Protein 2GIA (pdb70)

Solvent-accessible surface area: 31822 Å² total; per-residue (Å²): 278,221,134,97,89,39,61,140,112,97,44,152,69,29,133,65,40,2,8,0,49,0,70,46,71,32,48,162,60,55,101,164,3,28,19,0,77,0,6,8,81,113,73,60,5,0,10,9,20,19,117,5,35,69,80,86,116,70,132,40,122,55,26,78,134,45,32,40,9,89,6,58,47,88,38,11,8,100,10,0,2,1,10,70,57,78,30,129,99,6,85,9,108,72,156,106,15,80,6,40,1,31,45,38,138,91,38,102,108,13,10,23,5,115,4,40,6,32,139,104,122,95,92,74,121,12,55,0,79,4,51,9,0,14,1,0,2,6,17,52,0,4,2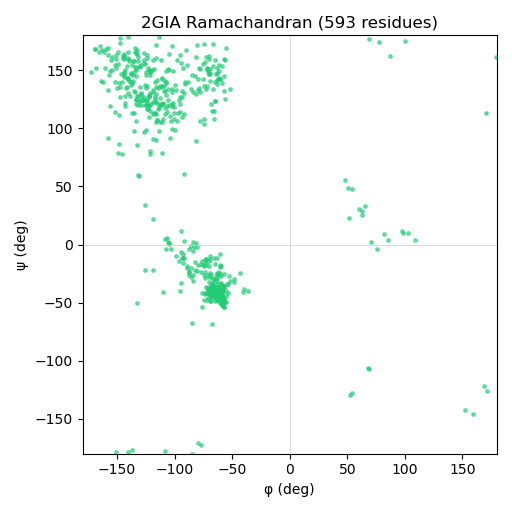2,22,2,35,21,9,50,20,3,16,28,175,128,65,22,89,25,50,20,110,47,34,101,128,84,38,89,110,1,34,11,3,61,1,7,6,52,26,61,58,0,31,7,11,12,27,23,13,83,29,104,111,76,135,68,136,116,54,167,55,83,30,24,21,50,118,127,82,0,65,8,134,2,135,20,34,2,0,0,42,3,2,0,1,11,91,124,61,25,119,122,18,112,4,122,64,174,29,9,46,0,8,4,54,69,49,102,106,0,0,38,2,47,21,105,1,45,34,38,113,36,144,194,85,59,111,19,63,16,111,2,36,80,27,71,0,0,20,5,23,24,8,2,71,16,1,1,26,22,0,7,1,2,32,61,70,95,120,121,45,22,91,24,52,22,108,48,38,94,119,78,42,90,98,2,34,11,4,62,2,7,6,45,25,61,68,0,33,7,11,12,32,14,12,84,30,106,103,73,128,72,127,121,49,164,58,85,28,27,24,47,120,121,82,0,62,9,146,3,131,19,32,1,0,0,40,3,1,0,1,11,78,119,49,24,118,115,17,113,4,116,67,216,45,7,42,1,14,3,54,70,39,102,89,0,0,45,2,46,20,87,1,59,42,39,118,41,173,179,85,57,114,20,61,17,108,2,31,92,28,72,0,0,21,5,23,23,8,1,69,15,1,1,25,24,0,6,0,3,30,67,68,94,118,248,214,228,125,115,65,79,67,120,102,172,39,146,78,33,131,72,34,2,6,0,45,1,69,46,79,39,47,166,47,50,101,169,2,29,19,0,80,0,4,7,99,111,74,66,6,0,10,15,18,21,129,8,41,76,78,79,119,70,128,34,116,60,21,93,123,38,27,36,6,106,7,56,44,92,39,11,7,98,9,0,3,1,11,70,59,79,30,129,99,7,76,5,111,64,200,130,12,74,6,33,1,20,42,38,137,90,39,107,108,15,12,9,4,104,6,46,7,37,145,126,159,82,96,76,127,12,61,0,80,4,50,15,0,16,1,2,2,8,18,57,0,4,22,21,2,31,19,7,52,22,5,9,23,179

Structure (mmCIF, N/CA/C/O backbone):
data_2GIA
#
_entry.id   2GIA
#
_cell.length_a   60.270
_cell.length_b   85.700
_cell.length_c   86.860
_cell.angle_alpha   90.00
_cell.angle_beta   109.38
_cell.angle_gamma   90.00
#
_symmetry.space_group_name_H-M   'P 1 21 1'
#
loop_
_entity.id
_entity.type
_entity.pdbx_description
1 polymer 'mitochondrial RNA-binding protein 2'
2 polymer 'mitochondrial RNA-binding protein 1'
3 non-polymer 'ACETIC ACID'
4 water water
#
loop_
_atom_site.group_PDB
_atom_site.id
_atom_site.type_symbol
_atom_site.label_atom_id
_atom_site.label_alt_id
_atom_site.label_comp_id
_atom_site.label_asym_id
_atom_site.label_entity_id
_atom_site.label_seq_id
_atom_site.pdbx_PDB_ins_code
_atom_site.Cartn_x
_atom_site.Cartn_y
_atom_site.Cartn_z
_atom_site.occupancy
_atom_site.B_iso_or_equiv
_atom_site.auth_seq_id
_atom_site.auth_comp_id
_atom_site.auth_asym_id
_atom_site.auth_atom_id
_atom_site.pdbx_PDB_model_num
ATOM 1 N N . TRP A 1 27 ? 2.333 21.909 33.528 1.00 60.03 56 TRP A N 1
ATOM 2 C CA . TRP A 1 27 ? 1.837 22.989 32.621 1.00 65.88 56 TRP A CA 1
ATOM 3 C C . TRP A 1 27 ? 0.836 22.525 31.572 1.00 64.43 56 TRP A C 1
ATOM 4 O O . TRP A 1 27 ? 0.948 21.423 31.045 1.00 63.13 56 TRP A O 1
ATOM 15 N N . ARG A 1 28 ? -0.137 23.378 31.265 1.00 68.05 57 ARG A N 1
ATOM 16 C CA . ARG A 1 28 ? -1.122 23.066 30.233 1.00 69.58 57 ARG A CA 1
ATOM 17 C C . ARG A 1 28 ? -0.560 23.642 28.950 1.00 70.24 57 ARG A C 1
ATOM 18 O O . ARG A 1 28 ? -0.454 24.861 28.810 1.00 69.36 57 ARG A O 1
ATOM 26 N N . ARG A 1 29 ? -0.188 22.765 28.020 1.00 71.52 58 ARG A N 1
ATOM 27 C CA . ARG A 1 29 ? 0.392 23.204 26.756 1.00 73.16 58 ARG A CA 1
ATOM 28 C C . ARG A 1 29 ? -0.428 22.711 25.563 1.00 74.37 58 ARG A C 1
ATOM 29 O O . ARG A 1 29 ? -0.082 21.720 24.914 1.00 74.35 58 ARG A O 1
ATOM 37 N N . PRO A 1 30 ? -1.530 23.415 25.257 1.00 73.04 59 PRO A N 1
ATOM 38 C CA . PRO A 1 30 ? -2.414 23.055 24.144 1.00 73.89 59 PRO A CA 1
ATOM 39 C C . PRO A 1 30 ? -1.754 22.978 22.754 1.00 69.54 59 PRO A C 1
ATOM 40 O O . PRO A 1 30 ? -1.940 21.993 22.041 1.00 69.10 59 PRO A O 1
ATOM 44 N N . SER A 1 31 ? -0.992 23.998 22.367 1.00 66.58 60 SER A N 1
ATOM 45 C CA . SER A 1 31 ? -0.343 23.984 21.053 1.00 67.51 60 SER A CA 1
ATOM 46 C C . SER A 1 31 ? 0.660 22.841 20.976 1.00 67.82 60 SER A C 1
ATOM 47 O O . SER A 1 31 ? 0.772 22.152 19.960 1.00 60.21 60 SER A O 1
ATOM 50 N N . LEU A 1 32 ? 1.390 22.643 22.067 1.00 66.20 61 LEU A N 1
ATOM 51 C CA . LEU A 1 32 ? 2.385 21.587 22.136 1.00 66.13 61 LEU A CA 1
ATOM 52 C C . LEU A 1 32 ? 1.696 20.213 22.049 1.00 62.52 61 LEU A C 1
ATOM 53 O O . LEU A 1 32 ? 2.192 19.307 21.387 1.00 61.33 61 LEU A O 1
ATOM 58 N N . ALA A 1 33 ? 0.548 20.067 22.703 1.00 58.45 62 ALA A N 1
ATOM 59 C CA . ALA A 1 33 ? -0.184 18.806 22.673 1.00 56.59 62 ALA A CA 1
ATOM 60 C C . ALA A 1 33 ? -0.725 18.520 21.274 1.00 57.18 62 ALA A C 1
ATOM 61 O O . ALA A 1 33 ? -0.748 17.370 20.817 1.00 55.42 62 ALA A O 1
ATOM 63 N N . GLN A 1 34 ? -1.176 19.576 20.608 1.00 55.65 63 GLN A N 1
ATOM 64 C CA . GLN A 1 34 ? -1.740 19.454 19.270 1.00 58.08 63 GLN A CA 1
ATOM 65 C C . GLN A 1 34 ? -0.625 19.088 18.300 1.00 54.49 63 GLN A C 1
ATOM 66 O O . GLN A 1 34 ? -0.833 18.307 17.375 1.00 46.20 63 GLN A O 1
ATOM 72 N N . GLN A 1 35 ? 0.562 19.635 18.548 1.00 52.41 64 GLN A N 1
ATOM 73 C CA . GLN A 1 35 ? 1.734 19.376 17.720 1.00 53.71 64 GLN A CA 1
ATOM 74 C C . GLN A 1 35 ? 2.122 17.900 17.752 1.00 53.42 64 GLN A C 1
ATOM 75 O O . GLN A 1 35 ? 2.427 17.302 16.708 1.00 46.10 64 GLN A O 1
ATOM 81 N N . ARG A 1 36 ? 2.104 17.304 18.943 1.00 49.00 65 ARG A N 1
ATOM 82 C CA . ARG A 1 36 ? 2.458 15.892 19.058 1.00 50.32 65 ARG A CA 1
ATOM 83 C C . ARG A 1 36 ? 1.346 14.997 18.519 1.00 47.07 65 ARG A C 1
ATOM 84 O O . ARG A 1 36 ? 1.602 13.895 18.042 1.00 42.94 65 ARG A O 1
ATOM 92 N N . ALA A 1 37 ? 0.104 15.465 18.586 1.00 40.79 66 ALA A N 1
ATOM 93 C CA . ALA A 1 37 ? -0.984 14.666 18.030 1.00 41.55 66 ALA A CA 1
ATOM 94 C C . ALA A 1 37 ? -0.785 14.648 16.494 1.00 35.18 66 ALA A C 1
ATOM 95 O O . ALA A 1 37 ? -1.021 13.635 15.833 1.00 35.66 66 ALA A O 1
ATOM 97 N N . ARG A 1 38 ? -0.323 15.767 15.943 1.00 35.74 67 ARG A N 1
ATOM 98 C CA . ARG A 1 38 ? -0.128 15.850 14.497 1.00 35.77 67 ARG A CA 1
ATOM 99 C C . ARG A 1 38 ? 1.031 14.957 14.052 1.00 39.89 67 ARG A C 1
ATOM 100 O O . ARG A 1 38 ? 0.927 14.231 13.055 1.00 36.39 67 ARG A O 1
ATOM 108 N N . ARG A 1 39 ? 2.127 14.981 14.807 1.00 39.80 68 ARG A N 1
ATOM 109 C CA . ARG A 1 39 ? 3.286 14.174 14.444 1.00 43.23 68 ARG A CA 1
ATOM 110 C C . ARG A 1 39 ? 2.932 12.695 14.487 1.00 39.00 68 ARG A C 1
ATOM 111 O O . ARG A 1 39 ? 3.406 11.915 13.650 1.00 40.23 68 ARG A O 1
ATOM 119 N N . ALA A 1 40 ? 2.092 12.305 15.442 1.00 32.58 69 ALA A N 1
ATOM 120 C CA . ALA A 1 40 ? 1.692 10.908 15.547 1.00 36.50 69 ALA A CA 1
ATOM 121 C C . ALA A 1 40 ? 0.715 10.454 14.454 1.00 35.22 69 ALA A C 1
ATOM 122 O O . ALA A 1 40 ? 0.775 9.318 13.965 1.00 35.91 69 ALA A O 1
ATOM 124 N N . GLN A 1 41 ? -0.188 11.340 14.065 1.00 28.43 70 GLN A N 1
ATOM 125 C CA . GLN A 1 41 ? -1.165 10.979 13.048 1.00 28.21 70 GLN A CA 1
ATOM 126 C C . GLN A 1 41 ? -0.595 10.958 11.617 1.00 23.86 70 GLN A C 1
ATOM 127 O O . GLN A 1 41 ? -0.913 10.084 10.818 1.00 28.54 70 GLN A O 1
ATOM 133 N N . LEU A 1 42 ? 0.219 11.936 11.288 1.00 23.68 71 LEU A N 1
ATOM 134 C CA . LEU A 1 42 ? 0.757 11.999 9.941 1.00 26.14 71 LEU A CA 1
ATOM 135 C C . LEU A 1 42 ? 1.810 10.940 9.672 1.00 28.31 71 LEU A C 1
ATOM 136 O O . LEU A 1 42 ? 2.355 10.345 10.602 1.00 22.99 71 LEU A O 1
ATOM 141 N N . PRO A 1 43 ? 2.084 10.671 8.390 1.00 24.13 72 PRO A N 1
ATOM 142 C CA . PRO A 1 43 ? 3.095 9.670 8.032 1.00 22.52 72 PRO A CA 1
ATOM 143 C C . PRO A 1 43 ? 4.474 10.009 8.612 1.00 19.71 72 PRO A C 1
ATOM 144 O O . PRO A 1 43 ? 4.875 11.183 8.648 1.00 17.99 72 PRO A O 1
ATOM 148 N N . PRO A 1 44 ? 5.197 8.995 9.116 1.00 19.74 73 PRO A N 1
ATOM 149 C CA . PRO A 1 44 ? 6.541 9.270 9.636 1.00 18.55 73 PRO A CA 1
ATOM 150 C C . PRO A 1 44 ? 7.291 9.901 8.439 1.00 18.65 73 PRO A C 1
ATOM 151 O O . PRO A 1 44 ? 7.084 9.490 7.276 1.00 20.12 73 PRO A O 1
ATOM 155 N N . ALA A 1 45 ? 8.192 10.854 8.672 1.00 17.79 74 ALA A N 1
ATOM 156 C CA . ALA A 1 45 ? 8.832 11.487 7.517 1.00 19.10 74 ALA A CA 1
ATOM 157 C C . ALA A 1 45 ? 10.014 12.350 7.890 1.00 22.64 74 ALA A C 1
ATOM 158 O O . ALA A 1 45 ? 10.219 12.600 9.058 1.00 17.82 74 ALA A O 1
ATOM 160 N N . PHE A 1 46 ? 10.798 12.769 6.891 1.00 17.14 75 PHE A N 1
ATOM 161 C CA . PHE A 1 46 ? 11.837 13.772 7.130 1.00 18.58 75 PHE A CA 1
ATOM 162 C C . PHE A 1 46 ? 11.895 14.646 5.861 1.00 22.63 75 PHE A C 1
ATOM 163 O O . PHE A 1 46 ? 11.398 14.238 4.797 1.00 17.27 75 PHE A O 1
ATOM 171 N N . ASP A 1 47 ? 12.488 15.835 5.978 1.00 19.04 76 ASP A N 1
ATOM 172 C CA . ASP A 1 47 ? 12.548 16.781 4.857 1.00 20.65 76 ASP A CA 1
ATOM 173 C C . ASP A 1 47 ? 13.967 17.001 4.410 1.00 22.96 76 ASP A C 1
ATOM 174 O O . ASP A 1 47 ? 14.834 17.083 5.264 1.00 21.70 76 ASP A O 1
ATOM 179 N N . VAL A 1 48 ? 14.182 17.116 3.097 1.00 19.77 77 VAL A N 1
ATOM 180 C CA . VAL A 1 48 ? 15.474 17.437 2.504 1.00 17.66 77 VAL A CA 1
ATOM 181 C C . VAL A 1 48 ? 15.157 18.836 1.983 1.00 28.05 77 VAL A C 1
ATOM 182 O O . VAL A 1 48 ? 14.413 18.991 1.006 1.00 24.94 77 VAL A O 1
ATOM 186 N N . VAL A 1 49 ? 15.676 19.847 2.681 1.00 26.62 78 VAL A N 1
ATOM 187 C CA . VAL A 1 49 ? 15.367 21.240 2.362 1.00 31.24 78 VAL A CA 1
ATOM 188 C C . VAL A 1 49 ? 16.508 21.951 1.650 1.00 32.77 78 VAL A C 1
ATOM 189 O O . VAL A 1 49 ? 17.609 22.062 2.198 1.00 37.70 78 VAL A O 1
ATOM 193 N N . HIS A 1 50 ? 16.217 22.421 0.438 1.00 29.95 79 HIS A N 1
ATOM 194 C CA . HIS A 1 50 ? 17.165 23.106 -0.454 1.00 29.29 79 HIS A CA 1
ATOM 195 C C . HIS A 1 50 ? 16.578 24.438 -1.008 1.00 24.50 79 HIS A C 1
ATOM 196 O O . HIS A 1 50 ? 16.449 24.618 -2.224 1.00 28.26 79 HIS A O 1
ATOM 203 N N . TRP A 1 51 ? 16.222 25.345 -0.103 1.00 34.27 80 TRP A N 1
ATOM 204 C CA . TRP A 1 51 ? 15.635 26.633 -0.483 1.00 35.15 80 TRP A CA 1
ATOM 205 C C . TRP A 1 51 ? 16.662 27.516 -1.161 1.00 41.12 80 TRP A C 1
ATOM 206 O O . TRP A 1 51 ? 17.861 27.404 -0.878 1.00 40.12 80 TRP A O 1
ATOM 217 N N . ASN A 1 52 ? 16.187 28.397 -2.047 1.00 40.91 81 ASN A N 1
ATOM 218 C CA . ASN A 1 52 ? 17.073 29.332 -2.737 1.00 45.72 81 ASN A CA 1
ATOM 219 C C . ASN A 1 52 ? 16.380 30.681 -2.979 1.00 40.22 81 ASN A C 1
ATOM 220 O O . ASN A 1 52 ? 15.907 30.938 -4.075 1.00 43.17 81 ASN A O 1
ATOM 225 N N . ASP A 1 53 ? 16.294 31.509 -1.942 1.00 44.21 82 ASP A N 1
ATOM 226 C CA . ASP A 1 53 ? 15.653 32.826 -2.071 1.00 53.26 82 ASP A CA 1
ATOM 227 C C . ASP A 1 53 ? 16.352 33.644 -3.154 1.00 57.05 82 ASP A C 1
ATOM 228 O O . ASP A 1 53 ? 15.717 34.407 -3.879 1.00 56.21 82 ASP A O 1
ATOM 233 N N . GLU A 1 54 ? 17.666 33.465 -3.246 1.00 61.25 83 GLU A N 1
ATOM 234 C CA . GLU A 1 54 ? 18.492 34.150 -4.227 1.00 65.19 83 GLU A CA 1
ATOM 235 C C . GLU A 1 54 ? 17.982 33.854 -5.627 1.00 64.84 83 GLU A C 1
ATOM 236 O O . GLU A 1 54 ? 17.996 34.721 -6.499 1.00 66.79 83 GLU A O 1
ATOM 242 N N . ASP A 1 55 ? 17.528 32.623 -5.835 1.00 62.02 84 ASP A N 1
ATOM 243 C CA . ASP A 1 55 ? 17.029 32.199 -7.138 1.00 60.19 84 ASP A CA 1
ATOM 244 C C . ASP A 1 55 ? 15.937 31.146 -6.948 1.00 58.31 84 ASP A C 1
ATOM 245 O O . ASP A 1 55 ? 16.188 29.957 -7.101 1.00 55.73 84 ASP A O 1
ATOM 250 N N . ILE A 1 56 ? 14.733 31.606 -6.613 1.00 61.07 85 ILE A N 1
ATOM 251 C CA . ILE A 1 56 ? 13.564 30.757 -6.387 1.00 57.69 85 ILE A CA 1
ATOM 252 C C . ILE A 1 56 ? 13.442 29.526 -7.280 1.00 56.72 85 ILE A C 1
ATOM 253 O O . ILE A 1 56 ? 13.039 28.460 -6.815 1.00 55.40 85 ILE A O 1
ATOM 258 N N . SER A 1 57 ? 13.774 29.666 -8.557 1.00 48.78 86 SER A N 1
ATOM 259 C CA . SER A 1 57 ? 13.657 28.549 -9.494 1.00 50.53 86 SER A CA 1
ATOM 260 C C . SER A 1 57 ? 14.588 27.378 -9.191 1.00 45.75 86 SER A C 1
ATOM 261 O O . SER A 1 57 ? 14.392 26.296 -9.717 1.00 41.45 86 SER A O 1
ATOM 264 N N . ARG A 1 58 ? 15.610 27.605 -8.368 1.00 44.44 87 ARG A N 1
ATOM 265 C CA . ARG A 1 58 ? 16.543 26.540 -8.000 1.00 45.52 87 ARG A CA 1
ATOM 266 C C . ARG A 1 58 ? 16.189 25.952 -6.636 1.00 34.99 87 ARG A C 1
ATOM 267 O O . ARG A 1 58 ? 16.754 24.947 -6.231 1.00 37.87 87 ARG A O 1
ATOM 275 N N . GLY A 1 59 ? 15.271 26.586 -5.918 1.00 35.80 88 GLY A N 1
ATOM 276 C CA . GLY A 1 59 ? 14.917 26.090 -4.599 1.00 39.22 88 GLY A CA 1
ATOM 277 C C . GLY A 1 59 ? 13.960 24.929 -4.642 1.00 37.08 88 GLY A C 1
ATOM 278 O O . GLY A 1 59 ? 13.052 24.904 -5.483 1.00 35.23 88 GLY A O 1
ATOM 279 N N . HIS A 1 60 ? 14.137 23.958 -3.741 1.00 34.31 89 HIS A N 1
ATOM 280 C CA . HIS A 1 60 ? 13.216 22.831 -3.742 1.00 28.04 89 HIS A CA 1
ATOM 281 C C . HIS A 1 60 ? 13.182 22.120 -2.387 1.00 28.02 89 HIS A C 1
ATOM 282 O O . HIS A 1 60 ? 13.986 22.391 -1.482 1.00 26.09 89 HIS A O 1
ATOM 289 N N . LEU A 1 61 ? 12.215 21.232 -2.252 1.00 26.72 90 LEU A N 1
ATOM 290 C CA . LEU A 1 61 ? 12.015 20.494 -1.006 1.00 22.38 90 LEU A CA 1
ATOM 291 C C . LEU A 1 61 ? 11.590 19.067 -1.349 1.00 25.21 90 LEU A C 1
ATOM 292 O O . LEU A 1 61 ? 10.640 18.878 -2.122 1.00 23.26 90 LEU A O 1
ATOM 297 N N . LEU A 1 62 ? 12.285 18.068 -0.787 1.00 23.87 91 LEU A N 1
ATOM 298 C CA . LEU A 1 62 ? 11.880 16.693 -0.998 1.00 19.21 91 LEU A CA 1
ATOM 299 C C . LEU A 1 62 ? 11.444 16.147 0.364 1.00 23.15 91 LEU A C 1
ATOM 300 O O . LEU A 1 62 ? 12.224 16.169 1.335 1.00 23.78 91 LEU A O 1
ATOM 305 N N . ARG A 1 63 ? 10.195 15.701 0.456 1.00 20.15 92 ARG A N 1
ATOM 306 C CA . ARG A 1 63 ? 9.715 15.109 1.706 1.00 17.73 92 ARG A CA 1
ATOM 307 C C . ARG A 1 63 ? 9.732 13.609 1.464 1.00 20.03 92 ARG A C 1
ATOM 308 O O . ARG A 1 63 ? 9.268 13.133 0.412 1.00 19.61 92 ARG A O 1
ATOM 316 N N . VAL A 1 64 ? 10.315 12.873 2.404 1.00 20.44 93 VAL A N 1
ATOM 317 C CA . VAL A 1 64 ? 10.414 11.425 2.295 1.00 17.61 93 VAL A CA 1
ATOM 318 C C . VAL A 1 64 ? 9.512 10.884 3.380 1.00 18.12 93 VAL A C 1
ATOM 319 O O . VAL A 1 64 ? 9.687 11.186 4.564 1.00 16.73 93 VAL A O 1
ATOM 323 N N . LEU A 1 65 ? 8.520 10.111 2.978 1.00 14.89 94 LEU A N 1
ATOM 324 C CA . LEU A 1 65 ? 7.557 9.601 3.937 1.00 20.28 94 LEU A CA 1
ATOM 325 C C . LEU A 1 65 ? 7.236 8.161 3.834 1.00 19.37 94 LEU A C 1
ATOM 326 O O . LEU A 1 65 ? 7.542 7.523 2.832 1.00 23.72 94 LEU A O 1
ATOM 331 N N . HIS A 1 66 ? 6.605 7.639 4.890 1.00 17.15 95 HIS A N 1
ATOM 332 C CA . HIS A 1 66 ? 6.234 6.232 4.917 1.00 18.20 95 HIS A CA 1
ATOM 333 C C . HIS A 1 66 ? 4.720 6.181 5.095 1.00 26.49 95 HIS A C 1
ATOM 334 O O . HIS A 1 66 ? 4.192 6.593 6.118 1.00 21.71 95 HIS A O 1
ATOM 341 N N . ARG A 1 67 ? 4.025 5.673 4.087 1.00 24.99 96 ARG A N 1
ATOM 342 C CA . ARG A 1 67 ? 2.554 5.655 4.136 1.00 28.95 96 ARG A CA 1
ATOM 343 C C . ARG A 1 67 ? 1.992 4.398 3.518 1.00 29.14 96 ARG A C 1
ATOM 344 O O . ARG A 1 67 ? 2.280 4.110 2.364 1.00 29.35 96 ARG A O 1
ATOM 352 N N . ASP A 1 68 ? 1.229 3.633 4.296 1.00 38.74 97 ASP A N 1
ATOM 353 C CA . ASP A 1 68 ? 0.594 2.407 3.796 1.00 39.21 97 ASP A CA 1
ATOM 354 C C . ASP A 1 68 ? 1.562 1.406 3.144 1.00 37.53 97 ASP A C 1
ATOM 355 O O . ASP A 1 68 ? 1.288 0.914 2.048 1.00 39.75 97 ASP A O 1
ATOM 360 N N . THR A 1 69 ? 2.677 1.116 3.812 1.00 37.69 98 THR A N 1
ATOM 361 C CA . THR A 1 69 ? 3.715 0.195 3.319 1.00 39.95 98 THR A CA 1
ATOM 362 C C . THR A 1 69 ? 4.612 0.785 2.212 1.00 38.43 98 THR A C 1
ATOM 363 O O . THR A 1 69 ? 5.550 0.133 1.742 1.00 31.98 98 THR A O 1
ATOM 367 N N . PHE A 1 70 ? 4.322 2.000 1.764 1.00 29.19 99 PHE A N 1
ATOM 368 C CA . PHE A 1 70 ? 5.156 2.581 0.740 1.00 24.30 99 PHE A CA 1
ATOM 369 C C . PHE A 1 70 ? 6.073 3.679 1.279 1.00 22.37 99 PHE A C 1
ATOM 370 O O . PHE A 1 70 ? 5.700 4.398 2.189 1.00 22.98 99 PHE A O 1
ATOM 378 N N . VAL A 1 71 ? 7.219 3.829 0.635 1.00 20.36 100 VAL A N 1
ATOM 379 C CA . VAL A 1 71 ? 8.082 4.965 0.899 1.00 23.40 100 VAL A CA 1
ATOM 380 C C . VAL A 1 71 ? 7.639 5.927 -0.226 1.00 20.39 100 VAL A C 1
ATOM 381 O O . VAL A 1 71 ? 7.590 5.550 -1.397 1.00 23.69 100 VAL A O 1
ATOM 385 N N . VAL A 1 72 ? 7.277 7.145 0.137 1.00 17.74 101 VAL A N 1
ATOM 386 C CA . VAL A 1 72 ? 6.828 8.128 -0.851 1.00 18.61 101 VAL A CA 1
ATOM 387 C C . VAL A 1 72 ? 7.804 9.301 -0.950 1.00 18.73 101 VAL A C 1
ATOM 388 O O . VAL A 1 72 ? 8.242 9.827 0.086 1.00 19.23 101 VAL A O 1
ATOM 392 N N . LEU A 1 73 ? 8.145 9.707 -2.178 1.00 14.62 102 LEU A N 1
ATOM 393 C CA . LEU A 1 73 ? 9.029 10.838 -2.375 1.00 16.04 102 LEU A CA 1
ATOM 394 C C . LEU A 1 73 ? 8.180 11.988 -2.952 1.00 19.84 102 LEU A C 1
ATOM 395 O O . LEU A 1 73 ? 7.756 11.921 -4.098 1.00 20.93 102 LEU A O 1
ATOM 400 N N . ASP A 1 74 ? 7.918 13.008 -2.154 1.00 20.22 103 ASP A N 1
ATOM 401 C CA . ASP A 1 74 ? 7.147 14.179 -2.620 1.00 24.00 103 ASP A CA 1
ATOM 402 C C . ASP A 1 74 ? 8.113 15.321 -2.947 1.00 21.60 103 ASP A C 1
ATOM 403 O O . ASP A 1 74 ? 8.690 15.934 -2.049 1.00 21.70 103 ASP A O 1
ATOM 408 N N . TYR A 1 75 ? 8.286 15.603 -4.237 1.00 19.62 104 TYR A N 1
ATOM 409 C CA . TYR A 1 75 ? 9.170 16.663 -4.677 1.00 23.68 104 TYR A CA 1
ATOM 410 C C . TYR A 1 75 ? 8.408 17.982 -4.869 1.00 23.70 104 TYR A C 1
ATOM 411 O O . TYR A 1 75 ? 7.402 18.023 -5.591 1.00 25.22 104 TYR A O 1
ATOM 420 N N . HIS A 1 76 ? 8.893 19.042 -4.232 1.00 26.04 105 HIS A N 1
ATOM 421 C CA . HIS A 1 76 ? 8.262 20.366 -4.304 1.00 27.22 105 HIS A CA 1
ATOM 422 C C . HIS A 1 76 ? 9.182 21.433 -4.850 1.00 31.56 105 HIS A C 1
ATOM 423 O O . HIS A 1 76 ? 10.379 21.413 -4.614 1.00 25.13 105 HIS A O 1
ATOM 430 N N . ARG A 1 77 ? 8.624 22.411 -5.545 1.00 31.62 106 ARG A N 1
ATOM 431 C CA . ARG A 1 77 ? 9.463 23.508 -6.002 1.00 35.64 106 ARG A CA 1
ATOM 432 C C . ARG A 1 77 ? 9.247 24.597 -4.974 1.00 35.79 106 ARG A C 1
ATOM 433 O O . ARG A 1 77 ? 8.263 24.577 -4.233 1.00 35.16 106 ARG A O 1
ATOM 441 N N . GLN A 1 78 ? 10.178 25.529 -4.888 1.00 37.19 107 GLN A N 1
ATOM 442 C CA . GLN A 1 78 ? 10.032 26.603 -3.933 1.00 40.27 107 GLN A CA 1
ATOM 443 C C . GLN A 1 78 ? 9.026 27.579 -4.545 1.00 47.64 107 GLN A C 1
ATOM 444 O O . GLN A 1 78 ? 9.160 27.947 -5.716 1.00 39.63 107 GLN A O 1
ATOM 450 N N . ALA A 1 79 ? 8.028 27.975 -3.758 1.00 45.45 108 ALA A N 1
ATOM 451 C CA . ALA A 1 79 ? 6.980 28.888 -4.227 1.00 52.60 108 ALA A CA 1
ATOM 452 C C . ALA A 1 79 ? 7.248 30.354 -3.914 1.00 52.57 108 ALA A C 1
ATOM 453 O O . ALA A 1 79 ? 6.858 31.232 -4.676 1.00 55.92 108 ALA A O 1
ATOM 455 N N . ARG A 1 80 ? 7.904 30.626 -2.797 1.00 56.73 109 ARG A N 1
ATOM 456 C CA . ARG A 1 80 ? 8.187 32.004 -2.434 1.00 61.30 109 ARG A CA 1
ATOM 457 C C . ARG A 1 80 ? 9.407 32.109 -1.532 1.00 61.47 109 ARG A C 1
ATOM 458 O O . ARG A 1 80 ? 9.838 31.124 -0.932 1.00 58.76 109 ARG A O 1
ATOM 466 N N . MET A 1 81 ? 9.987 33.298 -1.440 1.00 58.67 110 MET A N 1
ATOM 467 C CA . MET A 1 81 ? 11.144 33.457 -0.582 1.00 60.02 110 MET A CA 1
ATOM 468 C C . MET A 1 81 ? 10.735 33.186 0.852 1.00 60.95 110 MET A C 1
ATOM 469 O O . MET A 1 81 ? 9.579 33.385 1.227 1.00 59.81 110 MET A O 1
ATOM 474 N N . LEU A 1 82 ? 11.688 32.719 1.646 1.00 59.65 111 LEU A N 1
ATOM 475 C CA . LEU A 1 82 ? 11.434 32.428 3.047 1.00 65.42 111 LEU A CA 1
ATOM 476 C C . LEU A 1 82 ? 11.062 33.690 3.823 1.00 69.72 111 LEU A C 1
ATOM 477 O O . LEU A 1 82 ? 10.614 33.602 4.965 1.00 71.94 111 LEU A O 1
ATOM 482 N N . THR A 1 83 ? 11.248 34.857 3.209 1.00 71.75 112 THR A N 1
ATOM 483 C CA . THR A 1 83 ? 10.945 36.120 3.877 1.00 73.13 112 THR A CA 1
ATOM 484 C C . THR A 1 83 ? 9.490 36.546 3.802 1.00 73.95 112 THR A C 1
ATOM 485 O O . THR A 1 83 ? 8.993 37.206 4.724 1.00 75.55 112 THR A O 1
ATOM 489 N N . GLU A 1 84 ? 8.806 36.184 2.710 1.00 74.80 113 GLU A N 1
ATOM 490 C CA . GLU A 1 84 ? 7.395 36.553 2.557 1.00 76.53 113 GLU A CA 1
ATOM 491 C C . GLU A 1 84 ? 6.428 35.589 3.229 1.00 77.12 113 GLU A C 1
ATOM 492 O O . GLU A 1 84 ? 6.835 34.594 3.845 1.00 77.31 113 GLU A O 1
ATOM 498 N N . GLU A 1 85 ? 5.147 35.908 3.100 1.00 75.45 114 GLU A N 1
ATOM 499 C CA . GLU A 1 85 ? 4.068 35.153 3.709 1.00 73.93 114 GLU A CA 1
ATOM 500 C C . GLU A 1 85 ? 3.486 34.088 2.803 1.00 72.41 114 GLU A C 1
ATOM 501 O O . GLU A 1 85 ? 3.500 34.228 1.572 1.00 72.96 114 GLU A O 1
ATOM 507 N N . GLY A 1 86 ? 2.963 33.036 3.436 1.00 67.88 115 GLY A N 1
ATOM 508 C CA . GLY A 1 86 ? 2.345 31.933 2.721 1.00 68.10 115 GLY A CA 1
ATOM 509 C C . GLY A 1 86 ? 3.232 30.710 2.569 1.00 68.16 115 GLY A C 1
ATOM 510 O O . GLY A 1 86 ? 4.415 30.729 2.941 1.00 63.67 115 GLY A O 1
ATOM 511 N N . ASN A 1 87 ? 2.654 29.647 2.013 1.00 66.97 116 ASN A N 1
ATOM 512 C CA . ASN A 1 87 ? 3.364 28.387 1.785 1.00 66.48 116 ASN A CA 1
ATOM 513 C C . ASN A 1 87 ? 4.633 28.540 0.944 1.00 60.82 116 ASN A C 1
ATOM 514 O O . ASN A 1 87 ? 4.595 29.060 -0.177 1.00 53.51 116 ASN A O 1
ATOM 519 N N . LYS A 1 88 ? 5.749 28.057 1.491 1.00 56.92 117 LYS A N 1
ATOM 520 C CA . LYS A 1 88 ? 7.041 28.140 0.825 1.00 51.14 117 LYS A CA 1
ATOM 521 C C . LYS A 1 88 ? 7.292 27.097 -0.254 1.00 48.36 117 LYS A C 1
ATOM 522 O O . LYS A 1 88 ? 8.186 27.272 -1.088 1.00 47.50 117 LYS A O 1
ATOM 528 N N . ALA A 1 89 ? 6.506 26.022 -0.250 1.00 42.05 118 ALA A N 1
ATOM 529 C CA . ALA A 1 89 ? 6.676 24.982 -1.255 1.00 37.55 118 ALA A CA 1
ATOM 530 C C . ALA A 1 89 ? 5.386 24.605 -1.942 1.00 39.06 118 ALA A C 1
ATOM 531 O O . ALA A 1 89 ? 4.295 24.735 -1.386 1.00 37.96 118 ALA A O 1
ATOM 533 N N . GLU A 1 90 ? 5.535 24.109 -3.158 1.00 33.97 119 GLU A N 1
ATOM 534 C CA . GLU A 1 90 ? 4.408 23.658 -3.935 1.00 36.30 119 GLU A CA 1
ATOM 535 C C . GLU A 1 90 ? 4.816 22.281 -4.470 1.00 36.11 119 GLU A C 1
ATOM 536 O O . GLU A 1 90 ? 5.882 22.158 -5.069 1.00 34.19 119 GLU A O 1
ATOM 542 N N . ARG A 1 91 ? 3.988 21.253 -4.260 1.00 31.54 120 ARG A N 1
ATOM 543 C CA . ARG A 1 91 ? 4.339 19.926 -4.725 1.00 29.66 120 ARG A CA 1
ATOM 544 C C . ARG A 1 91 ? 4.192 19.804 -6.236 1.00 41.07 120 ARG A C 1
ATOM 545 O O . ARG A 1 91 ? 3.214 20.283 -6.827 1.00 32.73 120 ARG A O 1
ATOM 553 N N . VAL A 1 92 ? 5.175 19.171 -6.868 1.00 31.63 121 VAL A N 1
ATOM 554 C CA . VAL A 1 92 ? 5.158 18.990 -8.323 1.00 31.66 121 VAL A CA 1
ATOM 555 C C . VAL A 1 92 ? 4.942 17.555 -8.710 1.00 39.41 121 VAL A C 1
ATOM 556 O O . VAL A 1 92 ? 4.246 17.269 -9.670 1.00 41.86 121 VAL A O 1
ATOM 560 N N . VAL A 1 93 ? 5.581 16.629 -8.000 1.00 32.69 122 VAL A N 1
ATOM 561 C CA . VAL A 1 93 ? 5.396 15.241 -8.330 1.00 29.49 122 VAL A CA 1
ATOM 562 C C . VAL A 1 93 ? 5.577 14.395 -7.076 1.00 33.64 122 VAL A C 1
ATOM 563 O O . VAL A 1 93 ? 6.264 14.809 -6.134 1.00 26.95 122 VAL A O 1
ATOM 567 N N . SER A 1 94 ? 4.910 13.244 -7.047 1.00 26.63 123 SER A N 1
ATOM 568 C CA . SER A 1 94 ? 4.981 12.337 -5.906 1.00 30.15 123 SER A CA 1
ATOM 569 C C . SER A 1 94 ? 5.314 10.964 -6.495 1.00 38.84 123 SER A C 1
ATOM 570 O O . SER A 1 94 ? 4.675 10.524 -7.464 1.00 38.20 123 SER A O 1
ATOM 573 N N . VAL A 1 95 ? 6.338 10.304 -5.949 1.00 25.33 124 VAL A N 1
ATOM 574 C CA . VAL A 1 95 ? 6.714 8.969 -6.422 1.00 23.40 124 VAL A CA 1
ATOM 575 C C . VAL A 1 95 ? 6.446 7.963 -5.302 1.00 31.32 124 VAL A C 1
ATOM 576 O O . VAL A 1 95 ? 7.022 8.074 -4.212 1.00 26.84 124 VAL A O 1
ATOM 580 N N . MET A 1 96 ? 5.557 7.010 -5.533 1.00 26.59 125 MET A N 1
ATOM 581 C CA . MET A 1 96 ? 5.306 6.008 -4.515 1.00 30.07 125 MET A CA 1
ATOM 582 C C . MET A 1 96 ? 6.156 4.762 -4.769 1.00 32.44 125 MET A C 1
ATOM 583 O O . MET A 1 96 ? 6.054 4.132 -5.808 1.00 30.05 125 MET A O 1
ATOM 588 N N . LEU A 1 97 ? 6.994 4.386 -3.817 1.00 22.50 126 LEU A N 1
ATOM 589 C CA . LEU A 1 97 ? 7.839 3.212 -4.033 1.00 23.55 126 LEU A CA 1
ATOM 590 C C . LEU A 1 97 ? 7.371 2.007 -3.248 1.00 27.31 126 LEU A C 1
ATOM 591 O O . LEU A 1 97 ? 7.272 2.040 -2.003 1.00 29.71 126 LEU A O 1
ATOM 596 N N . PRO A 1 98 ? 7.121 0.902 -3.955 1.00 31.46 127 PRO A N 1
ATOM 597 C CA . PRO A 1 98 ? 6.683 -0.327 -3.293 1.00 33.45 127 PRO A CA 1
ATOM 598 C C . PRO A 1 98 ? 7.762 -0.768 -2.259 1.00 30.57 127 PRO A C 1
ATOM 599 O O . PRO A 1 98 ? 8.959 -0.456 -2.424 1.00 23.78 127 PRO A O 1
ATOM 603 N N . ALA A 1 99 ? 7.335 -1.495 -1.231 1.00 26.63 128 ALA A N 1
ATOM 604 C CA . ALA A 1 99 ? 8.238 -1.982 -0.170 1.00 30.99 128 ALA A CA 1
ATOM 605 C C . ALA A 1 99 ? 9.500 -2.658 -0.678 1.00 30.11 128 ALA A C 1
ATOM 606 O O . ALA A 1 99 ? 10.551 -2.590 -0.042 1.00 28.72 128 ALA A O 1
ATOM 608 N N . VAL A 1 100 ? 9.417 -3.324 -1.816 1.00 23.33 129 VAL A N 1
ATOM 609 C CA . VAL A 1 100 ? 10.576 -4.003 -2.336 1.00 29.30 129 VAL A CA 1
ATOM 610 C C . VAL A 1 100 ? 11.786 -3.098 -2.629 1.00 32.21 129 VAL A C 1
ATOM 611 O O . VAL A 1 100 ? 12.944 -3.553 -2.622 1.00 29.97 129 VAL A O 1
ATOM 615 N N . TYR A 1 101 ? 11.537 -1.829 -2.925 1.00 26.07 130 TYR A N 1
ATOM 616 C CA . TYR A 1 101 ? 12.633 -0.912 -3.203 1.00 19.50 130 TYR A CA 1
ATOM 617 C C . TYR A 1 101 ? 13.444 -0.528 -1.928 1.00 20.92 130 TYR A C 1
ATOM 618 O O . TYR A 1 101 ? 14.533 -0.008 -2.039 1.00 21.99 130 TYR A O 1
ATOM 627 N N . THR A 1 102 ? 12.884 -0.754 -0.748 1.00 20.12 131 THR A N 1
ATOM 628 C CA . THR A 1 102 ? 13.558 -0.341 0.481 1.00 21.23 131 THR A CA 1
ATOM 629 C C . THR A 1 102 ? 14.935 -0.950 0.601 1.00 18.71 131 THR A C 1
ATOM 630 O O . THR A 1 102 ? 15.905 -0.218 0.759 1.00 15.13 131 THR A O 1
ATOM 634 N N . ALA A 1 103 ? 15.031 -2.275 0.494 1.00 14.05 132 ALA A N 1
ATOM 635 C CA . ALA A 1 103 ? 16.353 -2.930 0.602 1.00 19.27 132 ALA A CA 1
ATOM 636 C C . ALA A 1 103 ? 17.276 -2.542 -0.550 1.00 16.38 132 ALA A C 1
ATOM 637 O O . ALA A 1 103 ? 18.497 -2.532 -0.387 1.00 14.18 132 ALA A O 1
ATOM 639 N N . ARG A 1 104 ? 16.714 -2.270 -1.726 1.00 17.64 133 ARG A N 1
ATOM 640 C CA . ARG A 1 104 ? 17.524 -1.861 -2.873 1.00 16.38 133 ARG A CA 1
ATOM 641 C C . ARG A 1 104 ? 18.159 -0.480 -2.670 1.00 16.15 133 ARG A C 1
ATOM 642 O O . ARG A 1 104 ? 19.294 -0.293 -3.070 1.00 15.97 133 ARG A O 1
ATOM 650 N N . PHE A 1 105 ? 17.433 0.453 -2.045 1.00 16.20 134 PHE A N 1
ATOM 651 C CA . PHE A 1 105 ? 17.994 1.792 -1.751 1.00 13.87 134 PHE A CA 1
ATOM 652 C C . PHE A 1 105 ? 19.011 1.624 -0.578 1.00 13.45 134 PHE A C 1
ATOM 653 O O . PHE A 1 105 ? 20.104 2.224 -0.575 1.00 12.82 134 PHE A O 1
ATOM 661 N N . LEU A 1 106 ? 18.644 0.826 0.425 1.00 14.82 135 LEU A N 1
ATOM 662 C CA . LEU A 1 106 ? 19.591 0.565 1.525 1.00 13.88 135 LEU A CA 1
ATOM 663 C C . LEU A 1 106 ? 20.899 -0.055 1.005 1.00 15.78 135 LEU A C 1
ATOM 664 O O . LEU A 1 106 ? 21.987 0.276 1.478 1.00 15.48 135 LEU A O 1
ATOM 669 N N . ALA A 1 107 ? 20.806 -0.931 0.003 1.00 13.49 136 ALA A N 1
ATOM 670 C CA . ALA A 1 107 ? 22.016 -1.549 -0.540 1.00 14.51 136 ALA A CA 1
ATOM 671 C C . ALA A 1 107 ? 22.934 -0.484 -1.138 1.00 17.04 136 ALA A C 1
ATOM 672 O O . ALA A 1 107 ? 24.177 -0.574 -1.032 1.00 16.73 136 ALA A O 1
ATOM 674 N N . VAL A 1 108 ? 22.351 0.526 -1.760 1.00 16.06 137 VAL A N 1
ATOM 675 C CA . VAL A 1 108 ? 23.190 1.601 -2.341 1.00 12.85 137 VAL A CA 1
ATOM 676 C C . VAL A 1 108 ? 23.786 2.449 -1.177 1.00 15.38 137 VAL A C 1
ATOM 677 O O . VAL A 1 108 ? 24.999 2.696 -1.115 1.00 15.52 137 VAL A O 1
ATOM 681 N N . LEU A 1 109 ? 22.950 2.834 -0.225 1.00 15.16 138 LEU A N 1
ATOM 682 C CA . LEU A 1 109 ? 23.420 3.633 0.907 1.00 19.21 138 LEU A CA 1
ATOM 683 C C . LEU A 1 109 ? 24.516 2.960 1.738 1.00 17.70 138 LEU A C 1
ATOM 684 O O . LEU A 1 109 ? 25.431 3.628 2.241 1.00 16.21 138 LEU A O 1
ATOM 689 N N . GLU A 1 110 ? 24.418 1.651 1.856 1.00 15.92 139 GLU A N 1
ATOM 690 C CA . GLU A 1 110 ? 25.346 0.852 2.630 1.00 20.48 139 GLU A CA 1
ATOM 691 C C . GLU A 1 110 ? 26.572 0.444 1.838 1.00 23.16 139 GLU A C 1
ATOM 692 O O . GLU A 1 110 ? 27.441 -0.246 2.368 1.00 23.01 139 GLU A O 1
ATOM 698 N N . GLY A 1 111 ? 26.639 0.839 0.567 1.00 18.87 140 GLY A N 1
ATOM 699 C CA . GLY A 1 111 ? 27.820 0.531 -0.214 1.00 22.31 140 GLY A CA 1
ATOM 700 C C . GLY A 1 111 ? 27.892 -0.804 -0.900 1.00 22.76 140 GLY A C 1
ATOM 701 O O . GLY A 1 111 ? 28.906 -1.119 -1.503 1.00 25.92 140 GLY A O 1
ATOM 702 N N . ARG A 1 112 ? 26.836 -1.598 -0.822 1.00 19.41 141 ARG A N 1
ATOM 703 C CA . ARG A 1 112 ? 26.874 -2.908 -1.457 1.00 18.15 141 ARG A CA 1
ATOM 704 C C . ARG A 1 112 ? 26.485 -2.818 -2.912 1.00 19.68 141 ARG A C 1
ATOM 705 O O . ARG A 1 112 ? 26.892 -3.639 -3.729 1.00 25.38 141 ARG A O 1
ATOM 713 N N . SER A 1 113 ? 25.665 -1.829 -3.263 1.00 22.25 142 SER A N 1
ATOM 714 C CA . SER A 1 113 ? 25.240 -1.686 -4.647 1.00 20.50 142 SER A CA 1
ATOM 715 C C . SER A 1 113 ? 25.660 -0.334 -5.209 1.00 21.54 142 SER A C 1
ATOM 716 O O . SER A 1 113 ? 25.671 0.632 -4.495 1.00 17.34 142 SER A O 1
ATOM 719 N N . GLU A 1 114 ? 25.934 -0.263 -6.510 1.00 16.74 143 GLU A N 1
ATOM 720 C CA . GLU A 1 114 ? 26.350 1.014 -7.093 1.00 22.89 143 GLU A CA 1
ATOM 721 C C . GLU A 1 114 ? 25.166 1.744 -7.659 1.00 19.63 143 GLU A C 1
ATOM 722 O O . GLU A 1 114 ? 25.291 2.897 -8.059 1.00 19.58 143 GLU A O 1
ATOM 728 N N . LYS A 1 115 ? 23.992 1.110 -7.686 1.00 18.05 144 LYS A N 1
ATOM 729 C CA . LYS A 1 115 ? 22.850 1.818 -8.265 1.00 19.78 144 LYS A CA 1
ATOM 730 C C . LYS A 1 115 ? 21.513 1.094 -8.086 1.00 17.18 144 LYS A C 1
ATOM 731 O O . LYS A 1 115 ? 21.471 -0.129 -8.049 1.00 19.25 144 LYS A O 1
ATOM 737 N N . VAL A 1 116 ? 20.446 1.855 -7.971 1.00 18.52 145 VAL A N 1
ATOM 738 C CA . VAL A 1 116 ? 19.120 1.274 -7.943 1.00 20.43 145 VAL A CA 1
ATOM 739 C C . VAL A 1 116 ? 18.366 2.096 -8.987 1.00 26.71 145 VAL A C 1
ATOM 740 O O . VAL A 1 116 ? 18.520 3.311 -9.052 1.00 20.95 145 VAL A O 1
ATOM 744 N N . GLU A 1 117 ? 17.595 1.421 -9.841 1.00 24.29 146 GLU A N 1
ATOM 745 C CA . GLU A 1 117 ? 16.796 2.090 -10.879 1.00 26.39 146 GLU A CA 1
ATOM 746 C C . GLU A 1 117 ? 15.337 1.826 -10.558 1.00 26.02 146 GLU A C 1
ATOM 747 O O . GLU A 1 117 ? 14.967 0.694 -10.226 1.00 28.29 146 GLU A O 1
ATOM 753 N N . VAL A 1 118 ? 14.515 2.868 -10.655 1.00 25.61 147 VAL A N 1
ATOM 754 C CA . VAL A 1 118 ? 13.088 2.762 -10.412 1.00 28.89 147 VAL A CA 1
ATOM 755 C C . VAL A 1 118 ? 12.438 3.004 -11.766 1.00 36.24 147 VAL A C 1
ATOM 756 O O . VAL A 1 118 ? 12.630 4.063 -12.365 1.00 33.69 147 VAL A O 1
ATOM 760 N N . HIS A 1 119 ? 11.691 2.008 -12.249 1.00 35.99 148 HIS A N 1
ATOM 761 C CA . HIS A 1 119 ? 11.044 2.084 -13.564 1.00 45.65 148 HIS A CA 1
ATOM 762 C C . HIS A 1 119 ? 9.572 1.786 -13.473 1.00 50.15 148 HIS A C 1
ATOM 763 O O . HIS A 1 119 ? 9.170 0.727 -12.989 1.00 49.38 148 HIS A O 1
ATOM 770 N N . SER A 1 120 ? 8.769 2.717 -13.958 1.00 51.16 149 SER A N 1
ATOM 771 C CA . SER A 1 120 ? 7.332 2.531 -13.958 1.00 55.67 149 SER A CA 1
ATOM 772 C C . SER A 1 120 ? 6.779 3.310 -15.143 1.00 57.54 149 SER A C 1
ATOM 773 O O . SER A 1 120 ? 7.537 3.907 -15.915 1.00 54.74 149 SER A O 1
ATOM 776 N N . ARG A 1 121 ? 5.458 3.284 -15.279 1.00 60.68 150 ARG A N 1
ATOM 777 C CA . ARG A 1 121 ? 4.769 3.996 -16.342 1.00 64.74 150 ARG A CA 1
ATOM 778 C C . ARG A 1 121 ? 5.061 5.500 -16.186 1.00 63.47 150 ARG A C 1
ATOM 779 O O . ARG A 1 121 ? 5.358 6.181 -17.171 1.00 61.99 150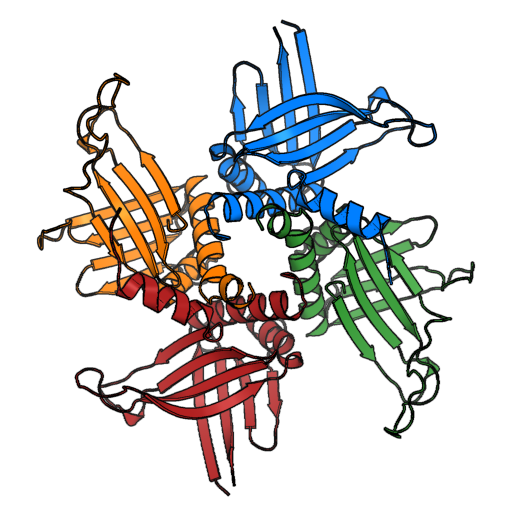 ARG A O 1
ATOM 787 N N . TYR A 1 122 ? 5.008 6.008 -14.949 1.00 57.96 151 TYR A N 1
ATOM 788 C CA . TYR A 1 122 ? 5.245 7.436 -14.722 1.00 55.09 151 TYR A CA 1
ATOM 789 C C . TYR A 1 122 ? 6.605 7.915 -14.149 1.00 51.05 151 TYR A C 1
ATOM 790 O O . TYR A 1 122 ? 6.852 9.118 -14.041 1.00 35.57 151 TYR A O 1
ATOM 799 N N . THR A 1 123 ? 7.499 6.992 -13.802 1.00 50.76 152 THR A N 1
ATOM 800 C CA . THR A 1 123 ? 8.813 7.411 -13.305 1.00 46.20 152 THR A CA 1
ATOM 801 C C . THR A 1 123 ? 9.975 6.570 -13.822 1.00 40.88 152 THR A C 1
ATOM 802 O O . THR A 1 123 ? 9.872 5.358 -13.988 1.00 49.09 152 THR A O 1
ATOM 806 N N . ASN A 1 124 ? 11.073 7.242 -14.122 1.00 29.47 153 ASN A N 1
ATOM 807 C CA . ASN A 1 124 ? 12.301 6.610 -14.589 1.00 29.01 153 ASN A CA 1
ATOM 808 C C . ASN A 1 124 ? 13.313 7.351 -13.689 1.00 33.16 153 ASN A C 1
ATOM 809 O O . ASN A 1 124 ? 13.564 8.528 -13.895 1.00 30.85 153 ASN A O 1
ATOM 814 N N . ALA A 1 125 ? 13.854 6.678 -12.681 1.00 31.23 154 ALA A N 1
ATOM 815 C CA . ALA A 1 125 ? 14.803 7.333 -11.775 1.00 29.92 154 ALA A CA 1
ATOM 816 C C . ALA A 1 125 ? 15.970 6.427 -11.411 1.00 25.30 154 ALA A C 1
ATOM 817 O O . ALA A 1 125 ? 15.884 5.204 -11.581 1.00 24.53 154 ALA A O 1
ATOM 819 N N . THR A 1 126 ? 17.070 7.038 -10.965 1.00 21.33 155 THR A N 1
ATOM 820 C CA . THR A 1 126 ? 18.234 6.291 -10.510 1.00 22.32 155 THR A CA 1
ATOM 821 C C . THR A 1 126 ? 18.692 6.890 -9.177 1.00 24.23 155 THR A C 1
ATOM 822 O O . THR A 1 126 ? 18.484 8.078 -8.935 1.00 23.16 155 THR A O 1
ATOM 826 N N . PHE A 1 127 ? 19.292 6.067 -8.312 1.00 21.96 156 PHE A N 1
ATOM 827 C CA . PHE A 1 127 ? 19.827 6.569 -7.044 1.00 19.03 156 PHE A CA 1
ATOM 828 C C . PHE A 1 127 ? 21.220 5.963 -7.014 1.00 18.77 156 PHE A C 1
ATOM 829 O O . PHE A 1 127 ? 21.356 4.757 -7.038 1.00 18.53 156 PHE A O 1
ATOM 837 N N . THR A 1 128 ? 22.244 6.821 -6.959 1.00 18.97 157 THR A N 1
ATOM 838 C CA . THR A 1 128 ? 23.617 6.361 -7.027 1.00 15.64 157 THR A CA 1
ATOM 839 C C . THR A 1 128 ? 24.502 7.147 -6.104 1.00 16.43 157 THR A C 1
ATOM 840 O O . THR A 1 128 ? 24.147 8.234 -5.674 1.00 18.08 157 THR A O 1
ATOM 844 N N . PRO A 1 129 ? 25.666 6.595 -5.776 1.00 16.48 158 PRO A N 1
ATOM 845 C CA . PRO A 1 129 ? 26.555 7.378 -4.907 1.00 14.59 158 PRO A CA 1
ATOM 846 C C . PRO A 1 129 ? 27.090 8.543 -5.751 1.00 18.56 158 PRO A C 1
ATOM 847 O O . PRO A 1 129 ? 27.252 8.421 -6.984 1.00 18.24 158 PRO A O 1
ATOM 851 N N . ASN A 1 130 ? 27.342 9.665 -5.095 1.00 18.80 159 ASN A N 1
ATOM 852 C CA . ASN A 1 130 ? 27.887 10.873 -5.749 1.00 21.94 159 ASN A CA 1
ATOM 853 C C . ASN A 1 130 ? 29.418 10.776 -5.565 1.00 19.11 159 ASN A C 1
ATOM 854 O O . ASN A 1 130 ? 29.919 10.912 -4.458 1.00 21.42 159 ASN A O 1
ATOM 859 N N . PRO A 1 131 ? 30.174 10.534 -6.633 1.00 21.03 160 PRO A N 1
ATOM 860 C CA . PRO A 1 131 ? 31.630 10.412 -6.487 1.00 27.54 160 PRO A CA 1
ATOM 861 C C . PRO A 1 131 ? 32.361 11.621 -5.923 1.00 28.11 160 PRO A C 1
ATOM 862 O O . PRO A 1 131 ? 33.499 11.511 -5.440 1.00 26.95 160 PRO A O 1
ATOM 866 N N . ALA A 1 132 ? 31.714 12.772 -5.963 1.00 18.75 161 ALA A N 1
ATOM 867 C CA . ALA A 1 132 ? 32.378 13.987 -5.461 1.00 27.06 161 ALA A CA 1
ATOM 868 C C . ALA A 1 132 ? 32.544 14.105 -3.949 1.00 24.77 161 ALA A C 1
ATOM 869 O O . ALA A 1 132 ? 33.245 14.999 -3.481 1.00 24.19 161 ALA A O 1
ATOM 871 N N . ALA A 1 133 ? 31.877 13.254 -3.169 1.00 21.44 162 ALA A N 1
ATOM 872 C CA . ALA A 1 133 ? 32.024 13.320 -1.720 1.00 18.23 162 ALA A CA 1
ATOM 873 C C . ALA A 1 133 ? 31.637 11.973 -1.124 1.00 21.46 162 ALA A C 1
ATOM 874 O O . ALA A 1 133 ? 30.606 11.409 -1.473 1.00 16.81 162 ALA A O 1
ATOM 876 N N . PRO A 1 134 ? 32.466 11.450 -0.220 1.00 24.50 163 PRO A N 1
ATOM 877 C CA . PRO A 1 134 ? 32.095 10.160 0.358 1.00 18.96 163 PRO A CA 1
ATOM 878 C C . PRO A 1 134 ? 30.794 10.245 1.158 1.00 20.18 163 PRO A C 1
ATOM 879 O O . PRO A 1 134 ? 30.457 11.258 1.838 1.00 19.43 163 PRO A O 1
ATOM 883 N N . TYR A 1 135 ? 30.072 9.139 1.134 1.00 18.57 164 TYR A N 1
ATOM 884 C CA . TYR A 1 135 ? 28.810 8.987 1.844 1.00 18.91 164 TYR A CA 1
ATOM 885 C C . TYR A 1 135 ? 27.719 9.981 1.412 1.00 16.66 164 TYR A C 1
ATOM 886 O O . TYR A 1 135 ? 26.862 10.354 2.223 1.00 17.16 164 TYR A O 1
ATOM 895 N N . THR A 1 136 ? 27.739 10.395 0.138 1.00 16.20 165 THR A N 1
ATOM 896 C CA . THR A 1 136 ? 26.700 11.292 -0.353 1.00 17.11 165 THR A CA 1
ATOM 897 C C . THR A 1 136 ? 26.152 10.579 -1.588 1.00 15.48 165 THR A C 1
ATOM 898 O O . THR A 1 136 ? 26.843 9.749 -2.213 1.00 17.86 165 THR A O 1
ATOM 902 N N . PHE A 1 137 ? 24.927 10.953 -1.953 1.00 15.37 166 PHE A N 1
ATOM 903 C CA . PHE A 1 137 ? 24.205 10.262 -3.038 1.00 12.42 166 PHE A CA 1
ATOM 904 C C . PHE A 1 137 ? 23.348 11.196 -3.839 1.00 15.62 166 PHE A C 1
ATOM 905 O O . PHE A 1 137 ? 22.990 12.310 -3.379 1.00 17.65 166 PHE A O 1
ATOM 913 N N . THR A 1 138 ? 22.976 10.729 -5.027 1.00 16.31 167 THR A N 1
ATOM 914 C CA . THR A 1 138 ? 22.175 11.550 -5.943 1.00 20.00 167 THR A CA 1
ATOM 915 C C . THR A 1 138 ? 20.950 10.812 -6.452 1.00 18.48 167 THR A C 1
ATOM 916 O O . THR A 1 138 ? 21.059 9.675 -6.925 1.00 17.79 167 THR A O 1
ATOM 920 N N . LEU A 1 139 ? 19.798 11.466 -6.359 1.00 18.59 168 LEU A N 1
ATOM 921 C CA . LEU A 1 139 ? 18.547 10.893 -6.871 1.00 16.66 168 LEU A CA 1
ATOM 922 C C . LEU A 1 139 ? 18.262 11.706 -8.157 1.00 19.70 168 LEU A C 1
ATOM 923 O O . LEU A 1 139 ? 18.112 12.921 -8.087 1.00 20.31 168 LEU A O 1
ATOM 928 N N . LYS A 1 140 ? 18.212 11.043 -9.304 1.00 17.96 169 LYS A N 1
ATOM 929 C CA . LYS A 1 140 ? 17.928 11.742 -10.587 1.00 22.06 169 LYS A CA 1
ATOM 930 C C . LYS A 1 140 ? 16.668 11.104 -11.178 1.00 27.68 169 LYS A C 1
ATOM 931 O O . LYS A 1 140 ? 16.565 9.883 -11.282 1.00 27.14 169 LYS A O 1
ATOM 937 N N . CYS A 1 141 ? 15.703 11.920 -11.575 1.00 26.70 170 CYS A N 1
ATOM 938 C CA . CYS A 1 141 ? 14.454 11.364 -12.042 1.00 26.20 170 CYS A CA 1
ATOM 939 C C . CYS A 1 141 ? 13.855 12.146 -13.208 1.00 36.34 170 CYS A C 1
ATOM 940 O O . CYS A 1 141 ? 14.036 13.371 -13.358 1.00 31.50 170 CYS A O 1
ATOM 943 N N . THR A 1 142 ? 13.139 11.404 -14.028 1.00 32.25 171 THR A N 1
ATOM 944 C CA . THR A 1 142 ? 12.415 11.978 -15.157 1.00 35.13 171 THR A CA 1
ATOM 945 C C . THR A 1 142 ? 11.002 11.494 -14.868 1.00 31.55 171 THR A C 1
ATOM 946 O O . THR A 1 142 ? 10.745 10.274 -14.800 1.00 31.18 171 THR A O 1
ATOM 950 N N . SER A 1 143 ? 10.093 12.431 -14.634 1.00 32.60 172 SER A N 1
ATOM 951 C CA . SER A 1 143 ? 8.728 12.052 -14.346 1.00 34.20 172 SER A CA 1
ATOM 952 C C . SER A 1 143 ? 7.864 12.421 -15.564 1.00 41.89 172 SER A C 1
ATOM 953 O O . SER A 1 143 ? 8.095 13.456 -16.213 1.00 37.52 172 SER A O 1
ATOM 956 N N . THR A 1 144 ? 6.908 11.557 -15.892 1.00 41.99 173 THR A N 1
ATOM 957 C CA . THR A 1 144 ? 6.021 11.822 -17.028 1.00 55.04 173 THR A CA 1
ATOM 958 C C . THR A 1 144 ? 4.587 11.724 -16.560 1.00 55.75 173 THR A C 1
ATOM 959 O O . THR A 1 144 ? 4.290 11.060 -15.571 1.00 61.06 173 THR A O 1
ATOM 963 N N . ARG A 1 145 ? 3.700 12.389 -17.286 1.00 59.16 174 ARG A N 1
ATOM 964 C CA . ARG A 1 145 ? 2.293 12.417 -16.933 1.00 64.84 174 ARG A CA 1
ATOM 965 C C . ARG A 1 145 ? 1.464 12.406 -18.223 1.00 67.47 174 ARG A C 1
ATOM 966 O O . ARG A 1 145 ? 1.893 12.945 -19.241 1.00 68.56 174 ARG A O 1
ATOM 974 N N . PRO A 1 146 ? 0.271 11.785 -18.200 1.00 68.89 175 PRO A N 1
ATOM 975 C CA . PRO A 1 146 ? -0.552 11.756 -19.417 1.00 69.96 175 PRO A CA 1
ATOM 976 C C . PRO A 1 146 ? -1.202 13.113 -19.702 1.00 69.46 175 PRO A C 1
ATOM 977 O O . PRO A 1 146 ? -1.319 13.957 -18.805 1.00 72.25 175 PRO A O 1
ATOM 981 N N . ASP A 1 159 ? 1.398 13.774 -22.984 1.00 76.29 188 ASP A N 1
ATOM 982 C CA . ASP A 1 159 ? 2.505 13.360 -22.129 1.00 76.47 188 ASP A CA 1
ATOM 983 C C . ASP A 1 159 ? 3.477 14.522 -21.837 1.00 73.68 188 ASP A C 1
ATOM 984 O O . ASP A 1 159 ? 4.342 14.898 -22.664 1.00 72.41 188 ASP A O 1
ATOM 989 N N . GLU A 1 160 ? 3.270 15.130 -20.667 1.00 71.67 189 GLU A N 1
ATOM 990 C CA . GLU A 1 160 ? 4.123 16.229 -20.189 1.00 65.49 189 GLU A CA 1
ATOM 991 C C . GLU A 1 160 ? 5.253 15.531 -19.405 1.00 61.74 189 GLU A C 1
ATOM 992 O O . GLU A 1 160 ? 5.053 14.441 -18.895 1.00 54.15 189 GLU A O 1
ATOM 998 N N . THR A 1 161 ? 6.424 16.140 -19.285 1.00 58.87 190 THR A N 1
ATOM 999 C CA . THR A 1 161 ? 7.507 15.492 -18.548 1.00 54.84 190 THR A CA 1
ATOM 1000 C C . THR A 1 161 ? 8.110 16.509 -17.599 1.00 56.74 190 THR A C 1
ATOM 1001 O O . THR A 1 161 ? 7.870 17.716 -17.720 1.00 52.81 190 THR A O 1
ATOM 1005 N N . PHE A 1 162 ? 8.869 16.017 -16.633 1.00 51.63 191 PHE A N 1
ATOM 1006 C CA . PHE A 1 162 ? 9.498 16.893 -15.671 1.00 46.64 191 PHE A CA 1
ATOM 1007 C C . PHE A 1 162 ? 10.715 16.163 -15.118 1.00 42.91 191 PHE A C 1
ATOM 1008 O O . PHE A 1 162 ? 10.579 15.077 -14.545 1.00 40.51 191 PHE A O 1
ATOM 1016 N N . GLU A 1 163 ? 11.886 16.759 -15.331 1.00 36.37 192 GLU A N 1
ATOM 1017 C CA . GLU A 1 163 ? 13.146 16.212 -14.866 1.00 38.40 192 GLU A CA 1
ATOM 1018 C C . GLU A 1 163 ? 13.565 16.916 -13.594 1.00 34.85 192 GLU A C 1
ATOM 1019 O O . GLU A 1 163 ? 13.444 18.130 -13.485 1.00 31.23 192 GLU A O 1
ATOM 1025 N N . TRP A 1 164 ? 14.041 16.154 -12.621 1.00 29.69 193 TRP A N 1
ATOM 1026 C CA . TRP A 1 164 ? 14.448 16.742 -11.346 1.00 27.69 193 TRP A CA 1
ATOM 1027 C C . TRP A 1 164 ? 15.538 15.874 -10.727 1.00 25.27 193 TRP A C 1
ATOM 1028 O O . TRP A 1 164 ? 15.632 14.678 -11.038 1.00 26.00 193 TRP A O 1
ATOM 1039 N N . THR A 1 165 ? 16.369 16.504 -9.891 1.00 27.43 194 THR A N 1
ATOM 1040 C CA . THR A 1 165 ? 17.500 15.853 -9.209 1.00 25.05 194 THR A CA 1
ATOM 1041 C C . THR A 1 165 ? 17.545 16.341 -7.767 1.00 23.95 194 THR A C 1
ATOM 1042 O O . THR A 1 165 ? 17.344 17.525 -7.501 1.00 25.20 194 THR A O 1
ATOM 1046 N N . VAL A 1 166 ? 17.777 15.436 -6.823 1.00 20.06 195 VAL A N 1
ATOM 1047 C CA . VAL A 1 166 ? 17.907 15.878 -5.432 1.00 20.69 195 VAL A CA 1
ATOM 1048 C C . VAL A 1 166 ? 19.232 15.275 -4.950 1.00 22.65 195 VAL A C 1
ATOM 1049 O O . VAL A 1 166 ? 19.429 14.070 -5.043 1.00 20.18 195 VAL A O 1
ATOM 1053 N N . GLU A 1 167 ? 20.130 16.128 -4.457 1.00 18.02 196 GLU A N 1
ATOM 1054 C CA . GLU A 1 167 ? 21.413 15.679 -3.931 1.00 24.15 196 GLU A CA 1
ATOM 1055 C C . GLU A 1 167 ? 21.248 15.411 -2.420 1.00 20.12 196 GLU A C 1
ATOM 1056 O O . GLU A 1 167 ? 20.581 16.158 -1.710 1.00 22.13 196 GLU A O 1
ATOM 1062 N N . PHE A 1 168 ? 21.834 14.325 -1.925 1.00 16.26 197 PHE A N 1
ATOM 1063 C CA . PHE A 1 168 ? 21.731 14.032 -0.479 1.00 17.53 197 PHE A CA 1
ATOM 1064 C C . PHE A 1 168 ? 23.155 14.165 0.027 1.00 16.24 197 PHE A C 1
ATOM 1065 O O . PHE A 1 168 ? 24.007 13.371 -0.406 1.00 17.16 197 PHE A O 1
ATOM 1073 N N . ASP A 1 169 ? 23.407 15.130 0.919 1.00 17.60 198 ASP A N 1
ATOM 1074 C CA . ASP A 1 169 ? 24.763 15.305 1.454 1.00 18.94 198 ASP A CA 1
ATOM 1075 C C . ASP A 1 169 ? 24.994 14.253 2.542 1.00 22.79 198 ASP A C 1
ATOM 1076 O O . ASP A 1 169 ? 24.171 13.339 2.697 1.00 16.61 198 ASP A O 1
ATOM 1081 N N . VAL A 1 170 ? 26.090 14.342 3.289 1.00 19.02 199 VAL A N 1
ATOM 1082 C CA . VAL A 1 170 ? 26.360 13.288 4.280 1.00 19.51 199 VAL A CA 1
ATOM 1083 C C . VAL A 1 170 ? 25.264 13.145 5.324 1.00 20.07 199 VAL A C 1
ATOM 1084 O O . VAL A 1 170 ? 24.914 12.026 5.699 1.00 18.57 199 VAL A O 1
ATOM 1088 N N . ALA A 1 171 ? 24.722 14.263 5.799 1.00 17.44 200 ALA A N 1
ATOM 1089 C CA . ALA A 1 171 ? 23.662 14.196 6.799 1.00 20.68 200 ALA A CA 1
ATOM 1090 C C . ALA A 1 171 ? 22.337 13.679 6.225 1.00 20.92 200 ALA A C 1
ATOM 1091 O O . ALA A 1 171 ? 21.680 12.845 6.838 1.00 16.31 200 ALA A O 1
ATOM 1093 N N . GLU A 1 172 ? 21.942 14.203 5.071 1.00 15.98 201 GLU A N 1
ATOM 1094 C CA . GLU A 1 172 ? 20.693 13.796 4.427 1.00 16.61 201 GLU A CA 1
ATOM 1095 C C . GLU A 1 172 ? 20.765 12.315 4.045 1.00 13.82 201 GLU A C 1
ATOM 1096 O O . GLU A 1 172 ? 19.757 11.609 4.103 1.00 19.16 201 GLU A O 1
ATOM 1102 N N . SER A 1 173 ? 21.941 11.859 3.611 1.00 15.56 202 SER A N 1
ATOM 1103 C CA . SER A 1 173 ? 22.099 10.469 3.243 1.00 15.54 202 SER A CA 1
ATOM 1104 C C . SER A 1 173 ? 21.927 9.586 4.491 1.00 17.39 202 SER A C 1
ATOM 1105 O O . SER A 1 173 ? 21.267 8.520 4.458 1.00 15.84 202 SER A O 1
ATOM 1108 N N . LEU A 1 174 ? 22.540 10.012 5.594 1.00 17.71 203 LEU A N 1
ATOM 1109 C CA . LEU A 1 174 ? 22.447 9.244 6.839 1.00 20.17 203 LEU A CA 1
ATOM 1110 C C . LEU A 1 174 ? 20.991 9.246 7.325 1.00 17.73 203 LEU A C 1
ATOM 1111 O O . LEU A 1 174 ? 20.487 8.217 7.800 1.00 17.39 203 LEU A O 1
ATOM 1116 N N . MET A 1 175 ? 20.294 10.385 7.199 1.00 18.09 204 MET A N 1
ATOM 1117 C CA . MET A 1 175 ? 18.900 10.401 7.599 1.00 17.19 204 MET A CA 1
ATOM 1118 C C . MET A 1 175 ? 18.090 9.439 6.743 1.00 18.13 204 MET A C 1
ATOM 1119 O O . MET A 1 175 ? 17.183 8.766 7.255 1.00 16.85 204 MET A O 1
ATOM 1124 N N . LEU A 1 176 ? 18.372 9.417 5.439 1.00 12.95 205 LEU A N 1
ATOM 1125 C CA . LEU A 1 176 ? 17.649 8.489 4.576 1.00 16.13 205 LEU A CA 1
ATOM 1126 C C . LEU A 1 176 ? 17.921 7.051 4.993 1.00 16.21 205 LEU A C 1
ATOM 1127 O O . LEU A 1 176 ? 17.011 6.211 4.986 1.00 15.21 205 LEU A O 1
ATOM 1132 N N . GLN A 1 177 ? 19.175 6.736 5.305 1.00 14.79 206 GLN A N 1
ATOM 1133 C CA . GLN A 1 177 ? 19.478 5.353 5.702 1.00 15.95 206 GLN A CA 1
ATOM 1134 C C . GLN A 1 177 ? 18.798 4.950 7.006 1.00 14.25 206 GLN A C 1
ATOM 1135 O O . GLN A 1 177 ? 18.290 3.839 7.115 1.00 14.75 206 GLN A O 1
ATOM 1141 N N . ARG A 1 178 ? 18.757 5.849 7.997 1.00 10.69 207 ARG A N 1
ATOM 1142 C CA . ARG A 1 178 ? 18.088 5.528 9.272 1.00 14.10 207 ARG A CA 1
ATOM 1143 C C . ARG A 1 178 ? 16.587 5.452 9.055 1.00 15.55 207 ARG A C 1
ATOM 1144 O O . ARG A 1 178 ? 15.913 4.605 9.626 1.00 12.94 207 ARG A O 1
ATOM 1152 N N . PHE A 1 179 ? 16.064 6.334 8.217 1.00 13.05 208 PHE A N 1
ATOM 1153 C CA . PHE A 1 179 ? 14.620 6.341 7.932 1.00 15.27 208 PHE A CA 1
ATOM 1154 C C . PHE A 1 179 ? 14.176 5.031 7.275 1.00 12.10 208 PHE A C 1
ATOM 1155 O O . PHE A 1 179 ? 13.195 4.430 7.703 1.00 14.78 208 PHE A O 1
ATOM 1163 N N . LEU A 1 180 ? 14.902 4.586 6.234 1.00 13.26 209 LEU A N 1
ATOM 1164 C CA . LEU A 1 180 ? 14.538 3.342 5.556 1.00 13.77 209 LEU A CA 1
ATOM 1165 C C . LEU A 1 180 ? 14.732 2.145 6.496 1.00 13.61 209 LEU A C 1
ATOM 1166 O O . LEU A 1 180 ? 13.977 1.164 6.427 1.00 13.75 209 LEU A O 1
ATOM 1171 N N . THR A 1 181 ? 15.775 2.219 7.340 1.00 15.40 210 THR A N 1
ATOM 1172 C CA . THR A 1 181 ? 16.019 1.164 8.354 1.00 13.06 210 THR A CA 1
ATOM 1173 C C . THR A 1 181 ? 14.802 1.060 9.251 1.00 14.52 210 THR A C 1
ATOM 1174 O O . THR A 1 181 ? 14.361 -0.053 9.559 1.00 14.99 210 THR A O 1
ATOM 1178 N N . GLN A 1 182 ? 14.280 2.200 9.736 1.00 16.05 211 GLN A N 1
ATOM 1179 C CA . GLN A 1 182 ? 13.067 2.185 10.585 1.00 13.22 211 GLN A CA 1
ATOM 1180 C C . GLN A 1 182 ? 11.845 1.715 9.756 1.00 17.15 211 GLN A C 1
ATOM 1181 O O . GLN A 1 182 ? 11.025 0.918 10.242 1.00 15.47 211 GLN A O 1
ATOM 1187 N N . ALA A 1 183 ? 11.721 2.182 8.515 1.00 15.34 212 ALA A N 1
ATOM 1188 C CA . ALA A 1 183 ? 10.581 1.731 7.703 1.00 18.94 212 ALA A CA 1
ATOM 1189 C C . ALA A 1 183 ? 10.561 0.199 7.555 1.00 19.63 212 ALA A C 1
ATOM 1190 O O . ALA A 1 183 ? 9.495 -0.450 7.710 1.00 19.65 212 ALA A O 1
ATOM 1192 N N . LEU A 1 184 ? 11.727 -0.391 7.289 1.00 16.59 213 LEU A N 1
ATOM 1193 C CA . LEU A 1 184 ? 11.807 -1.843 7.123 1.00 15.56 213 LEU A CA 1
ATOM 1194 C C . LEU A 1 184 ? 11.486 -2.550 8.451 1.00 16.17 213 LEU A C 1
ATOM 1195 O O . LEU A 1 184 ? 10.816 -3.577 8.477 1.00 15.96 213 LEU A O 1
ATOM 1200 N N . HIS A 1 185 ? 11.999 -2.010 9.547 1.00 14.90 214 HIS A N 1
ATOM 1201 C CA . HIS A 1 185 ? 11.759 -2.602 10.885 1.00 16.45 214 HIS A CA 1
ATOM 1202 C C . HIS A 1 185 ? 10.253 -2.646 11.180 1.00 17.20 214 HIS A C 1
ATOM 1203 O O . HIS A 1 185 ? 9.692 -3.685 11.559 1.00 17.84 214 HIS A O 1
ATOM 1210 N N . TYR A 1 186 ? 9.589 -1.515 11.027 1.00 14.58 215 TYR A N 1
ATOM 1211 C CA . TYR A 1 186 ? 8.168 -1.464 11.336 1.00 16.84 215 TYR A CA 1
ATOM 1212 C C . TYR A 1 186 ? 7.345 -2.214 10.312 1.00 17.76 215 TYR A C 1
ATOM 1213 O O . TYR A 1 186 ? 6.399 -2.932 10.678 1.00 19.48 215 TYR A O 1
ATOM 1222 N N . ASN A 1 187 ? 7.687 -2.067 9.038 1.00 17.57 216 ASN A N 1
ATOM 1223 C CA . ASN A 1 187 ? 6.904 -2.780 8.027 1.00 21.21 216 ASN A CA 1
ATOM 1224 C C . ASN A 1 187 ? 7.000 -4.284 8.150 1.00 25.88 216 ASN A C 1
ATOM 1225 O O . ASN A 1 187 ? 6.077 -4.999 7.772 1.00 22.43 216 ASN A O 1
ATOM 1230 N N . THR A 1 188 ? 8.116 -4.777 8.689 1.00 23.20 217 THR A N 1
ATOM 1231 C CA . THR A 1 188 ? 8.317 -6.197 8.859 1.00 20.19 217 THR A CA 1
ATOM 1232 C C . THR A 1 188 ? 7.487 -6.792 10.018 1.00 22.25 217 THR A C 1
ATOM 1233 O O . THR A 1 188 ? 7.285 -7.992 10.080 1.00 21.91 217 THR A O 1
ATOM 1237 N N . GLY A 1 189 ? 7.015 -5.946 10.929 1.00 19.78 218 GLY A N 1
ATOM 1238 C CA . GLY A 1 189 ? 6.213 -6.446 12.016 1.00 20.81 218 GLY A CA 1
ATOM 1239 C C . GLY A 1 189 ? 6.884 -6.419 13.374 1.00 24.37 218 GLY A C 1
ATOM 1240 O O . GLY A 1 189 ? 6.271 -6.848 14.328 1.00 21.11 218 GLY A O 1
ATOM 1241 N N . PHE A 1 190 ? 8.106 -5.882 13.470 1.00 18.67 219 PHE A N 1
ATOM 1242 C CA . PHE A 1 190 ? 8.810 -5.858 14.747 1.00 21.01 219 PHE A CA 1
ATOM 1243 C C . PHE A 1 190 ? 8.218 -4.996 15.852 1.00 29.15 219 PHE A C 1
ATOM 1244 O O . PHE A 1 190 ? 8.639 -5.105 17.004 1.00 30.89 219 PHE A O 1
ATOM 1252 N N . ALA A 1 191 ? 7.252 -4.139 15.538 1.00 25.72 220 ALA A N 1
ATOM 1253 C CA . ALA A 1 191 ? 6.685 -3.313 16.611 1.00 31.55 220 ALA A CA 1
ATOM 1254 C C . ALA A 1 191 ? 5.312 -3.789 17.001 1.00 37.32 220 ALA A C 1
ATOM 1255 O O . ALA A 1 191 ? 4.690 -3.161 17.839 1.00 39.42 220 ALA A O 1
ATOM 1257 N N . ARG A 1 192 ? 4.826 -4.880 16.393 1.00 36.66 221 ARG A N 1
ATOM 1258 C CA . ARG A 1 192 ? 3.498 -5.400 16.744 1.00 45.81 221 ARG A CA 1
ATOM 1259 C C . ARG A 1 192 ? 3.512 -5.966 18.156 1.00 49.83 221 ARG A C 1
ATOM 1260 O O . ARG A 1 192 ? 2.506 -5.786 18.869 1.00 54.38 221 ARG A O 1
ATOM 1268 N N . SER B 2 9 ? 0.858 -12.662 14.090 1.00 58.41 28 SER B N 1
ATOM 1269 C CA . SER B 2 9 ? 1.803 -13.151 13.050 1.00 53.39 28 SER B CA 1
ATOM 1270 C C . SER B 2 9 ? 3.219 -12.664 13.367 1.00 47.47 28 SER B C 1
ATOM 1271 O O . SER B 2 9 ? 3.438 -11.499 13.717 1.00 44.95 28 SER B O 1
ATOM 1274 N N . LEU B 2 10 ? 4.177 -13.568 13.234 1.00 35.82 29 LEU B N 1
ATOM 1275 C CA . LEU B 2 10 ? 5.565 -13.249 13.531 1.00 26.52 29 LEU B CA 1
ATOM 1276 C C . LEU B 2 10 ? 6.213 -12.330 12.514 1.00 25.11 29 LEU B C 1
ATOM 1277 O O . LEU B 2 10 ? 5.827 -12.295 11.342 1.00 19.73 29 LEU B O 1
ATOM 1282 N N . PRO B 2 11 ? 7.184 -11.534 12.967 1.00 20.65 30 PRO B N 1
ATOM 1283 C CA . PRO B 2 11 ? 7.880 -10.660 12.030 1.00 18.31 30 PRO B CA 1
ATOM 1284 C C . PRO B 2 11 ? 8.591 -11.639 11.089 1.00 15.20 30 PRO B C 1
ATOM 1285 O O . PRO B 2 11 ? 9.123 -12.666 11.569 1.00 18.94 30 PRO B O 1
ATOM 1289 N N . LYS B 2 12 ? 8.612 -11.353 9.792 1.00 19.21 31 LYS B N 1
ATOM 1290 C CA . LYS B 2 12 ? 9.265 -12.247 8.836 1.00 17.34 31 LYS B CA 1
ATOM 1291 C C . LYS B 2 12 ? 9.478 -11.590 7.507 1.00 17.50 31 LYS B C 1
ATOM 1292 O O . LYS B 2 12 ? 8.927 -10.524 7.259 1.00 19.10 31 LYS B O 1
ATOM 1298 N N . PHE B 2 13 ? 10.322 -12.203 6.661 1.00 15.36 32 PHE B N 1
ATOM 1299 C CA . PHE B 2 13 ? 10.433 -11.778 5.271 1.00 16.87 32 PHE B CA 1
ATOM 1300 C C . PHE B 2 13 ? 10.456 -13.066 4.432 1.00 20.13 32 PHE B C 1
ATOM 1301 O O . PHE B 2 13 ? 10.798 -14.146 4.940 1.00 18.67 32 PHE B O 1
ATOM 1309 N N . GLU B 2 14 ? 10.097 -12.949 3.155 1.00 21.16 33 GLU B N 1
ATOM 1310 C CA . GLU B 2 14 ? 10.077 -14.101 2.280 1.00 20.48 33 GLU B CA 1
ATOM 1311 C C . GLU B 2 14 ? 10.711 -13.769 0.950 1.00 25.57 33 GLU B C 1
ATOM 1312 O O . GLU B 2 14 ? 10.654 -12.628 0.494 1.00 24.35 33 GLU B O 1
ATOM 1318 N N . ILE B 2 15 ? 11.340 -14.769 0.348 1.00 19.80 34 ILE B N 1
ATOM 1319 C CA . ILE B 2 15 ? 11.933 -14.639 -0.977 1.00 20.96 34 ILE B CA 1
ATOM 1320 C C . ILE B 2 15 ? 11.152 -15.633 -1.855 1.00 22.56 34 ILE B C 1
ATOM 1321 O O . ILE B 2 15 ? 11.234 -16.840 -1.648 1.00 23.76 34 ILE B O 1
ATOM 1326 N N . HIS B 2 16 ? 10.392 -15.114 -2.803 1.00 22.91 35 HIS B N 1
ATOM 1327 C CA . HIS B 2 16 ? 9.612 -15.936 -3.726 1.00 25.11 35 HIS B CA 1
ATOM 1328 C C . HIS B 2 16 ? 10.446 -16.031 -4.986 1.00 27.10 35 HIS B C 1
ATOM 1329 O O . HIS B 2 16 ? 10.584 -15.077 -5.744 1.00 35.26 35 HIS B O 1
ATOM 1336 N N . ASP B 2 17 ? 11.032 -17.187 -5.187 1.00 25.67 36 ASP B N 1
ATOM 1337 C CA . ASP B 2 17 ? 11.869 -17.416 -6.347 1.00 28.02 36 ASP B CA 1
ATOM 1338 C C . ASP B 2 17 ? 11.162 -18.409 -7.288 1.00 24.05 36 ASP B C 1
ATOM 1339 O O . ASP B 2 17 ? 11.476 -19.589 -7.329 1.00 24.39 36 ASP B O 1
ATOM 1344 N N . VAL B 2 18 ? 10.201 -17.911 -8.037 1.00 25.68 37 VAL B N 1
ATOM 1345 C CA . VAL B 2 18 ? 9.444 -18.768 -8.957 1.00 26.59 37 VAL B CA 1
ATOM 1346 C C . VAL B 2 18 ? 10.229 -18.910 -10.273 1.00 28.88 37 VAL B C 1
ATOM 1347 O O . VAL B 2 18 ? 10.639 -17.896 -10.840 1.00 27.99 37 VAL B O 1
ATOM 1351 N N . ARG B 2 19 ? 10.397 -20.153 -10.751 1.00 30.11 38 ARG B N 1
ATOM 1352 C CA . ARG B 2 19 ? 11.157 -20.478 -11.975 1.00 31.90 38 ARG B CA 1
ATOM 1353 C C . ARG B 2 19 ? 10.324 -21.153 -13.048 1.00 40.78 38 ARG B C 1
ATOM 1354 O O . ARG B 2 19 ? 9.277 -21.738 -12.756 1.00 40.52 38 ARG B O 1
ATOM 1362 N N . ASP B 2 20 ? 10.804 -21.076 -14.291 1.00 47.17 39 ASP B N 1
ATOM 1363 C CA . ASP B 2 20 ? 10.121 -21.737 -15.408 1.00 55.05 39 ASP B CA 1
ATOM 1364 C C . ASP B 2 20 ? 10.257 -23.236 -15.157 1.00 54.20 39 ASP B C 1
ATOM 1365 O O . ASP B 2 20 ? 9.368 -24.011 -15.479 1.00 52.35 39 ASP B O 1
ATOM 1370 N N . ASP B 2 21 ? 11.381 -23.642 -14.570 1.00 56.28 40 ASP B N 1
ATOM 1371 C CA . ASP B 2 21 ? 11.551 -25.045 -14.223 1.00 52.67 40 ASP B CA 1
ATOM 1372 C C . ASP B 2 21 ? 11.244 -25.198 -12.728 1.00 46.43 40 ASP B C 1
ATOM 1373 O O . ASP B 2 21 ? 12.120 -24.966 -11.889 1.00 48.04 40 ASP B O 1
ATOM 1378 N N . PRO B 2 22 ? 10.019 -25.634 -12.388 1.00 42.44 41 PRO B N 1
ATOM 1379 C CA . PRO B 2 22 ? 9.513 -25.851 -11.017 1.00 35.35 41 PRO B CA 1
ATOM 1380 C C . PRO B 2 22 ? 10.562 -26.473 -10.121 1.00 34.22 41 PRO B C 1
ATOM 1381 O O . PRO B 2 22 ? 10.687 -26.132 -8.939 1.00 31.61 41 PRO B O 1
ATOM 1385 N N . ALA B 2 23 ? 11.335 -27.388 -10.683 1.00 27.96 42 ALA B N 1
ATOM 1386 C CA . ALA B 2 23 ? 12.334 -28.082 -9.878 1.00 29.80 42 ALA B CA 1
ATOM 1387 C C . ALA B 2 23 ? 13.299 -27.149 -9.127 1.00 27.50 42 ALA B C 1
ATOM 1388 O O . ALA B 2 23 ? 13.739 -27.456 -8.036 1.00 28.37 42 ALA B O 1
ATOM 1390 N N . GLU B 2 24 ? 13.617 -26.024 -9.736 1.00 31.04 43 GLU B N 1
ATOM 1391 C CA . GLU B 2 24 ? 14.547 -25.078 -9.161 1.00 30.23 43 GLU B CA 1
ATOM 1392 C C . GLU B 2 24 ? 13.932 -23.970 -8.301 1.00 31.29 43 GLU B C 1
ATOM 1393 O O . GLU B 2 24 ? 14.659 -23.249 -7.607 1.00 29.12 43 GLU B O 1
ATOM 1399 N N . GLY B 2 25 ? 12.608 -23.823 -8.349 1.00 27.84 44 GLY B N 1
ATOM 1400 C CA . GLY B 2 25 ? 11.948 -22.777 -7.577 1.00 23.86 44 GLY B CA 1
ATOM 1401 C C . GLY B 2 25 ? 11.744 -23.066 -6.094 1.00 21.02 44 GLY B C 1
ATOM 1402 O O . GLY B 2 25 ? 11.612 -24.221 -5.669 1.00 25.44 44 GLY B O 1
ATOM 1403 N N . THR B 2 26 ? 11.703 -21.995 -5.293 1.00 22.59 45 THR B N 1
ATOM 1404 C CA . THR B 2 26 ? 11.503 -22.127 -3.852 1.00 21.14 45 THR B CA 1
ATOM 1405 C C . THR B 2 26 ? 10.900 -20.857 -3.300 1.00 20.89 45 THR B C 1
ATOM 1406 O O . THR B 2 26 ? 10.980 -19.793 -3.918 1.00 21.01 45 THR B O 1
ATOM 1410 N N . MET B 2 27 ? 10.276 -20.987 -2.137 1.00 17.03 46 MET B N 1
ATOM 1411 C CA . MET B 2 27 ? 9.792 -19.823 -1.408 1.00 16.67 46 MET B CA 1
ATOM 1412 C C . MET B 2 27 ? 10.566 -19.978 -0.084 1.00 19.25 46 MET B C 1
ATOM 1413 O O . MET B 2 27 ? 10.437 -20.990 0.601 1.00 18.39 46 MET B O 1
ATOM 1418 N N . THR B 2 28 ? 11.385 -18.987 0.292 1.00 18.61 47 THR B N 1
ATOM 1419 C CA . THR B 2 28 ? 12.158 -19.142 1.541 1.00 15.52 47 THR B CA 1
ATOM 1420 C C . THR B 2 28 ? 11.620 -18.130 2.547 1.00 18.51 47 THR B C 1
ATOM 1421 O O . THR B 2 28 ? 11.404 -16.976 2.196 1.00 18.14 47 THR B O 1
ATOM 1425 N N . ARG B 2 29 ? 11.414 -18.555 3.774 1.00 16.30 48 ARG B N 1
ATOM 1426 C CA . ARG B 2 29 ? 10.861 -17.650 4.804 1.00 15.49 48 ARG B CA 1
ATOM 1427 C C . ARG B 2 29 ? 11.781 -17.598 6.009 1.00 20.10 48 ARG B C 1
ATOM 1428 O O . ARG B 2 29 ? 12.245 -18.642 6.461 1.00 20.88 48 ARG B O 1
ATOM 1436 N N . VAL B 2 30 ? 12.043 -16.383 6.515 1.00 17.11 49 VAL B N 1
ATOM 1437 C CA . VAL B 2 30 ? 12.852 -16.194 7.714 1.00 17.13 49 VAL B CA 1
ATOM 1438 C C . VAL B 2 30 ? 11.924 -15.445 8.668 1.00 17.63 49 VAL B C 1
ATOM 1439 O O . VAL B 2 30 ? 11.429 -14.361 8.338 1.00 16.66 49 VAL B O 1
ATOM 1443 N N . ALA B 2 31 ? 11.646 -16.057 9.826 1.00 18.48 50 ALA B N 1
ATOM 1444 C CA . ALA B 2 31 ? 10.766 -15.452 10.820 1.00 16.27 50 ALA B CA 1
ATOM 1445 C C . ALA B 2 31 ? 11.428 -15.547 12.182 1.00 18.05 50 ALA B C 1
ATOM 1446 O O . ALA B 2 31 ? 12.413 -16.291 12.384 1.00 18.56 50 ALA B O 1
ATOM 1448 N N . VAL B 2 32 ? 10.874 -14.818 13.141 1.00 14.03 51 VAL B N 1
ATOM 1449 C CA . VAL B 2 32 ? 11.442 -14.913 14.497 1.00 14.98 51 VAL B CA 1
ATOM 1450 C C . VAL B 2 32 ? 10.297 -14.865 15.519 1.00 19.49 51 VAL B C 1
ATOM 1451 O O . VAL B 2 32 ? 9.357 -14.073 15.394 1.00 22.93 51 VAL B O 1
ATOM 1455 N N . ASP B 2 33 ? 10.378 -15.764 16.479 1.00 20.47 52 ASP B N 1
ATOM 1456 C CA . ASP B 2 33 ? 9.400 -15.855 17.562 1.00 22.01 52 ASP B CA 1
ATOM 1457 C C . ASP B 2 33 ? 10.167 -15.539 18.875 1.00 19.82 52 ASP B C 1
ATOM 1458 O O . ASP B 2 33 ? 10.711 -16.435 19.512 1.00 21.96 52 ASP B O 1
ATOM 1463 N N . GLY B 2 34 ? 10.214 -14.260 19.251 1.00 22.14 53 GLY B N 1
ATOM 1464 C CA . GLY B 2 34 ? 10.948 -13.844 20.445 1.00 23.58 53 GLY B CA 1
ATOM 1465 C C . GLY B 2 34 ? 12.450 -14.018 20.259 1.00 19.18 53 GLY B C 1
ATOM 1466 O O . GLY B 2 34 ? 13.089 -13.286 19.528 1.00 19.85 53 GLY B O 1
ATOM 1467 N N . LYS B 2 35 ? 13.014 -15.024 20.901 1.00 17.17 54 LYS B N 1
ATOM 1468 C CA . LYS B 2 35 ? 14.437 -15.279 20.801 1.00 21.17 54 LYS B CA 1
ATOM 1469 C C . LYS B 2 35 ? 14.775 -16.284 19.707 1.00 21.27 54 LYS B C 1
ATOM 1470 O O . LYS B 2 35 ? 15.948 -16.433 19.355 1.00 21.64 54 LYS B O 1
ATOM 1476 N N . LEU B 2 36 ? 13.754 -16.960 19.180 1.00 20.69 55 LEU B N 1
ATOM 1477 C CA . LEU B 2 36 ? 13.987 -18.064 18.246 1.00 19.65 55 LEU B CA 1
ATOM 1478 C C . LEU B 2 36 ? 13.696 -17.863 16.765 1.00 17.39 55 LEU B C 1
ATOM 1479 O O . LEU B 2 36 ? 12.553 -17.646 16.358 1.00 17.04 55 LEU B O 1
ATOM 1484 N N . LEU B 2 37 ? 14.772 -17.899 15.977 1.00 18.13 56 LEU B N 1
ATOM 1485 C CA . LEU B 2 37 ? 14.700 -17.737 14.522 1.00 16.79 56 LEU B CA 1
ATOM 1486 C C . LEU B 2 37 ? 14.078 -19.020 13.911 1.00 20.27 56 LEU B C 1
ATOM 1487 O O . LEU B 2 37 ? 14.423 -20.130 14.317 1.00 22.22 56 LEU B O 1
ATOM 1492 N N . LEU B 2 38 ? 13.171 -18.865 12.966 1.00 18.19 57 LEU B N 1
ATOM 1493 C CA . LEU B 2 38 ? 12.542 -20.008 12.287 1.00 20.39 57 LEU B CA 1
ATOM 1494 C C . LEU B 2 38 ? 12.805 -19.816 10.801 1.00 20.24 57 LEU B C 1
ATOM 1495 O O . LEU B 2 38 ? 12.287 -18.892 10.177 1.00 21.15 57 LEU B O 1
ATOM 1500 N N . ILE B 2 39 ? 13.552 -20.733 10.206 1.00 17.18 58 ILE B N 1
ATOM 1501 C CA . ILE B 2 39 ? 13.888 -20.603 8.799 1.00 14.64 58 ILE B CA 1
ATOM 1502 C C . ILE B 2 39 ? 13.181 -21.740 8.075 1.00 20.65 58 ILE B C 1
ATOM 1503 O O . ILE B 2 39 ? 13.344 -22.891 8.456 1.00 20.91 58 ILE B O 1
ATOM 1508 N N . SER B 2 40 ? 12.404 -21.388 7.054 1.00 18.84 59 SER B N 1
ATOM 1509 C CA . SER B 2 40 ? 11.594 -22.345 6.297 1.00 18.82 59 SER B CA 1
ATOM 1510 C C . SER B 2 40 ? 11.763 -22.209 4.811 1.00 16.09 59 SER B C 1
ATOM 1511 O O . SER B 2 40 ? 12.161 -21.153 4.294 1.00 19.37 59 SER B O 1
ATOM 1514 N N . GLN B 2 41 ? 11.526 -23.305 4.090 1.00 17.56 60 GLN B N 1
ATOM 1515 C CA . GLN B 2 41 ? 11.579 -23.190 2.664 1.00 16.19 60 GLN B CA 1
ATOM 1516 C C . GLN B 2 41 ? 10.589 -24.176 2.048 1.00 19.86 60 GLN B C 1
ATOM 1517 O O . GLN B 2 41 ? 10.503 -25.310 2.511 1.00 19.13 60 GLN B O 1
ATOM 1523 N N . TYR B 2 42 ? 9.882 -23.726 1.013 1.00 21.31 61 TYR B N 1
ATOM 1524 C CA . TYR B 2 42 ? 8.894 -24.565 0.315 1.00 19.55 61 TYR B CA 1
ATOM 1525 C C . TYR B 2 42 ? 9.292 -24.733 -1.138 1.00 19.45 61 TYR B C 1
ATOM 1526 O O . TYR B 2 42 ? 9.594 -23.761 -1.796 1.00 22.96 61 TYR B O 1
ATOM 1535 N N . PRO B 2 43 ? 9.304 -25.974 -1.660 1.00 22.34 62 PRO B N 1
ATOM 1536 C CA . PRO B 2 43 ? 9.666 -26.213 -3.068 1.00 20.67 62 PRO B CA 1
ATOM 1537 C C . PRO B 2 43 ? 8.533 -25.668 -3.934 1.00 24.13 62 PRO B C 1
ATOM 1538 O O . PRO B 2 43 ? 7.360 -25.710 -3.526 1.00 22.03 62 PRO B O 1
ATOM 1542 N N . GLN B 2 44 ? 8.855 -25.149 -5.107 1.00 24.26 63 GLN B N 1
ATOM 1543 C CA . GLN B 2 44 ? 7.812 -24.664 -6.004 1.00 18.89 63 GLN B CA 1
ATOM 1544 C C . GLN B 2 44 ? 6.965 -25.898 -6.384 1.00 23.55 63 GLN B C 1
ATOM 1545 O O . GLN B 2 44 ? 7.504 -27.001 -6.478 1.00 23.42 63 GLN B O 1
ATOM 1551 N N . LEU B 2 45 ? 5.661 -25.685 -6.592 1.00 23.76 64 LEU B N 1
ATOM 1552 C CA . LEU B 2 45 ? 4.725 -26.758 -6.980 1.00 27.95 64 LEU B CA 1
ATOM 1553 C C . LEU B 2 45 ? 4.218 -26.421 -8.388 1.00 19.85 64 LEU B C 1
ATOM 1554 O O . LEU B 2 45 ? 3.474 -25.468 -8.587 1.00 23.02 64 LEU B O 1
ATOM 1559 N N . GLY B 2 46 ? 4.686 -27.175 -9.375 1.00 28.74 65 GLY B N 1
ATOM 1560 C CA . GLY B 2 46 ? 4.254 -26.926 -10.735 1.00 26.41 65 GLY B CA 1
ATOM 1561 C C . GLY B 2 46 ? 4.741 -25.640 -11.371 1.00 38.36 65 GLY B C 1
ATOM 1562 O O . GLY B 2 46 ? 5.429 -24.821 -10.744 1.00 36.82 65 GLY B O 1
ATOM 1563 N N . PRO B 2 47 ? 4.388 -25.441 -12.647 1.00 36.43 66 PRO B N 1
ATOM 1564 C CA . PRO B 2 47 ? 4.760 -24.264 -13.432 1.00 35.08 66 PRO B CA 1
ATOM 1565 C C . PRO B 2 47 ? 4.306 -22.994 -12.749 1.00 35.19 66 PRO B C 1
ATOM 1566 O O . PRO B 2 47 ? 3.409 -23.030 -11.924 1.00 31.50 66 PRO B O 1
ATOM 1570 N N . ARG B 2 48 ? 4.944 -21.882 -13.106 1.00 30.93 67 ARG B N 1
ATOM 1571 C CA . ARG B 2 48 ? 4.589 -20.544 -12.639 1.00 30.15 67 ARG B CA 1
ATOM 1572 C C . ARG B 2 48 ? 3.087 -20.350 -12.901 1.00 37.92 67 ARG B C 1
ATOM 1573 O O . ARG B 2 48 ? 2.593 -20.642 -14.005 1.00 32.92 67 ARG B O 1
ATOM 1581 N N . LYS B 2 49 ? 2.361 -19.836 -11.914 1.00 31.70 68 LYS B N 1
ATOM 1582 C CA . LYS B 2 49 ? 0.927 -19.653 -12.079 1.00 40.47 68 LYS B CA 1
ATOM 1583 C C . LYS B 2 49 ? 0.634 -18.499 -13.006 1.00 45.69 68 LYS B C 1
ATOM 1584 O O . LYS B 2 49 ? 1.223 -17.441 -12.855 1.00 40.36 68 LYS B O 1
ATOM 1590 N N . VAL B 2 50 ? -0.286 -18.704 -13.949 1.00 46.49 69 VAL B N 1
ATOM 1591 C CA . VAL B 2 50 ? -0.644 -17.638 -14.873 1.00 55.37 69 VAL B CA 1
ATOM 1592 C C . VAL B 2 50 ? -2.108 -17.242 -14.773 1.00 54.95 69 VAL B C 1
ATOM 1593 O O . VAL B 2 50 ? -2.473 -16.129 -15.143 1.00 59.92 69 VAL B O 1
ATOM 1597 N N . ASP B 2 51 ? -2.948 -18.133 -14.256 1.00 53.01 70 ASP B N 1
ATOM 1598 C CA . ASP B 2 51 ? -4.374 -17.831 -14.124 1.00 55.09 70 ASP B CA 1
ATOM 1599 C C . ASP B 2 51 ? -4.762 -17.421 -12.700 1.00 57.22 70 ASP B C 1
ATOM 1600 O O . ASP B 2 51 ? -4.727 -18.240 -11.776 1.00 53.71 70 ASP B O 1
ATOM 1605 N N . PRO B 2 52 ? -5.167 -16.149 -12.510 1.00 59.58 71 PRO B N 1
ATOM 1606 C CA . PRO B 2 52 ? -5.566 -15.609 -11.199 1.00 61.56 71 PRO B CA 1
ATOM 1607 C C . PRO B 2 52 ? -6.760 -16.353 -10.607 1.00 59.28 71 PRO B C 1
ATOM 1608 O O . PRO B 2 52 ? -7.143 -16.139 -9.461 1.00 63.06 71 PRO B O 1
ATOM 1612 N N . ASN B 2 53 ? -7.334 -17.230 -11.418 1.00 60.22 72 ASN B N 1
ATOM 1613 C CA . ASN B 2 53 ? -8.477 -18.056 -11.039 1.00 63.25 72 ASN B CA 1
ATOM 1614 C C . ASN B 2 53 ? -7.982 -19.347 -10.369 1.00 56.98 72 ASN B C 1
ATOM 1615 O O . ASN B 2 53 ? -8.714 -19.982 -9.608 1.00 53.32 72 ASN B O 1
ATOM 1620 N N . ASP B 2 54 ? -6.743 -19.730 -10.681 1.00 47.95 73 ASP B N 1
ATOM 1621 C CA . ASP B 2 54 ? -6.116 -20.933 -10.131 1.00 44.64 73 ASP B CA 1
ATOM 1622 C C . ASP B 2 54 ? -5.968 -20.703 -8.625 1.00 46.22 73 ASP B C 1
ATOM 1623 O O . ASP B 2 54 ? -5.348 -19.726 -8.220 1.00 39.41 73 ASP B O 1
ATOM 1628 N N . LEU B 2 55 ? -6.516 -21.583 -7.790 1.00 35.74 74 LEU B N 1
ATOM 1629 C CA . LEU B 2 55 ? -6.412 -21.360 -6.335 1.00 31.94 74 LEU B CA 1
ATOM 1630 C C . LEU B 2 55 ? -5.418 -22.337 -5.714 1.00 32.10 74 LEU B C 1
ATOM 1631 O O . LEU B 2 55 ? -5.287 -22.426 -4.491 1.00 31.84 74 LEU B O 1
ATOM 1636 N N . SER B 2 56 ? -4.750 -23.107 -6.564 1.00 29.85 75 SER B N 1
ATOM 1637 C CA . SER B 2 56 ? -3.779 -24.059 -6.084 1.00 29.66 75 SER B CA 1
ATOM 1638 C C . SER B 2 56 ? -2.574 -23.226 -5.604 1.00 27.00 75 SER B C 1
ATOM 1639 O O . SER B 2 56 ? -2.347 -22.118 -6.082 1.00 27.94 75 SER B O 1
ATOM 1642 N N . PRO B 2 57 ? -1.824 -23.750 -4.638 1.00 26.98 76 PRO B N 1
ATOM 1643 C CA . PRO B 2 57 ? -0.656 -23.037 -4.102 1.00 30.56 76 PRO B CA 1
ATOM 1644 C C . PRO B 2 57 ? 0.527 -23.083 -5.043 1.00 26.09 76 PRO B C 1
ATOM 1645 O O . PRO B 2 57 ? 0.760 -24.093 -5.712 1.00 23.55 76 PRO B O 1
ATOM 1649 N N . GLN B 2 58 ? 1.263 -21.974 -5.111 1.00 24.44 77 GLN B N 1
ATOM 1650 C CA . GLN B 2 58 ? 2.423 -21.924 -5.989 1.00 25.45 77 GLN B CA 1
ATOM 1651 C C . GLN B 2 58 ? 3.562 -22.739 -5.427 1.00 23.97 77 GLN B C 1
ATOM 1652 O O . GLN B 2 58 ? 4.411 -23.213 -6.186 1.00 23.89 77 GLN B O 1
ATOM 1658 N N . PHE B 2 59 ? 3.565 -22.939 -4.105 1.00 20.24 78 PHE B N 1
ATOM 1659 C CA . PHE B 2 59 ? 4.633 -23.710 -3.432 1.00 22.05 78 PHE B CA 1
ATOM 1660 C C . PHE B 2 59 ? 4.045 -24.868 -2.623 1.00 26.40 78 PHE B C 1
ATOM 1661 O O . PHE B 2 59 ? 2.869 -24.864 -2.319 1.00 25.98 78 PHE B O 1
ATOM 1669 N N . ASP B 2 60 ? 4.885 -25.840 -2.263 1.00 22.82 79 ASP B N 1
ATOM 1670 C CA . ASP B 2 60 ? 4.418 -27.041 -1.583 1.00 23.64 79 ASP B CA 1
ATOM 1671 C C . ASP B 2 60 ? 4.696 -27.115 -0.091 1.00 20.16 79 ASP B C 1
ATOM 1672 O O . ASP B 2 60 ? 5.754 -27.615 0.313 1.00 22.66 79 ASP B O 1
ATOM 1677 N N . ALA B 2 61 ? 3.746 -26.651 0.716 1.00 21.22 80 ALA B N 1
ATOM 1678 C CA . ALA B 2 61 ? 3.908 -26.686 2.179 1.00 24.70 80 ALA B CA 1
ATOM 1679 C C . ALA B 2 61 ? 4.078 -28.102 2.690 1.00 30.09 80 ALA B C 1
ATOM 1680 O O . ALA B 2 61 ? 4.680 -28.304 3.747 1.00 28.11 80 ALA B O 1
ATOM 1682 N N . ASP B 2 62 ? 3.586 -29.108 1.953 1.00 27.57 81 ASP B N 1
ATOM 1683 C CA . ASP B 2 62 ? 3.736 -30.452 2.464 1.00 27.31 81 ASP B CA 1
ATOM 1684 C C . ASP B 2 62 ? 5.094 -31.072 2.232 1.00 28.03 81 ASP B C 1
ATOM 1685 O O . ASP B 2 62 ? 5.333 -32.194 2.664 1.00 30.68 81 ASP B O 1
ATOM 1690 N N . ARG B 2 63 ? 5.991 -30.354 1.549 1.00 21.27 82 ARG B N 1
ATOM 1691 C CA . ARG B 2 63 ? 7.339 -30.846 1.344 1.00 18.80 82 ARG B CA 1
ATOM 1692 C C . ARG B 2 63 ? 8.331 -29.770 1.859 1.00 26.59 82 ARG B C 1
ATOM 1693 O O . ARG B 2 63 ? 9.429 -29.628 1.347 1.00 21.27 82 ARG B O 1
ATOM 1701 N N . ARG B 2 64 ? 7.948 -29.052 2.907 1.00 22.21 83 ARG B N 1
ATOM 1702 C CA . ARG B 2 64 ? 8.808 -27.973 3.394 1.00 25.55 83 ARG B CA 1
ATOM 1703 C C . ARG B 2 64 ? 9.961 -28.403 4.286 1.00 24.60 83 ARG B C 1
ATOM 1704 O O . ARG B 2 64 ? 9.983 -29.508 4.838 1.00 23.51 83 ARG B O 1
ATOM 1712 N N . ILE B 2 65 ? 10.939 -27.504 4.400 1.00 22.75 84 ILE B N 1
ATOM 1713 C CA . ILE B 2 65 ? 12.045 -27.662 5.306 1.00 21.48 84 ILE B CA 1
ATOM 1714 C C . ILE B 2 65 ? 11.706 -26.609 6.384 1.00 22.42 84 ILE B C 1
ATOM 1715 O O . ILE B 2 65 ? 11.264 -25.501 6.061 1.00 21.84 84 ILE B O 1
ATOM 1720 N N . SER B 2 66 ? 11.908 -26.940 7.659 1.00 21.31 85 SER B N 1
ATOM 1721 C CA . SER B 2 66 ? 11.625 -25.984 8.711 1.00 23.82 85 SER B CA 1
ATOM 1722 C C . SER B 2 66 ? 12.580 -26.191 9.881 1.00 25.48 85 SER B C 1
ATOM 1723 O O . SER B 2 66 ? 12.531 -27.217 10.573 1.00 26.04 85 SER B O 1
ATOM 1726 N N . VAL B 2 67 ? 13.478 -25.230 10.098 1.00 21.48 86 VAL B N 1
ATOM 1727 C CA . VAL B 2 67 ? 14.447 -25.368 11.172 1.00 17.78 86 VAL B CA 1
ATOM 1728 C C . VAL B 2 67 ? 14.283 -24.257 12.209 1.00 22.49 86 VAL B C 1
ATOM 1729 O O . VAL B 2 67 ? 13.878 -23.134 11.886 1.00 22.35 86 VAL B O 1
ATOM 1733 N N . ARG B 2 68 ? 14.636 -24.583 13.446 1.00 20.89 87 ARG B N 1
ATOM 1734 C CA . ARG B 2 68 ? 14.496 -23.621 14.547 1.00 24.57 87 ARG B CA 1
ATOM 1735 C C . ARG B 2 68 ? 15.871 -23.428 15.165 1.00 22.59 87 ARG B C 1
ATOM 1736 O O . ARG B 2 68 ? 16.531 -24.406 15.488 1.00 23.18 87 ARG B O 1
ATOM 1744 N N . LEU B 2 69 ? 16.327 -22.172 15.311 1.00 20.09 88 LEU B N 1
ATOM 1745 C CA . LEU B 2 69 ? 17.643 -21.906 15.894 1.00 22.00 88 LEU B CA 1
ATOM 1746 C C . LEU B 2 69 ? 17.495 -21.440 17.362 1.00 24.24 88 LEU B C 1
ATOM 1747 O O . LEU B 2 69 ? 16.396 -21.172 17.834 1.00 27.74 88 LEU B O 1
ATOM 1752 N N . ARG B 2 70 ? 18.606 -21.342 18.068 1.00 18.15 89 ARG B N 1
ATOM 1753 C CA . ARG B 2 70 ? 18.593 -20.914 19.473 1.00 26.45 89 ARG B CA 1
ATOM 1754 C C . ARG B 2 70 ? 18.872 -19.416 19.589 1.00 25.20 89 ARG B C 1
ATOM 1755 O O . ARG B 2 70 ? 19.362 -18.795 18.659 1.00 20.47 89 ARG B O 1
ATOM 1763 N N . HIS B 2 71 ? 18.566 -18.823 20.735 1.00 17.39 90 HIS B N 1
ATOM 1764 C CA . HIS B 2 71 ? 18.848 -17.412 20.904 1.00 19.43 90 HIS B CA 1
ATOM 1765 C C . HIS B 2 71 ? 20.313 -17.101 20.593 1.00 23.67 90 HIS B C 1
ATOM 1766 O O . HIS B 2 71 ? 20.627 -16.100 19.946 1.00 20.40 90 HIS B O 1
ATOM 1773 N N . VAL B 2 72 ? 21.229 -17.949 21.046 1.00 20.89 91 VAL B N 1
ATOM 1774 C CA . VAL B 2 72 ? 22.632 -17.661 20.801 1.00 20.03 91 VAL B CA 1
ATOM 1775 C C . VAL B 2 72 ? 23.036 -17.764 19.325 1.00 21.00 91 VAL B C 1
ATOM 1776 O O . VAL B 2 72 ? 23.946 -17.059 18.859 1.00 20.08 91 VAL B O 1
ATOM 1780 N N . ASP B 2 73 ? 22.312 -18.580 18.566 1.00 21.64 92 ASP B N 1
ATOM 1781 C CA . ASP B 2 73 ? 22.601 -18.709 17.131 1.00 18.90 92 ASP B CA 1
ATOM 1782 C C . ASP B 2 73 ? 22.233 -17.401 16.463 1.00 20.28 92 ASP B C 1
ATOM 1783 O O . ASP B 2 73 ? 22.898 -16.966 15.521 1.00 20.58 92 ASP B O 1
ATOM 1788 N N . LEU B 2 74 ? 21.151 -16.780 16.921 1.00 18.21 93 LEU B N 1
ATOM 1789 C CA . LEU B 2 74 ? 20.775 -15.478 16.314 1.00 17.94 93 LEU B CA 1
ATOM 1790 C C . LEU B 2 74 ? 21.936 -14.492 16.520 1.00 18.29 93 LEU B C 1
ATOM 1791 O O . LEU B 2 74 ? 22.360 -13.762 15.605 1.00 17.71 93 LEU B O 1
ATOM 1796 N N . ALA B 2 75 ? 22.480 -14.466 17.724 1.00 16.42 94 ALA B N 1
ATOM 1797 C CA . ALA B 2 75 ? 23.606 -13.577 17.990 1.00 18.01 94 ALA B CA 1
ATOM 1798 C C . ALA B 2 75 ? 24.817 -13.946 17.109 1.00 16.51 94 ALA B C 1
ATOM 1799 O O . ALA B 2 75 ? 25.513 -13.061 16.595 1.00 19.54 94 ALA B O 1
ATOM 1801 N N . TYR B 2 76 ? 25.080 -15.250 16.933 1.00 16.16 95 TYR B N 1
ATOM 1802 C CA . TYR B 2 76 ? 26.190 -15.667 16.081 1.00 16.72 95 TYR B CA 1
ATOM 1803 C C . TYR B 2 76 ? 25.968 -15.238 14.655 1.00 20.30 95 TYR B C 1
ATOM 1804 O O . TYR B 2 76 ? 26.915 -14.825 13.999 1.00 18.66 95 TYR B O 1
ATOM 1813 N N . LEU B 2 77 ? 24.724 -15.317 14.164 1.00 16.72 96 LEU B N 1
ATOM 1814 C CA . LEU B 2 77 ? 24.483 -14.914 12.781 1.00 14.71 96 LEU B CA 1
ATOM 1815 C C . LEU B 2 77 ? 24.754 -13.421 12.626 1.00 17.13 96 LEU B C 1
ATOM 1816 O O . LEU B 2 77 ? 25.283 -12.983 11.606 1.00 17.91 96 LEU B O 1
ATOM 1821 N N . VAL B 2 78 ? 24.384 -12.620 13.633 1.00 16.94 97 VAL B N 1
ATOM 1822 C CA . VAL B 2 78 ? 24.666 -11.189 13.523 1.00 14.60 97 VAL B CA 1
ATOM 1823 C C . VAL B 2 78 ? 26.203 -11.010 13.535 1.00 16.40 97 VAL B C 1
ATOM 1824 O O . VAL B 2 78 ? 26.746 -10.205 12.766 1.00 17.68 97 VAL B O 1
ATOM 1828 N N . GLY B 2 79 ? 26.890 -11.773 14.383 1.00 18.84 98 GLY B N 1
ATOM 1829 C CA . GLY B 2 79 ? 28.341 -11.711 14.415 1.00 20.20 98 GLY B CA 1
ATOM 1830 C C . GLY B 2 79 ? 28.977 -12.036 13.053 1.00 25.27 98 GLY B C 1
ATOM 1831 O O . GLY B 2 79 ? 30.032 -11.473 12.688 1.00 20.63 98 GLY B O 1
ATOM 1832 N N . VAL B 2 80 ? 28.378 -12.958 12.298 1.00 16.40 99 VAL B N 1
ATOM 1833 C CA . VAL B 2 80 ? 28.897 -13.288 10.957 1.00 13.65 99 VAL B CA 1
ATOM 1834 C C . VAL B 2 80 ? 28.643 -12.090 10.042 1.00 22.65 99 VAL B C 1
ATOM 1835 O O . VAL B 2 80 ? 29.493 -11.720 9.231 1.00 18.83 99 VAL B O 1
ATOM 1839 N N . CYS B 2 81 ? 27.472 -11.473 10.169 1.00 17.29 100 CYS B N 1
ATOM 1840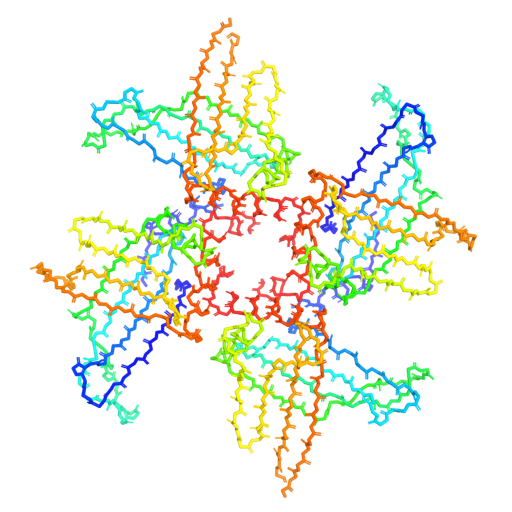 C CA . CYS B 2 81 ? 27.169 -10.294 9.338 1.00 19.98 100 CYS B CA 1
ATOM 1841 C C . CYS B 2 81 ? 28.170 -9.163 9.588 1.00 26.22 100 CYS B C 1
ATOM 1842 O O . CYS B 2 81 ? 28.576 -8.421 8.654 1.00 19.97 100 CYS B O 1
ATOM 1845 N N . LYS B 2 82 ? 28.532 -9.039 10.863 1.00 18.51 101 LYS B N 1
ATOM 1846 C CA . LYS B 2 82 ? 29.452 -7.991 11.338 1.00 19.55 101 LYS B CA 1
ATOM 1847 C C . LYS B 2 82 ? 30.908 -8.361 11.155 1.00 26.67 101 LYS B C 1
ATOM 1848 O O . LYS B 2 82 ? 31.805 -7.561 11.466 1.00 26.99 101 LYS B O 1
ATOM 1854 N N . GLU B 2 83 ? 31.134 -9.572 10.647 1.00 21.12 102 GLU B N 1
ATOM 1855 C CA . GLU B 2 83 ? 32.469 -10.088 10.389 1.00 25.19 102 GLU B CA 1
ATOM 1856 C C . GLU B 2 83 ? 33.305 -10.289 11.656 1.00 28.86 102 GLU B C 1
ATOM 1857 O O . GLU B 2 83 ? 34.518 -10.128 11.639 1.00 24.36 102 GLU B O 1
ATOM 1863 N N . ARG B 2 84 ? 32.658 -10.638 12.760 1.00 30.96 103 ARG B N 1
ATOM 1864 C CA . ARG B 2 84 ? 33.396 -10.915 13.998 1.00 26.73 103 ARG B CA 1
ATOM 1865 C C . ARG B 2 84 ? 33.751 -12.392 14.020 1.00 31.29 103 ARG B C 1
ATOM 1866 O O . ARG B 2 84 ? 34.600 -12.831 14.793 1.00 33.91 103 ARG B O 1
ATOM 1874 N N . VAL B 2 85 ? 33.053 -13.170 13.203 1.00 26.71 104 VAL B N 1
ATOM 1875 C CA . VAL B 2 85 ? 33.359 -14.589 13.040 1.00 33.24 104 VAL B CA 1
ATOM 1876 C C . VAL B 2 85 ? 33.104 -14.899 11.583 1.00 31.92 104 VAL B C 1
ATOM 1877 O O . VAL B 2 85 ? 32.172 -14.362 10.969 1.00 29.54 104 VAL B O 1
ATOM 1881 N N . PRO B 2 86 ? 33.924 -15.775 11.002 1.00 30.09 105 PRO B N 1
ATOM 1882 C CA . PRO B 2 86 ? 33.696 -16.055 9.585 1.00 33.82 105 PRO B CA 1
ATOM 1883 C C . PRO B 2 86 ? 32.624 -17.073 9.248 1.00 35.46 105 PRO B C 1
ATOM 1884 O O . PRO B 2 86 ? 32.074 -17.039 8.147 1.00 38.68 105 PRO B O 1
ATOM 1888 N N . ARG B 2 87 ? 32.302 -17.938 10.199 1.00 28.40 106 ARG B N 1
ATOM 1889 C CA . ARG B 2 87 ? 31.332 -18.977 9.945 1.00 26.96 106 ARG B CA 1
ATOM 1890 C C . ARG B 2 87 ? 30.746 -19.429 11.254 1.00 28.80 106 ARG B C 1
ATOM 1891 O O . ARG B 2 87 ? 31.432 -19.468 12.273 1.00 32.35 106 ARG B O 1
ATOM 1899 N N . HIS B 2 88 ? 29.473 -19.785 11.243 1.00 21.12 107 HIS B N 1
ATOM 1900 C CA . HIS B 2 88 ? 28.904 -20.328 12.467 1.00 24.23 107 HIS B CA 1
ATOM 1901 C C . HIS B 2 88 ? 28.300 -21.693 12.091 1.00 26.26 107 HIS B C 1
ATOM 1902 O O . HIS B 2 88 ? 27.479 -21.770 11.166 1.00 19.18 107 HIS B O 1
ATOM 1909 N N . ARG B 2 89 ? 28.720 -22.754 12.785 1.00 19.66 108 ARG B N 1
ATOM 1910 C CA . ARG B 2 89 ? 28.187 -24.084 12.520 1.00 20.15 108 ARG B CA 1
ATOM 1911 C C . ARG B 2 89 ? 27.172 -24.443 13.605 1.00 22.44 108 ARG B C 1
ATOM 1912 O O . ARG B 2 89 ? 27.413 -24.249 14.767 1.00 24.02 108 ARG B O 1
ATOM 1920 N N . MET B 2 90 ? 26.026 -24.965 13.209 1.00 21.72 109 MET B N 1
ATOM 1921 C CA . MET B 2 90 ? 24.998 -25.337 14.162 1.00 21.02 109 MET B CA 1
ATOM 1922 C C . MET B 2 90 ? 24.668 -26.797 13.949 1.00 28.06 109 MET B C 1
ATOM 1923 O O . MET B 2 90 ? 24.333 -27.201 12.838 1.00 21.36 109 MET B O 1
ATOM 1928 N N . GLU B 2 91 ? 24.785 -27.593 15.011 1.00 25.78 110 GLU B N 1
ATOM 1929 C CA . GLU B 2 91 ? 24.504 -29.012 14.909 1.00 31.41 110 GLU B CA 1
ATOM 1930 C C . GLU B 2 91 ? 23.488 -29.401 15.966 1.00 36.68 110 GLU B C 1
ATOM 1931 O O . GLU B 2 91 ? 23.628 -29.065 17.145 1.00 36.64 110 GLU B O 1
ATOM 1937 N N . THR B 2 92 ? 22.415 -30.037 15.529 1.00 33.84 111 THR B N 1
ATOM 1938 C CA . THR B 2 92 ? 21.417 -30.512 16.474 1.00 30.99 111 THR B CA 1
ATOM 1939 C C . THR B 2 92 ? 20.988 -31.872 15.934 1.00 32.70 111 THR B C 1
ATOM 1940 O O . THR B 2 92 ? 21.488 -32.329 14.898 1.00 27.97 111 THR B O 1
ATOM 1944 N N . LYS B 2 93 ? 20.047 -32.501 16.626 1.00 32.11 112 LYS B N 1
ATOM 1945 C CA . LYS B 2 93 ? 19.551 -33.784 16.190 1.00 37.43 112 LYS B CA 1
ATOM 1946 C C . LYS B 2 93 ? 18.825 -33.604 14.869 1.00 35.10 112 LYS B C 1
ATOM 1947 O O . LYS B 2 93 ? 18.774 -34.521 14.052 1.00 35.68 112 LYS B O 1
ATOM 1953 N N . ALA B 2 94 ? 18.242 -32.422 14.650 1.00 29.87 113 ALA B N 1
ATOM 1954 C CA . ALA B 2 94 ? 17.501 -32.215 13.415 1.00 28.70 113 ALA B CA 1
ATOM 1955 C C . ALA B 2 94 ? 18.306 -31.731 12.203 1.00 24.72 113 ALA B C 1
ATOM 1956 O O . ALA B 2 94 ? 17.895 -31.952 11.056 1.00 28.05 113 ALA B O 1
ATOM 1958 N N . TYR B 2 95 ? 19.447 -31.079 12.428 1.00 22.82 114 TYR B N 1
ATOM 1959 C CA . TYR B 2 95 ? 20.164 -30.545 11.272 1.00 24.25 114 TYR B CA 1
ATOM 1960 C C . TYR B 2 95 ? 21.587 -30.218 11.605 1.00 21.03 114 TYR B C 1
ATOM 1961 O O . TYR B 2 95 ? 21.946 -30.155 12.777 1.00 21.23 114 TYR B O 1
ATOM 1970 N N . THR B 2 96 ? 22.375 -29.986 10.549 1.00 18.26 115 THR B N 1
ATOM 1971 C CA . THR B 2 96 ? 23.765 -29.537 10.668 1.00 19.18 115 THR B CA 1
ATOM 1972 C C . THR B 2 96 ? 23.865 -28.455 9.646 1.00 21.00 115 THR B C 1
ATOM 1973 O O . THR B 2 96 ? 23.784 -28.724 8.473 1.00 20.93 115 THR B O 1
ATOM 1977 N N . LEU B 2 97 ? 24.048 -27.212 10.100 1.00 18.78 116 LEU B N 1
ATOM 1978 C CA . LEU B 2 97 ? 24.044 -26.092 9.173 1.00 16.52 116 LEU B CA 1
ATOM 1979 C C . LEU B 2 97 ? 25.157 -25.124 9.448 1.00 16.58 116 LEU B C 1
ATOM 1980 O O . LEU B 2 97 ? 25.469 -24.829 10.605 1.00 19.72 116 LEU B O 1
ATOM 1985 N N . ASP B 2 98 ? 25.752 -24.620 8.372 1.00 15.62 117 ASP B N 1
ATOM 1986 C CA . ASP B 2 98 ? 26.777 -23.584 8.480 1.00 18.78 117 ASP B CA 1
ATOM 1987 C C . ASP B 2 98 ? 26.189 -22.296 7.916 1.00 17.52 117 ASP B C 1
ATOM 1988 O O . ASP B 2 98 ? 25.502 -22.317 6.866 1.00 17.72 117 ASP B O 1
ATOM 1993 N N . PHE B 2 99 ? 26.519 -21.176 8.547 1.00 15.70 118 PHE B N 1
ATOM 1994 C CA . PHE B 2 99 ? 26.098 -19.886 8.009 1.00 14.01 118 PHE B CA 1
ATOM 1995 C C . PHE B 2 99 ? 27.405 -19.100 7.803 1.00 12.74 118 PHE B C 1
ATOM 1996 O O . PHE B 2 99 ? 28.200 -18.937 8.759 1.00 16.38 118 PHE B O 1
ATOM 2004 N N . GLU B 2 100 ? 27.629 -18.579 6.588 1.00 14.91 119 GLU B N 1
ATOM 2005 C CA . GLU B 2 100 ? 28.857 -17.809 6.378 1.00 15.93 119 GLU B CA 1
ATOM 2006 C C . GLU B 2 100 ? 28.637 -16.651 5.424 1.00 19.68 119 GLU B C 1
ATOM 2007 O O . GLU B 2 100 ? 27.665 -16.639 4.650 1.00 17.51 119 GLU B O 1
ATOM 2013 N N . LYS B 2 101 ? 29.537 -15.680 5.474 1.00 19.15 120 LYS B N 1
ATOM 2014 C CA . LYS B 2 101 ? 29.416 -14.486 4.628 1.00 25.11 120 LYS B CA 1
ATOM 2015 C C . LYS B 2 101 ? 30.209 -14.711 3.363 1.00 31.95 120 LYS B C 1
ATOM 2016 O O . LYS B 2 101 ? 31.329 -15.214 3.430 1.00 31.68 120 LYS B O 1
ATOM 2022 N N . SER B 2 102 ? 29.605 -14.417 2.211 1.00 29.99 121 SER B N 1
ATOM 2023 C CA . SER B 2 102 ? 30.278 -14.592 0.925 1.00 33.40 121 SER B CA 1
ATOM 2024 C C . SER B 2 102 ? 30.497 -13.215 0.281 1.00 38.14 121 SER B C 1
ATOM 2025 O O . SER B 2 102 ? 30.082 -12.194 0.833 1.00 32.64 121 SER B O 1
ATOM 2028 N N . ALA B 2 103 ? 31.132 -13.183 -0.889 1.00 42.63 122 ALA B N 1
ATOM 2029 C CA . ALA B 2 103 ? 31.365 -11.921 -1.585 1.00 37.09 122 ALA B CA 1
ATOM 2030 C C . ALA B 2 103 ? 30.043 -11.319 -2.036 1.00 32.43 122 ALA B C 1
ATOM 2031 O O . ALA B 2 103 ? 29.904 -10.111 -2.038 1.00 33.08 122 ALA B O 1
ATOM 2033 N N . GLN B 2 104 ? 29.075 -12.147 -2.415 1.00 27.86 123 GLN B N 1
ATOM 2034 C CA . GLN B 2 104 ? 27.782 -11.609 -2.866 1.00 29.72 123 GLN B CA 1
ATOM 2035 C C . GLN B 2 104 ? 26.700 -11.465 -1.778 1.00 26.46 123 GLN B C 1
ATOM 2036 O O . GLN B 2 104 ? 25.693 -10.750 -1.973 1.00 23.66 123 GLN B O 1
ATOM 2042 N N . GLY B 2 105 ? 26.901 -12.126 -0.637 1.00 19.62 124 GLY B N 1
ATOM 2043 C CA . GLY B 2 105 ? 25.897 -12.066 0.409 1.00 19.57 124 GLY B CA 1
ATOM 2044 C C . GLY B 2 105 ? 26.128 -13.072 1.509 1.00 16.30 124 GLY B C 1
ATOM 2045 O O . GLY B 2 105 ? 27.204 -13.050 2.146 1.00 22.32 124 GLY B O 1
ATOM 2046 N N . TYR B 2 106 ? 25.149 -13.951 1.742 1.00 13.97 125 TYR B N 1
ATOM 2047 C CA . TYR B 2 106 ? 25.274 -14.960 2.802 1.00 15.48 125 TYR B CA 1
ATOM 2048 C C . TYR B 2 106 ? 24.838 -16.317 2.284 1.00 16.75 125 TYR B C 1
ATOM 2049 O O . TYR B 2 106 ? 24.003 -16.399 1.380 1.00 20.41 125 TYR B O 1
ATOM 2058 N N . HIS B 2 107 ? 25.390 -17.375 2.877 1.00 17.14 126 HIS B N 1
ATOM 2059 C CA . HIS B 2 107 ? 25.086 -18.728 2.412 1.00 20.70 126 HIS B CA 1
ATOM 2060 C C . HIS B 2 107 ? 24.788 -19.556 3.651 1.00 19.22 126 HIS B C 1
ATOM 2061 O O . HIS B 2 107 ? 25.602 -19.610 4.578 1.00 16.78 126 HIS B O 1
ATOM 2068 N N . LEU B 2 108 ? 23.622 -20.202 3.673 1.00 16.71 127 LEU B N 1
ATOM 2069 C CA . LEU B 2 108 ? 23.229 -21.055 4.824 1.00 15.95 127 LEU B CA 1
ATOM 2070 C C . LEU B 2 108 ? 23.131 -22.448 4.153 1.00 17.95 127 LEU B C 1
ATOM 2071 O O . LEU B 2 108 ? 22.456 -22.598 3.143 1.00 17.04 127 LEU B O 1
ATOM 2076 N N . HIS B 2 109 ? 23.819 -23.453 4.694 1.00 17.03 128 HIS B N 1
ATOM 2077 C CA . HIS B 2 109 ? 23.841 -24.748 4.003 1.00 16.45 128 HIS B CA 1
ATOM 2078 C C . HIS B 2 109 ? 24.243 -25.906 4.903 1.00 15.94 128 HIS B C 1
ATOM 2079 O O . HIS B 2 109 ? 24.947 -25.715 5.901 1.00 19.49 128 HIS B O 1
ATOM 2086 N N . GLY B 2 110 ? 23.743 -27.094 4.554 1.00 19.77 129 GLY B N 1
ATOM 2087 C CA . GLY B 2 110 ? 24.079 -28.299 5.304 1.00 19.85 129 GLY B CA 1
ATOM 2088 C C . GLY B 2 110 ? 23.065 -29.404 5.101 1.00 17.54 129 GLY B C 1
ATOM 2089 O O . GLY B 2 110 ? 22.424 -29.516 4.047 1.00 20.37 129 GLY B O 1
ATOM 2090 N N . LYS B 2 111 ? 22.860 -30.177 6.159 1.00 17.44 130 LYS B N 1
ATOM 2091 C CA . LYS B 2 111 ? 21.944 -31.312 6.123 1.00 24.07 130 LYS B CA 1
ATOM 2092 C C . LYS B 2 111 ? 20.688 -31.017 6.940 1.00 20.45 130 LYS B C 1
ATOM 2093 O O . LYS B 2 111 ? 20.788 -30.571 8.074 1.00 22.12 130 LYS B O 1
ATOM 2099 N N . VAL B 2 112 ? 19.522 -31.289 6.375 1.00 19.35 131 VAL B N 1
ATOM 2100 C CA . VAL B 2 112 ? 18.255 -31.028 7.086 1.00 18.82 131 VAL B CA 1
ATOM 2101 C C . VAL B 2 112 ? 17.281 -32.111 6.619 1.00 23.23 131 VAL B C 1
ATOM 2102 O O . VAL B 2 112 ? 17.577 -32.871 5.703 1.00 23.79 131 VAL B O 1
ATOM 2106 N N . HIS B 2 113 ? 16.108 -32.180 7.219 1.00 25.49 132 HIS B N 1
ATOM 2107 C CA . HIS B 2 113 ? 15.149 -33.140 6.660 1.00 29.30 132 HIS B CA 1
ATOM 2108 C C . HIS B 2 113 ? 13.872 -32.369 6.369 1.00 31.54 132 HIS B C 1
ATOM 2109 O O . HIS B 2 113 ? 13.677 -31.291 6.939 1.00 27.49 132 HIS B O 1
ATOM 2116 N N . ARG B 2 114 ? 13.054 -32.846 5.431 1.00 25.39 133 ARG B N 1
ATOM 2117 C CA . ARG B 2 114 ? 11.790 -32.181 5.142 1.00 35.88 133 ARG B CA 1
ATOM 2118 C C . ARG B 2 114 ? 10.724 -32.565 6.167 1.00 46.43 133 ARG B C 1
ATOM 2119 O O . ARG B 2 114 ? 10.964 -33.439 7.027 1.00 50.05 133 ARG B O 1
ATOM 2127 N N . VAL B 2 115 ? 9.567 -31.902 6.125 1.00 45.95 134 VAL B N 1
ATOM 2128 C CA . VAL B 2 115 ? 8.515 -32.214 7.096 1.00 53.32 134 VAL B CA 1
ATOM 2129 C C . VAL B 2 115 ? 8.088 -33.660 6.954 1.00 52.95 134 VAL B C 1
ATOM 2130 O O . VAL B 2 115 ? 8.017 -34.192 5.837 1.00 57.54 134 VAL B O 1
ATOM 2134 N N . ALA B 2 116 ? 7.810 -34.279 8.099 1.00 56.40 135 ALA B N 1
ATOM 2135 C CA . ALA B 2 116 ? 7.384 -35.670 8.155 1.00 62.04 135 ALA B CA 1
ATOM 2136 C C . ALA B 2 116 ? 8.277 -36.581 7.319 1.00 61.01 135 ALA B C 1
ATOM 2137 O O . ALA B 2 116 ? 7.797 -37.285 6.429 1.00 65.63 135 ALA B O 1
ATOM 2139 N N . SER B 2 117 ? 9.578 -36.541 7.597 1.00 62.27 136 SER B N 1
ATOM 2140 C CA . SER B 2 117 ? 10.565 -37.370 6.904 1.00 57.52 136 SER B CA 1
ATOM 2141 C C . SER B 2 117 ? 11.831 -37.333 7.765 1.00 62.85 136 SER B C 1
ATOM 2142 O O . SER B 2 117 ? 12.161 -36.293 8.345 1.00 63.34 136 SER B O 1
ATOM 2145 N N . GLN B 2 118 ? 12.508 -38.475 7.871 1.00 58.77 137 GLN B N 1
ATOM 2146 C CA . GLN B 2 118 ? 13.731 -38.602 8.657 1.00 60.53 137 GLN B CA 1
ATOM 2147 C C . GLN B 2 118 ? 14.929 -38.725 7.720 1.00 59.82 137 GLN B C 1
ATOM 2148 O O . GLN B 2 118 ? 16.081 -38.783 8.163 1.00 61.77 137 GLN B O 1
ATOM 2154 N N . ARG B 2 119 ? 14.626 -38.776 6.425 1.00 57.49 138 ARG B N 1
ATOM 2155 C CA . ARG B 2 119 ? 15.604 -38.897 5.343 1.00 54.26 138 ARG B CA 1
ATOM 2156 C C . ARG B 2 119 ? 16.328 -37.548 5.129 1.00 49.40 138 ARG B C 1
ATOM 2157 O O . ARG B 2 119 ? 15.761 -36.627 4.545 1.00 49.74 138 ARG B O 1
ATOM 2165 N N . MET B 2 120 ? 17.570 -37.442 5.599 1.00 40.15 139 MET B N 1
ATOM 2166 C CA . MET B 2 120 ? 18.342 -36.186 5.498 1.00 39.41 139 MET B CA 1
ATOM 2167 C C . MET B 2 120 ? 18.749 -35.861 4.083 1.00 38.73 139 MET B C 1
ATOM 2168 O O . MET B 2 120 ? 18.998 -36.765 3.291 1.00 34.33 139 MET B O 1
ATOM 2173 N N . GLU B 2 121 ? 18.807 -34.572 3.751 1.00 25.86 140 GLU B N 1
ATOM 2174 C CA . GLU B 2 121 ? 19.239 -34.182 2.414 1.00 28.44 140 GLU B CA 1
ATOM 2175 C C . GLU B 2 121 ? 20.155 -32.959 2.458 1.00 25.87 140 GLU B C 1
ATOM 2176 O O . GLU B 2 121 ? 20.140 -32.193 3.441 1.00 21.41 140 GLU B O 1
ATOM 2182 N N . ASP B 2 122 ? 20.944 -32.794 1.407 1.00 18.99 141 ASP B N 1
ATOM 2183 C CA . ASP B 2 122 ? 21.860 -31.662 1.321 1.00 20.82 141 ASP B CA 1
ATOM 2184 C C . ASP B 2 122 ? 21.025 -30.472 0.885 1.00 25.65 141 ASP B C 1
ATOM 2185 O O . ASP B 2 122 ? 20.222 -30.567 -0.041 1.00 25.88 141 ASP B O 1
ATOM 2190 N N . TRP B 2 123 ? 21.202 -29.355 1.572 1.00 21.58 142 TRP B N 1
ATOM 2191 C CA . TRP B 2 123 ? 20.395 -28.167 1.287 1.00 21.68 142 TRP B CA 1
ATOM 2192 C C . TRP B 2 123 ? 21.300 -26.914 1.309 1.00 19.67 142 TRP B C 1
ATOM 2193 O O . TRP B 2 123 ? 22.279 -26.862 2.046 1.00 18.23 142 TRP B O 1
ATOM 2204 N N . SER B 2 124 ? 20.958 -25.937 0.484 1.00 17.70 143 SER B N 1
ATOM 2205 C CA . SER B 2 124 ? 21.726 -24.707 0.397 1.00 18.98 143 SER B CA 1
ATOM 2206 C C . SER B 2 124 ? 20.792 -23.558 0.007 1.00 19.74 143 SER B C 1
ATOM 2207 O O . SER B 2 124 ? 19.993 -23.723 -0.908 1.00 20.62 143 SER B O 1
ATOM 2210 N N . VAL B 2 125 ? 20.900 -22.415 0.688 1.00 17.17 144 VAL B N 1
ATOM 2211 C CA . VAL B 2 125 ? 20.106 -21.240 0.285 1.00 17.49 144 VAL B CA 1
ATOM 2212 C C . VAL B 2 125 ? 21.041 -20.025 0.441 1.00 18.10 144 VAL B C 1
ATOM 2213 O O . VAL B 2 125 ? 21.863 -19.972 1.384 1.00 18.32 144 VAL B O 1
ATOM 2217 N N . LYS B 2 126 ? 20.933 -19.068 -0.479 1.00 13.62 145 LYS B N 1
ATOM 2218 C CA . LYS B 2 126 ? 21.815 -17.900 -0.466 1.00 16.87 145 LYS B CA 1
ATOM 2219 C C . LYS B 2 126 ? 20.965 -16.657 -0.370 1.00 18.73 145 LYS B C 1
ATOM 2220 O O . LYS B 2 126 ? 19.842 -16.671 -0.825 1.00 20.25 145 LYS B O 1
ATOM 2226 N N . PHE B 2 127 ? 21.500 -15.601 0.239 1.00 18.99 146 PHE B N 1
ATOM 2227 C CA . PHE B 2 127 ? 20.788 -14.306 0.373 1.00 19.10 146 PHE B CA 1
ATOM 2228 C C . PHE B 2 127 ? 21.819 -13.362 -0.202 1.00 17.47 146 PHE B C 1
ATOM 2229 O O . PHE B 2 127 ? 22.724 -12.908 0.516 1.00 17.14 146 PHE B O 1
ATOM 2237 N N . ASP B 2 128 ? 21.656 -13.036 -1.475 1.00 19.55 147 ASP B N 1
ATOM 2238 C CA . ASP B 2 128 ? 22.633 -12.189 -2.166 1.00 19.53 147 ASP B CA 1
ATOM 2239 C C . ASP B 2 128 ? 22.097 -10.810 -2.537 1.00 18.36 147 ASP B C 1
ATOM 2240 O O . ASP B 2 128 ? 20.890 -10.618 -2.649 1.00 17.80 147 ASP B O 1
ATOM 2245 N N . ASN B 2 129 ? 23.009 -9.871 -2.744 1.00 18.17 148 ASN B N 1
ATOM 2246 C CA . ASN B 2 129 ? 22.617 -8.521 -3.137 1.00 21.64 148 ASN B CA 1
ATOM 2247 C C . ASN B 2 129 ? 21.568 -7.898 -2.207 1.00 18.68 148 ASN B C 1
ATOM 2248 O O . ASN B 2 129 ? 21.763 -7.894 -0.990 1.00 19.18 148 ASN B O 1
ATOM 2253 N N . HIS B 2 130 ? 20.478 -7.361 -2.744 1.00 16.45 149 HIS B N 1
ATOM 2254 C CA . HIS B 2 130 ? 19.510 -6.695 -1.856 1.00 18.24 149 HIS B CA 1
ATOM 2255 C C . HIS B 2 130 ? 18.896 -7.662 -0.839 1.00 18.45 149 HIS B C 1
ATOM 2256 O O . HIS B 2 130 ? 18.432 -7.221 0.215 1.00 17.45 149 HIS B O 1
ATOM 2263 N N . PHE B 2 131 ? 18.890 -8.976 -1.128 1.00 17.44 150 PHE B N 1
ATOM 2264 C CA . PHE B 2 131 ? 18.360 -9.921 -0.139 1.00 16.62 150 PHE B CA 1
ATOM 2265 C C . PHE B 2 131 ? 19.382 -10.089 1.005 1.00 14.40 150 PHE B C 1
ATOM 2266 O O . PHE B 2 131 ? 19.016 -10.473 2.095 1.00 14.38 150 PHE B O 1
ATOM 2274 N N . ALA B 2 132 ? 20.667 -9.866 0.732 1.00 16.36 151 ALA B N 1
ATOM 2275 C CA . ALA B 2 132 ? 21.668 -9.930 1.819 1.00 17.17 151 ALA B CA 1
ATOM 2276 C C . ALA B 2 132 ? 21.387 -8.735 2.754 1.00 17.79 151 ALA B C 1
ATOM 2277 O O . ALA B 2 132 ? 21.491 -8.846 3.973 1.00 14.38 151 ALA B O 1
ATOM 2279 N N . VAL B 2 133 ? 21.030 -7.581 2.177 1.00 13.55 152 VAL B N 1
ATOM 2280 C CA . VAL B 2 133 ? 20.696 -6.407 3.021 1.00 12.93 152 VAL B CA 1
ATOM 2281 C C . VAL B 2 133 ? 19.413 -6.694 3.841 1.00 16.49 152 VAL B C 1
ATOM 2282 O O . VAL B 2 133 ? 19.327 -6.409 5.039 1.00 14.59 152 VAL B O 1
ATOM 2286 N N . THR B 2 134 ? 18.428 -7.287 3.181 1.00 16.18 153 THR B N 1
ATOM 2287 C CA . THR B 2 134 ? 17.167 -7.658 3.840 1.00 16.22 153 THR B CA 1
ATOM 2288 C C . THR B 2 134 ? 17.464 -8.591 5.057 1.00 12.62 153 THR B C 1
ATOM 2289 O O . THR B 2 134 ? 16.968 -8.381 6.175 1.00 13.84 153 THR B O 1
ATOM 2293 N N . LEU B 2 135 ? 18.311 -9.579 4.835 1.00 13.44 154 LEU B N 1
ATOM 2294 C CA . LEU B 2 135 ? 18.674 -10.537 5.888 1.00 13.85 154 LEU B CA 1
ATOM 2295 C C . LEU B 2 135 ? 19.428 -9.854 7.032 1.00 17.61 154 LEU B C 1
ATOM 2296 O O . LEU B 2 135 ? 19.124 -10.080 8.195 1.00 14.81 154 LEU B O 1
ATOM 2301 N N . GLU B 2 136 ? 20.445 -9.058 6.711 1.00 14.57 155 GLU B N 1
ATOM 2302 C CA . GLU B 2 136 ? 21.176 -8.331 7.752 1.00 17.43 155 GLU B CA 1
ATOM 2303 C C . GLU B 2 136 ? 20.220 -7.482 8.611 1.00 15.15 155 GLU B C 1
ATOM 2304 O O . GLU B 2 136 ? 20.298 -7.520 9.854 1.00 13.68 155 GLU B O 1
ATOM 2310 N N . HIS B 2 137 ? 19.348 -6.689 7.966 1.00 12.93 156 HIS B N 1
ATOM 2311 C CA . HIS B 2 137 ? 18.432 -5.848 8.745 1.00 15.88 156 HIS B CA 1
ATOM 2312 C C . HIS B 2 137 ? 17.493 -6.671 9.627 1.00 17.60 156 HIS B C 1
ATOM 2313 O O . HIS B 2 137 ? 17.223 -6.303 10.779 1.00 14.61 156 HIS B O 1
ATOM 2320 N N . PHE B 2 138 ? 17.009 -7.796 9.080 1.00 14.69 157 PHE B N 1
ATOM 2321 C CA . PHE B 2 138 ? 16.100 -8.651 9.832 1.00 14.08 157 PHE B CA 1
ATOM 2322 C C . PHE B 2 138 ? 16.796 -9.236 11.054 1.00 12.92 157 PHE B C 1
ATOM 2323 O O . PHE B 2 138 ? 16.236 -9.270 12.136 1.00 12.63 157 PHE B O 1
ATOM 2331 N N . LEU B 2 139 ? 18.006 -9.747 10.869 1.00 12.11 158 LEU B N 1
ATOM 2332 C CA . LEU B 2 139 ? 18.714 -10.337 11.993 1.00 17.15 158 LEU B CA 1
ATOM 2333 C C . LEU B 2 139 ? 19.043 -9.271 13.068 1.00 16.96 158 LEU B C 1
ATOM 2334 O O . LEU B 2 139 ? 18.926 -9.553 14.256 1.00 13.60 158 LEU B O 1
ATOM 2339 N N . GLU B 2 140 ? 19.459 -8.067 12.659 1.00 13.08 159 GLU B N 1
ATOM 2340 C CA . GLU B 2 140 ? 19.802 -7.051 13.675 1.00 17.36 159 GLU B CA 1
ATOM 2341 C C . GLU B 2 140 ? 18.527 -6.633 14.407 1.00 18.42 159 GLU B C 1
ATOM 2342 O O . GLU B 2 140 ? 18.507 -6.425 15.625 1.00 16.27 159 GLU B O 1
ATOM 2348 N N . SER B 2 141 ? 17.454 -6.516 13.659 1.00 14.59 160 SER B N 1
ATOM 2349 C CA . SER B 2 141 ? 16.179 -6.164 14.285 1.00 17.32 160 SER B CA 1
ATOM 2350 C C . SER B 2 141 ? 15.748 -7.256 15.257 1.00 14.85 160 SER B C 1
ATOM 2351 O O . SER B 2 141 ? 15.321 -6.981 16.395 1.00 14.51 160 SER B O 1
ATOM 2354 N N . ALA B 2 142 ? 15.837 -8.502 14.813 1.00 15.04 161 ALA B N 1
ATOM 2355 C CA . ALA B 2 142 ? 15.370 -9.604 15.658 1.00 15.77 161 ALA B CA 1
ATOM 2356 C C . ALA B 2 142 ? 16.177 -9.704 16.929 1.00 16.86 161 ALA B C 1
ATOM 2357 O O . ALA B 2 142 ? 15.612 -9.923 18.018 1.00 17.34 161 ALA B O 1
ATOM 2359 N N . LEU B 2 143 ? 17.496 -9.548 16.815 1.00 16.97 162 LEU B N 1
ATOM 2360 C CA . LEU B 2 143 ? 18.308 -9.652 18.022 1.00 16.79 162 LEU B CA 1
ATOM 2361 C C . LEU B 2 143 ? 17.942 -8.477 18.967 1.00 19.89 162 LEU B C 1
ATOM 2362 O O . LEU B 2 143 ? 17.760 -8.656 20.185 1.00 16.39 162 LEU B O 1
ATOM 2367 N N . ASP B 2 144 ? 17.797 -7.272 18.420 1.00 16.21 163 ASP B N 1
ATOM 2368 C CA . ASP B 2 144 ? 17.452 -6.150 19.318 1.00 20.06 163 ASP B CA 1
ATOM 2369 C C . ASP B 2 144 ? 16.088 -6.310 20.025 1.00 18.98 163 ASP B C 1
ATOM 2370 O O . ASP B 2 144 ? 15.925 -5.950 21.203 1.00 17.79 163 ASP B O 1
ATOM 2375 N N . GLU B 2 145 ? 15.099 -6.851 19.317 1.00 16.89 164 GLU B N 1
ATOM 2376 C CA . GLU B 2 145 ? 13.754 -7.030 19.884 1.00 14.83 164 GLU B CA 1
ATOM 2377 C C . GLU B 2 145 ? 13.623 -8.315 20.692 1.00 18.49 164 GLU B C 1
ATOM 2378 O O . GLU B 2 145 ? 12.604 -8.548 21.312 1.00 19.08 164 GLU B O 1
ATOM 2384 N N . SER B 2 146 ? 14.655 -9.141 20.688 1.00 13.56 165 SER B N 1
ATOM 2385 C CA . SER B 2 146 ? 14.572 -10.458 21.317 1.00 17.34 165 SER B CA 1
ATOM 2386 C C . SER B 2 146 ? 14.575 -10.487 22.841 1.00 25.78 165 SER B C 1
ATOM 2387 O O . SER B 2 146 ? 14.281 -11.511 23.457 1.00 21.42 165 SER B O 1
ATOM 2390 N N . PHE B 2 147 ? 14.914 -9.377 23.458 1.00 15.95 166 PHE B N 1
ATOM 2391 C CA . PHE B 2 147 ? 14.984 -9.371 24.915 1.00 22.90 166 PHE B CA 1
ATOM 2392 C C . PHE B 2 147 ? 13.649 -9.088 25.582 1.00 22.78 166 PHE B C 1
ATOM 2393 O O . PHE B 2 147 ? 13.466 -9.408 26.776 1.00 23.91 166 PHE B O 1
ATOM 2401 N N . GLY B 2 148 ? 12.732 -8.482 24.832 1.00 19.69 167 GLY B N 1
ATOM 2402 C CA . GLY B 2 148 ? 11.416 -8.165 25.372 1.00 21.24 167 GLY B CA 1
ATOM 2403 C C . GLY B 2 148 ? 11.179 -6.755 25.869 1.00 20.86 167 GLY B C 1
ATOM 2404 O O . GLY B 2 148 ? 10.132 -6.462 26.468 1.00 20.84 167 GLY B O 1
ATOM 2405 N N . PHE B 2 149 ? 12.114 -5.846 25.605 1.00 22.55 168 PHE B N 1
ATOM 2406 C CA . PHE B 2 149 ? 11.936 -4.460 26.079 1.00 21.54 168 PHE B CA 1
ATOM 2407 C C . PHE B 2 149 ? 10.657 -3.799 25.600 1.00 27.41 168 PHE B C 1
ATOM 2408 O O . PHE B 2 149 ? 9.932 -3.198 26.405 1.00 21.29 168 PHE B O 1
ATOM 2416 N N . ARG B 2 150 ? 10.363 -3.915 24.301 1.00 19.27 169 ARG B N 1
ATOM 2417 C CA . ARG B 2 150 ? 9.205 -3.195 23.768 1.00 24.51 169 ARG B CA 1
ATOM 2418 C C . ARG B 2 150 ? 7.902 -3.670 24.400 1.00 24.96 169 ARG B C 1
ATOM 2419 O O . ARG B 2 150 ? 7.105 -2.853 24.862 1.00 27.53 169 ARG B O 1
ATOM 2427 N N . GLN B 2 151 ? 7.706 -4.979 24.460 1.00 27.16 170 GLN B N 1
ATOM 2428 C CA . GLN B 2 151 ? 6.489 -5.534 25.062 1.00 34.15 170 GLN B CA 1
ATOM 2429 C C . GLN B 2 151 ? 6.429 -5.288 26.571 1.00 36.34 170 GLN B C 1
ATOM 2430 O O . GLN B 2 151 ? 5.344 -5.093 27.134 1.00 35.89 170 GLN B O 1
ATOM 2436 N N . HIS B 2 152 ? 7.582 -5.281 27.233 1.00 32.30 171 HIS B N 1
ATOM 2437 C CA . HIS B 2 152 ? 7.593 -5.047 28.675 1.00 36.84 171 HIS B CA 1
ATOM 2438 C C . HIS B 2 152 ? 7.206 -3.610 29.025 1.00 42.78 171 HIS B C 1
ATOM 2439 O O . HIS B 2 152 ? 6.383 -3.396 29.913 1.00 39.16 171 HIS B O 1
ATOM 2446 N N . TYR B 2 153 ? 7.826 -2.635 28.353 1.00 36.64 172 TYR B N 1
ATOM 2447 C CA . TYR B 2 153 ? 7.555 -1.210 28.596 1.00 36.18 172 TYR B CA 1
ATOM 2448 C C . TYR B 2 153 ? 6.226 -0.694 28.080 1.00 43.82 172 TYR B C 1
ATOM 2449 O O . TYR B 2 153 ? 5.818 0.414 28.440 1.00 47.51 172 TYR B O 1
ATOM 2458 N N . ALA B 2 154 ? 5.581 -1.452 27.201 1.00 41.30 173 ALA B N 1
ATOM 2459 C CA . ALA B 2 154 ? 4.281 -1.064 26.666 1.00 54.71 173 ALA B CA 1
ATOM 2460 C C . ALA B 2 154 ? 3.190 -1.458 27.670 1.00 59.92 173 ALA B C 1
ATOM 2461 O O . ALA B 2 154 ? 2.479 -0.558 28.159 1.00 65.79 173 ALA B O 1
ATOM 2463 N N . SER C 2 9 ? 8.078 15.148 29.614 1.00 59.25 28 SER D N 1
ATOM 2464 C CA . SER C 2 9 ? 9.538 15.013 29.909 1.00 54.38 28 SER D CA 1
ATOM 2465 C C . SER C 2 9 ? 10.257 14.365 28.721 1.00 48.83 28 SER D C 1
ATOM 2466 O O . SER C 2 9 ? 9.975 13.225 28.336 1.00 53.80 28 SER D O 1
ATOM 2469 N N . LEU C 2 10 ? 11.185 15.117 28.150 1.00 41.57 29 LEU D N 1
ATOM 2470 C CA . LEU C 2 10 ? 11.961 14.692 26.992 1.00 34.78 29 LEU D CA 1
ATOM 2471 C C . LEU C 2 10 ? 13.102 13.717 27.305 1.00 32.98 29 LEU D C 1
ATOM 2472 O O . LEU C 2 10 ? 13.650 13.715 28.393 1.00 25.77 29 LEU D O 1
ATOM 2477 N N . PRO C 2 11 ? 13.454 12.850 26.337 1.00 24.77 30 PRO D N 1
ATOM 2478 C CA . PRO C 2 11 ? 14.559 11.938 26.599 1.00 21.64 30 PRO D CA 1
ATOM 2479 C C . PRO C 2 11 ? 15.762 12.875 26.791 1.00 20.02 30 PRO D C 1
ATOM 2480 O O . PRO C 2 11 ? 15.915 13.848 26.046 1.00 18.63 30 PRO D O 1
ATOM 2484 N N . LYS C 2 12 ? 16.614 12.601 27.764 1.00 20.04 31 LYS D N 1
ATOM 2485 C CA . LYS C 2 12 ? 17.790 13.439 27.977 1.00 17.26 31 LYS D CA 1
ATOM 2486 C C . LYS C 2 12 ? 18.846 12.721 28.813 1.00 18.46 31 LYS D C 1
ATOM 2487 O O . LYS C 2 12 ? 18.564 11.696 29.409 1.00 22.13 31 LYS D O 1
ATOM 2493 N N . PHE C 2 13 ? 20.067 13.253 28.827 1.00 17.20 32 PHE D N 1
ATOM 2494 C CA . PHE C 2 13 ? 21.082 12.763 29.780 1.00 20.09 32 PHE D CA 1
ATOM 2495 C C . PHE C 2 13 ? 21.718 14.055 30.338 1.00 26.87 32 PHE D C 1
ATOM 2496 O O . PHE C 2 13 ? 21.621 15.128 29.712 1.00 20.07 32 PHE D O 1
ATOM 2504 N N . GLU C 2 14 ? 22.323 13.967 31.521 1.00 24.46 33 GLU D N 1
ATOM 2505 C CA . GLU C 2 14 ? 22.914 15.151 32.151 1.00 23.26 33 GLU D CA 1
ATOM 2506 C C . GLU C 2 14 ? 24.267 14.807 32.717 1.00 25.04 33 GLU D C 1
ATOM 2507 O O . GLU C 2 14 ? 24.479 13.684 33.149 1.00 25.68 33 GLU D O 1
ATOM 2513 N N . ILE C 2 15 ? 25.187 15.762 32.668 1.00 26.85 34 ILE D N 1
ATOM 2514 C CA . ILE C 2 15 ? 26.517 15.569 33.232 1.00 24.43 34 ILE D CA 1
ATOM 2515 C C . ILE C 2 15 ? 26.628 16.627 34.349 1.00 27.54 34 ILE D C 1
ATOM 2516 O O . ILE C 2 15 ? 26.595 17.826 34.084 1.00 27.34 34 ILE D O 1
ATOM 2521 N N . HIS C 2 16 ? 26.701 16.150 35.588 1.00 27.32 35 HIS D N 1
ATOM 2522 C CA . HIS C 2 16 ? 26.827 17.001 36.788 1.00 28.56 35 HIS D CA 1
ATOM 2523 C C . HIS C 2 16 ? 28.298 17.087 37.181 1.00 29.73 35 HIS D C 1
ATOM 2524 O O . HIS C 2 16 ? 28.918 16.110 37.584 1.00 34.50 35 HIS D O 1
ATOM 2531 N N . ASP C 2 17 ? 28.865 18.264 37.052 1.00 28.47 36 ASP D N 1
ATOM 2532 C CA . ASP C 2 17 ? 30.260 18.418 37.371 1.00 27.75 36 ASP D CA 1
ATOM 2533 C C . ASP C 2 17 ? 30.351 19.497 38.475 1.00 30.48 36 ASP D C 1
ATOM 2534 O O . ASP C 2 17 ? 30.666 20.645 38.183 1.00 33.45 36 ASP D O 1
ATOM 2539 N N . VAL C 2 18 ? 30.037 19.116 39.713 1.00 30.64 37 VAL D N 1
ATOM 2540 C CA . VAL C 2 18 ? 30.079 20.043 40.866 1.00 36.56 37 VAL D CA 1
ATOM 2541 C C . VAL C 2 18 ? 31.516 20.177 41.377 1.00 43.57 37 VAL D C 1
ATOM 2542 O O . VAL C 2 18 ? 32.175 19.166 41.630 1.00 39.60 37 VAL D O 1
ATOM 2546 N N . ARG C 2 19 ? 31.996 21.412 41.542 1.00 41.97 38 ARG D N 1
ATOM 2547 C CA . ARG C 2 19 ? 33.358 21.635 42.022 1.00 45.20 38 ARG D CA 1
ATOM 2548 C C . ARG C 2 19 ? 33.442 22.343 43.372 1.00 53.16 38 ARG D C 1
ATOM 2549 O O . ARG C 2 19 ? 32.431 22.829 43.926 1.00 48.92 38 ARG D O 1
ATOM 2557 N N . ASP C 2 20 ? 34.672 22.396 43.887 1.00 56.36 39 ASP D N 1
ATOM 2558 C CA . ASP C 2 20 ? 34.951 23.096 45.132 1.00 59.36 39 ASP D CA 1
ATOM 2559 C C . ASP C 2 20 ? 34.931 24.557 44.702 1.00 57.94 39 ASP D C 1
ATOM 2560 O O . ASP C 2 20 ? 34.181 25.356 45.261 1.00 57.63 39 ASP D O 1
ATOM 2565 N N . ASP C 2 21 ? 35.724 24.903 43.689 1.00 51.80 40 ASP D N 1
ATOM 2566 C CA . ASP C 2 21 ? 35.692 26.274 43.182 1.00 59.10 40 ASP D CA 1
ATOM 2567 C C . ASP C 2 21 ? 34.483 26.379 42.226 1.00 60.18 40 ASP D C 1
ATOM 2568 O O . ASP C 2 21 ? 34.615 26.179 41.004 1.00 60.92 40 ASP D O 1
ATOM 2573 N N . PRO C 2 22 ? 33.300 26.727 42.769 1.00 54.66 41 PRO D N 1
ATOM 2574 C CA . PRO C 2 22 ? 32.072 26.849 41.977 1.00 53.38 41 PRO D CA 1
ATOM 2575 C C . PRO C 2 22 ? 32.218 27.549 40.650 1.00 48.16 41 PRO D C 1
ATOM 2576 O O . PRO C 2 22 ? 31.429 27.311 39.746 1.00 43.04 41 PRO D O 1
ATOM 2580 N N . ALA C 2 23 ? 33.229 28.403 40.523 1.00 42.96 42 ALA D N 1
ATOM 2581 C CA . ALA C 2 23 ? 33.427 29.115 39.281 1.00 42.84 42 ALA D CA 1
ATOM 2582 C C . ALA C 2 23 ? 33.579 28.139 38.132 1.00 43.78 42 ALA D C 1
ATOM 2583 O O . ALA C 2 23 ? 33.302 28.491 36.993 1.00 40.08 42 ALA D O 1
ATOM 2585 N N . GLU C 2 24 ? 34.027 26.921 38.423 1.00 40.09 43 GLU D N 1
ATOM 2586 C CA . GLU C 2 24 ? 34.226 25.957 37.345 1.00 47.76 43 GLU D CA 1
ATOM 2587 C C . GLU C 2 24 ? 33.249 24.792 37.264 1.00 38.44 43 GLU D C 1
ATOM 2588 O O . GLU C 2 24 ? 33.412 23.912 36.416 1.00 38.38 43 GLU D O 1
ATOM 2594 N N . GLY C 2 25 ? 32.241 24.803 38.132 1.00 34.27 44 GLY D N 1
ATOM 2595 C CA . GLY C 2 25 ? 31.263 23.726 38.156 1.00 37.01 44 GLY D CA 1
ATOM 2596 C C . GLY C 2 25 ? 30.164 23.979 37.138 1.00 36.12 44 GLY D C 1
ATOM 2597 O O . GLY C 2 25 ? 29.795 25.125 36.886 1.00 35.40 44 GLY D O 1
ATOM 2598 N N . THR C 2 26 ? 29.643 22.910 36.539 1.00 33.97 45 THR D N 1
ATOM 2599 C CA . THR C 2 26 ? 28.571 23.050 35.545 1.00 28.11 45 THR D CA 1
ATOM 2600 C C . THR C 2 26 ? 27.718 21.789 35.570 1.00 28.37 45 THR D C 1
ATOM 2601 O O . THR C 2 26 ? 28.145 20.732 36.065 1.00 27.77 45 THR D O 1
ATOM 2605 N N . MET C 2 27 ? 26.502 21.931 35.049 1.00 26.41 46 MET D N 1
ATOM 2606 C CA . MET C 2 27 ? 25.599 20.805 34.863 1.00 28.40 46 MET D CA 1
ATOM 2607 C C . MET C 2 27 ? 25.288 20.955 33.363 1.00 29.59 46 MET D C 1
ATOM 2608 O O . MET C 2 27 ? 24.796 21.993 32.944 1.00 27.73 46 MET D O 1
ATOM 2613 N N . THR C 2 28 ? 25.608 19.943 32.548 1.00 26.14 47 THR D N 1
ATOM 2614 C CA . THR C 2 28 ? 25.340 20.044 31.104 1.00 21.63 47 THR D CA 1
ATOM 2615 C C . THR C 2 28 ? 24.185 19.090 30.790 1.00 23.86 47 THR D C 1
ATOM 2616 O O . THR C 2 28 ? 24.160 17.968 31.298 1.00 22.21 47 THR D O 1
ATOM 2620 N N . ARG C 2 29 ? 23.220 19.532 29.989 1.00 26.00 48 ARG D N 1
ATOM 2621 C CA . ARG C 2 29 ? 22.074 18.678 29.647 1.00 22.97 48 ARG D CA 1
ATOM 2622 C C . ARG C 2 29 ? 21.947 18.532 28.141 1.00 25.31 48 ARG D C 1
ATOM 2623 O O . ARG C 2 29 ? 22.083 19.509 27.414 1.00 24.14 48 ARG D O 1
ATOM 2631 N N . VAL C 2 30 ? 21.687 17.314 27.674 1.00 22.99 49 VAL D N 1
ATOM 2632 C CA . VAL C 2 30 ? 21.495 17.092 26.241 1.00 23.33 49 VAL D CA 1
ATOM 2633 C C . VAL C 2 30 ? 20.116 16.412 26.199 1.00 22.17 49 VAL D C 1
ATOM 2634 O O . VAL C 2 30 ? 19.929 15.353 26.799 1.00 18.73 49 VAL D O 1
ATOM 2638 N N . ALA C 2 31 ? 19.166 17.034 25.502 1.00 18.08 50 ALA D N 1
ATOM 2639 C CA . ALA C 2 31 ? 17.785 16.540 25.423 1.00 21.33 50 ALA D CA 1
ATOM 2640 C C . ALA C 2 31 ? 17.348 16.612 23.975 1.00 21.22 50 ALA D C 1
ATOM 2641 O O . ALA C 2 31 ? 17.981 17.269 23.186 1.00 20.05 50 ALA D O 1
ATOM 2643 N N . VAL C 2 32 ? 16.249 15.947 23.661 1.00 19.90 51 VAL D N 1
ATOM 2644 C CA . VAL C 2 32 ? 15.738 15.983 22.291 1.00 21.23 51 VAL D CA 1
ATOM 2645 C C . VAL C 2 32 ? 14.220 16.047 22.321 1.00 17.79 51 VAL D C 1
ATOM 2646 O O . VAL C 2 32 ? 13.559 15.350 23.101 1.00 24.73 51 VAL D O 1
ATOM 2650 N N . ASP C 2 33 ? 13.675 16.923 21.489 1.00 21.29 52 ASP D N 1
ATOM 2651 C CA . ASP C 2 33 ? 12.220 17.066 21.352 1.00 26.35 52 ASP D CA 1
ATOM 2652 C C . ASP C 2 33 ? 11.858 16.729 19.874 1.00 23.39 52 ASP D C 1
ATOM 2653 O O . ASP C 2 33 ? 11.874 17.607 18.989 1.00 24.28 52 ASP D O 1
ATOM 2658 N N . GLY C 2 34 ? 11.561 15.457 19.613 1.00 27.43 53 GLY D N 1
ATOM 2659 C CA . GLY C 2 34 ? 11.255 15.021 18.243 1.00 27.57 53 GLY D CA 1
ATOM 2660 C C . GLY C 2 34 ? 12.498 15.092 17.366 1.00 25.27 53 GLY D C 1
ATOM 2661 O O . GLY C 2 34 ? 13.429 14.323 17.527 1.00 22.08 53 GLY D O 1
ATOM 2662 N N . LYS C 2 35 ? 12.540 16.068 16.466 1.00 17.16 54 LYS D N 1
ATOM 2663 C CA . LYS C 2 35 ? 13.653 16.250 15.565 1.00 16.44 54 LYS D CA 1
ATOM 2664 C C . LYS C 2 35 ? 14.739 17.220 16.085 1.00 21.99 54 LYS D C 1
ATOM 2665 O O . LYS C 2 35 ? 15.843 17.295 15.524 1.00 25.04 54 LYS D O 1
ATOM 2671 N N . LEU C 2 36 ? 14.424 17.942 17.157 1.00 19.50 55 LEU D N 1
ATOM 2672 C CA . LEU C 2 36 ? 15.290 19.007 17.635 1.00 20.78 55 LEU D CA 1
ATOM 2673 C C . LEU C 2 36 ? 16.074 18.784 18.930 1.00 22.85 55 LEU D C 1
ATOM 2674 O O . LEU C 2 36 ? 15.466 18.607 19.983 1.00 21.82 55 LEU D O 1
ATOM 2679 N N . LEU C 2 37 ? 17.406 18.801 18.819 1.00 18.59 56 LEU D N 1
ATOM 2680 C CA . LEU C 2 37 ? 18.313 18.633 19.962 1.00 23.82 56 LEU D CA 1
ATOM 2681 C C . LEU C 2 37 ? 18.397 19.944 20.719 1.00 24.46 56 LEU D C 1
ATOM 2682 O O . LEU C 2 37 ? 18.550 20.991 20.105 1.00 23.04 56 LEU D O 1
ATOM 2687 N N . LEU C 2 38 ? 18.310 19.855 22.037 1.00 27.35 57 LEU D N 1
ATOM 2688 C CA . LEU C 2 38 ? 18.405 21.017 22.927 1.00 25.87 57 LEU D CA 1
ATOM 2689 C C . LEU C 2 38 ? 19.622 20.748 23.818 1.00 25.61 57 LEU D C 1
ATOM 2690 O O . LEU C 2 38 ? 19.619 19.801 24.611 1.00 27.94 57 LEU D O 1
ATOM 2695 N N . ILE C 2 39 ? 20.674 21.538 23.662 1.00 22.19 58 ILE D N 1
ATOM 2696 C CA . ILE C 2 39 ? 21.881 21.358 24.472 1.00 21.65 58 ILE D CA 1
ATOM 2697 C C . ILE C 2 39 ? 21.946 22.558 25.410 1.00 28.09 58 ILE D C 1
ATOM 2698 O O . ILE C 2 39 ? 21.941 23.699 24.965 1.00 28.24 58 ILE D O 1
ATOM 2703 N N . SER C 2 40 ? 21.955 22.293 26.706 1.00 22.57 59 SER D N 1
ATOM 2704 C CA . SER C 2 40 ? 21.994 23.394 27.652 1.00 25.45 59 SER D CA 1
ATOM 2705 C C . SER C 2 40 ? 23.049 23.203 28.743 1.00 31.77 59 SER D C 1
ATOM 2706 O O . SER C 2 40 ? 23.581 22.084 28.940 1.00 28.27 59 SER D O 1
ATOM 2709 N N . GLN C 2 41 ? 23.430 24.297 29.409 1.00 27.68 60 GLN D N 1
ATOM 2710 C CA . GLN C 2 41 ? 24.422 24.176 30.477 1.00 26.34 60 GLN D CA 1
ATOM 2711 C C . GLN C 2 41 ? 24.136 25.229 31.562 1.00 31.72 60 GLN D C 1
ATOM 2712 O O . GLN C 2 41 ? 23.842 26.380 31.248 1.00 29.22 60 GLN D O 1
ATOM 2718 N N . TYR C 2 42 ? 24.207 24.790 32.818 1.00 29.02 61 TYR D N 1
ATOM 2719 C CA . TYR C 2 42 ? 23.928 25.623 33.987 1.00 32.59 61 TYR D CA 1
ATOM 2720 C C . TYR C 2 42 ? 25.162 25.757 34.845 1.00 32.16 61 TYR D C 1
ATOM 2721 O O . TYR C 2 42 ? 25.714 24.749 35.296 1.00 29.31 61 TYR D O 1
ATOM 2730 N N . PRO C 2 43 ? 25.613 27.003 35.087 1.00 31.91 62 PRO D N 1
ATOM 2731 C CA . PRO C 2 43 ? 26.803 27.223 35.920 1.00 29.02 62 PRO D CA 1
ATOM 2732 C C . PRO C 2 43 ? 26.446 26.860 37.367 1.00 27.52 62 PRO D C 1
ATOM 2733 O O . PRO C 2 43 ? 25.288 27.014 37.811 1.00 29.01 62 PRO D O 1
ATOM 2737 N N . GLN C 2 44 ? 27.426 26.353 38.098 1.00 27.17 63 GLN D N 1
ATOM 2738 C CA . GLN C 2 44 ? 27.209 26.006 39.480 1.00 28.34 63 GLN D CA 1
ATOM 2739 C C . GLN C 2 44 ? 26.824 27.311 40.212 1.00 29.01 63 GLN D C 1
ATOM 2740 O O . GLN C 2 44 ? 27.319 28.394 39.879 1.00 28.55 63 GLN D O 1
ATOM 2746 N N . LEU C 2 45 ? 25.910 27.196 41.163 1.00 28.44 64 LEU D N 1
ATOM 2747 C CA . LEU C 2 45 ? 25.480 28.361 41.928 1.00 33.57 64 LEU D CA 1
ATOM 2748 C C . LEU C 2 45 ? 25.915 28.080 43.357 1.00 26.69 64 LEU D C 1
ATOM 2749 O O . LEU C 2 45 ? 25.344 27.210 44.025 1.00 25.64 64 LEU D O 1
ATOM 2754 N N . GLY C 2 46 ? 26.952 28.784 43.797 1.00 35.72 65 GLY D N 1
ATOM 2755 C CA . GLY C 2 46 ? 27.429 28.605 45.157 1.00 36.35 65 GLY D CA 1
ATOM 2756 C C . GLY C 2 46 ? 28.259 27.362 45.404 1.00 43.61 65 GLY D C 1
ATOM 2757 O O . GLY C 2 46 ? 28.413 26.498 44.530 1.00 40.09 65 GLY D O 1
ATOM 2758 N N . PRO C 2 47 ? 28.796 27.240 46.619 1.00 40.62 66 PRO D N 1
ATOM 2759 C CA . PRO C 2 47 ? 29.620 26.110 47.034 1.00 40.41 66 PRO D CA 1
ATOM 2760 C C . PRO C 2 47 ? 28.861 24.805 46.870 1.00 41.53 66 PRO D C 1
ATOM 2761 O O . PRO C 2 47 ? 27.632 24.788 46.815 1.00 41.13 66 PRO D O 1
ATOM 2765 N N . ARG C 2 48 ? 29.599 23.707 46.809 1.00 33.88 67 ARG D N 1
ATOM 2766 C CA . ARG C 2 48 ? 28.998 22.395 46.695 1.00 35.89 67 ARG D CA 1
ATOM 2767 C C . ARG C 2 48 ? 28.065 22.225 47.886 1.00 41.42 67 ARG D C 1
ATOM 2768 O O . ARG C 2 48 ? 28.462 22.498 49.018 1.00 41.93 67 ARG D O 1
ATOM 2776 N N . LYS C 2 49 ? 26.837 21.784 47.650 1.00 41.27 68 LYS D N 1
ATOM 2777 C CA . LYS C 2 49 ? 25.906 21.579 48.751 1.00 49.49 68 LYS D CA 1
ATOM 2778 C C . LYS C 2 49 ? 26.325 20.362 49.559 1.00 52.41 68 LYS D C 1
ATOM 2779 O O . LYS C 2 49 ? 26.903 19.419 49.023 1.00 55.38 68 LYS D O 1
ATOM 2785 N N . VAL C 2 50 ? 25.992 20.383 50.844 1.00 55.43 69 VAL D N 1
ATOM 2786 C CA . VAL C 2 50 ? 26.297 19.293 51.763 1.00 59.05 69 VAL D CA 1
ATOM 2787 C C . VAL C 2 50 ? 25.052 18.943 52.582 1.00 60.30 69 VAL D C 1
ATOM 2788 O O . VAL C 2 50 ? 24.648 17.785 52.641 1.00 65.60 69 VAL D O 1
ATOM 2792 N N . ASP C 2 51 ? 24.431 19.955 53.180 1.00 59.83 70 ASP D N 1
ATOM 2793 C CA . ASP C 2 51 ? 23.226 19.785 53.993 1.00 56.65 70 ASP D CA 1
ATOM 2794 C C . ASP C 2 51 ? 22.011 19.319 53.162 1.00 57.53 70 ASP D C 1
ATOM 2795 O O . ASP C 2 51 ? 21.531 20.043 52.290 1.00 52.93 70 ASP D O 1
ATOM 2800 N N . PRO C 2 52 ? 21.505 18.097 53.425 1.00 59.97 71 PRO D N 1
ATOM 2801 C CA . PRO C 2 52 ? 20.355 17.461 52.754 1.00 61.98 71 PRO D CA 1
ATOM 2802 C C . PRO C 2 52 ? 19.071 18.259 52.929 1.00 63.33 71 PRO D C 1
ATOM 2803 O O . PRO C 2 52 ? 18.087 18.071 52.204 1.00 63.21 71 PRO D O 1
ATOM 2807 N N . ASN C 2 53 ? 19.102 19.139 53.923 1.00 60.92 72 ASN D N 1
ATOM 2808 C CA . ASN C 2 53 ? 17.992 20.014 54.269 1.00 60.58 72 ASN D CA 1
ATOM 2809 C C . ASN C 2 53 ? 17.994 21.245 53.362 1.00 53.84 72 ASN D C 1
ATOM 2810 O O . ASN C 2 53 ? 17.023 21.998 53.313 1.00 51.58 72 ASN D O 1
ATOM 2815 N N . ASP C 2 54 ? 19.115 21.462 52.680 1.00 48.04 73 ASP D N 1
ATOM 2816 C CA . ASP C 2 54 ? 19.276 22.600 51.784 1.00 41.19 73 ASP D CA 1
ATOM 2817 C C . ASP C 2 54 ? 18.542 22.287 50.477 1.00 43.32 73 ASP D C 1
ATOM 2818 O O . ASP C 2 54 ? 18.974 21.449 49.684 1.00 30.83 73 ASP D O 1
ATOM 2823 N N . LEU C 2 55 ? 17.394 22.925 50.279 1.00 36.09 74 LEU D N 1
ATOM 2824 C CA . LEU C 2 55 ? 16.644 22.707 49.059 1.00 34.26 74 LEU D CA 1
ATOM 2825 C C . LEU C 2 55 ? 16.959 23.764 47.988 1.00 31.31 74 LEU D C 1
ATOM 2826 O O . LEU C 2 55 ? 16.281 23.838 46.964 1.00 35.00 74 LEU D O 1
ATOM 2831 N N . SER C 2 56 ? 17.997 24.568 48.200 1.00 26.85 75 SER D N 1
ATOM 2832 C CA . SER C 2 56 ? 18.347 25.576 47.202 1.00 29.14 75 SER D CA 1
ATOM 2833 C C . SER C 2 56 ? 18.917 24.845 45.972 1.00 30.87 75 SER D C 1
ATOM 2834 O O . SER C 2 56 ? 19.364 23.704 46.063 1.00 31.31 75 SER D O 1
ATOM 2837 N N . PRO C 2 57 ? 18.920 25.496 44.817 1.00 30.09 76 PRO D N 1
ATOM 2838 C CA . PRO C 2 57 ? 19.461 24.751 43.672 1.00 31.19 76 PRO D CA 1
ATOM 2839 C C . PRO C 2 57 ? 20.967 24.785 43.592 1.00 32.20 76 PRO D C 1
ATOM 2840 O O . PRO C 2 57 ? 21.579 25.802 43.898 1.00 28.01 76 PRO D O 1
ATOM 2844 N N . GLN C 2 58 ? 21.560 23.680 43.139 1.00 31.12 77 GLN D N 1
ATOM 2845 C CA . GLN C 2 58 ? 23.003 23.592 42.998 1.00 28.78 77 GLN D CA 1
ATOM 2846 C C . GLN C 2 58 ? 23.464 24.338 41.756 1.00 32.39 77 GLN D C 1
ATOM 2847 O O . GLN C 2 58 ? 24.622 24.750 41.670 1.00 29.95 77 GLN D O 1
ATOM 2853 N N . PHE C 2 59 ? 22.578 24.516 40.774 1.00 24.18 78 PHE D N 1
ATOM 2854 C CA . PHE C 2 59 ? 23.008 25.205 39.560 1.00 29.88 78 PHE D CA 1
ATOM 2855 C C . PHE C 2 59 ? 22.116 26.415 39.282 1.00 24.74 78 PHE D C 1
ATOM 2856 O O . PHE C 2 59 ? 21.000 26.496 39.769 1.00 32.53 78 PHE D O 1
ATOM 2864 N N . ASP C 2 60 ? 22.626 27.328 38.477 1.00 27.88 79 ASP D N 1
ATOM 2865 C CA . ASP C 2 60 ? 21.938 28.572 38.161 1.00 29.46 79 ASP D CA 1
ATOM 2866 C C . ASP C 2 60 ? 21.231 28.691 36.805 1.00 24.57 79 ASP D C 1
ATOM 2867 O O . ASP C 2 60 ? 21.862 29.009 35.786 1.00 33.58 79 ASP D O 1
ATOM 2872 N N . ALA C 2 61 ? 19.924 28.489 36.811 1.00 35.08 80 ALA D N 1
ATOM 2873 C CA . ALA C 2 61 ? 19.115 28.594 35.593 1.00 39.55 80 ALA D CA 1
ATOM 2874 C C . ALA C 2 61 ? 19.094 29.987 34.975 1.00 42.93 80 ALA D C 1
ATOM 2875 O O . ALA C 2 61 ? 19.009 30.125 33.746 1.00 42.33 80 ALA D O 1
ATOM 2877 N N . ASP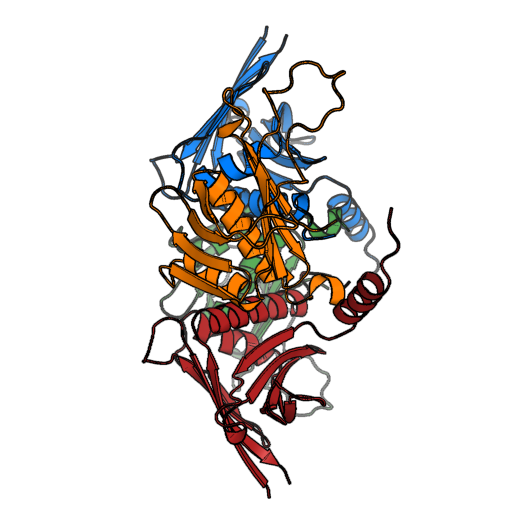 C 2 62 ? 19.196 31.027 35.806 1.00 45.16 81 ASP D N 1
ATOM 2878 C CA . ASP C 2 62 ? 19.164 32.394 35.286 1.00 41.04 81 ASP D CA 1
ATOM 2879 C C . ASP C 2 62 ? 20.399 32.734 34.497 1.00 41.64 81 ASP D C 1
ATOM 2880 O O . ASP C 2 62 ? 20.445 33.770 33.841 1.00 42.31 81 ASP D O 1
ATOM 2885 N N . ARG C 2 63 ? 21.419 31.893 34.589 1.00 34.88 82 ARG D N 1
ATOM 2886 C CA . ARG C 2 63 ? 22.634 32.134 33.836 1.00 33.96 82 ARG D CA 1
ATOM 2887 C C . ARG C 2 63 ? 22.927 30.975 32.842 1.00 34.91 82 ARG D C 1
ATOM 2888 O O . ARG C 2 63 ? 24.054 30.796 32.393 1.00 28.91 82 ARG D O 1
ATOM 2896 N N . ARG C 2 64 ? 21.900 30.222 32.492 1.00 34.78 83 ARG D N 1
ATOM 2897 C CA . ARG C 2 64 ? 22.083 29.083 31.588 1.00 35.71 83 ARG D CA 1
ATOM 2898 C C . ARG C 2 64 ? 22.324 29.429 30.131 1.00 39.11 83 ARG D C 1
ATOM 2899 O O . ARG C 2 64 ? 21.969 30.515 29.651 1.00 37.32 83 ARG D O 1
ATOM 2907 N N . ILE C 2 65 ? 22.943 28.471 29.441 1.00 34.07 84 ILE D N 1
ATOM 2908 C CA . ILE C 2 65 ? 23.242 28.547 28.028 1.00 32.36 84 ILE D CA 1
ATOM 2909 C C . ILE C 2 65 ? 22.216 27.554 27.464 1.00 33.05 84 ILE D C 1
ATOM 2910 O O . ILE C 2 65 ? 21.956 26.506 28.067 1.00 31.83 84 ILE D O 1
ATOM 2915 N N . SER C 2 66 ? 21.619 27.880 26.336 1.00 26.69 85 SER D N 1
ATOM 2916 C CA . SER C 2 66 ? 20.633 26.976 25.770 1.00 35.79 85 SER D CA 1
ATOM 2917 C C . SER C 2 66 ? 20.602 27.137 24.253 1.00 39.71 85 SER D C 1
ATOM 2918 O O . SER C 2 66 ? 20.242 28.197 23.724 1.00 35.45 85 SER D O 1
ATOM 2921 N N . VAL C 2 67 ? 21.009 26.085 23.548 1.00 35.29 86 VAL D N 1
ATOM 2922 C CA . VAL C 2 67 ? 21.031 26.155 22.101 1.00 34.95 86 VAL D CA 1
ATOM 2923 C C . VAL C 2 67 ? 20.148 25.070 21.509 1.00 33.87 86 VAL D C 1
ATOM 2924 O O . VAL C 2 67 ? 20.020 23.976 22.086 1.00 31.80 86 VAL D O 1
ATOM 2928 N N . ARG C 2 68 ? 19.512 25.395 20.386 1.00 28.95 87 ARG D N 1
ATOM 2929 C CA . ARG C 2 68 ? 18.633 24.455 19.713 1.00 28.18 87 ARG D CA 1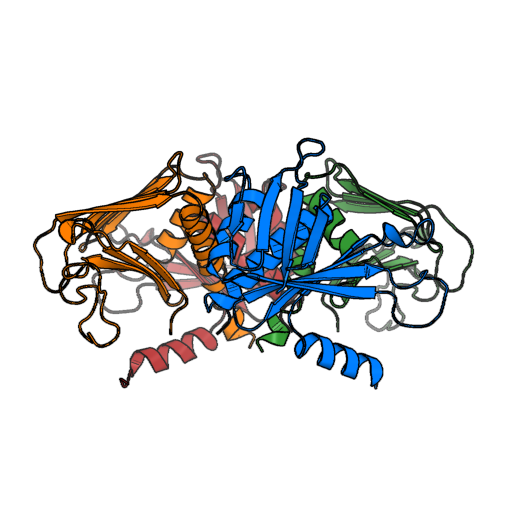
ATOM 2930 C C . ARG C 2 68 ? 19.189 24.118 18.336 1.00 32.36 87 ARG D C 1
ATOM 2931 O O . ARG C 2 68 ? 19.533 25.015 17.562 1.00 30.73 87 ARG D O 1
ATOM 2939 N N . LEU C 2 69 ? 19.299 22.827 18.021 1.00 21.96 88 LEU D N 1
ATOM 2940 C CA . LEU C 2 69 ? 19.840 22.449 16.717 1.00 20.88 88 LEU D CA 1
ATOM 2941 C C . LEU C 2 69 ? 18.695 21.977 15.799 1.00 24.89 88 LEU D C 1
ATOM 2942 O O . LEU C 2 69 ? 17.594 21.709 16.261 1.00 28.11 88 LEU D O 1
ATOM 2947 N N . ARG C 2 70 ? 18.966 21.911 14.503 1.00 22.72 89 ARG D N 1
ATOM 2948 C CA . ARG C 2 70 ? 17.958 21.509 13.509 1.00 24.08 89 ARG D CA 1
ATOM 2949 C C . ARG C 2 70 ? 18.021 19.994 13.339 1.00 24.69 89 ARG D C 1
ATOM 2950 O O . ARG C 2 70 ? 18.971 19.372 13.751 1.00 21.57 89 ARG D O 1
ATOM 2958 N N . HIS C 2 71 ? 17.030 19.411 12.683 1.00 21.07 90 HIS D N 1
ATOM 2959 C CA . HIS C 2 71 ? 17.029 17.970 12.462 1.00 23.27 90 HIS D CA 1
ATOM 2960 C C . HIS C 2 71 ? 18.293 17.546 11.687 1.00 24.25 90 HIS D C 1
ATOM 2961 O O . HIS C 2 71 ? 18.933 16.538 12.014 1.00 23.25 90 HIS D O 1
ATOM 2968 N N . VAL C 2 72 ? 18.692 18.331 10.687 1.00 21.73 91 VAL D N 1
ATOM 2969 C CA . VAL C 2 72 ? 19.844 17.932 9.884 1.00 18.74 91 VAL D CA 1
ATOM 2970 C C . VAL C 2 72 ? 21.139 17.986 10.718 1.00 21.95 91 VAL D C 1
ATOM 2971 O O . VAL C 2 72 ? 22.053 17.208 10.502 1.00 21.84 91 VAL D O 1
ATOM 2975 N N . ASP C 2 73 ? 21.181 18.874 11.708 1.00 21.17 92 ASP D N 1
ATOM 2976 C CA . ASP C 2 73 ? 22.358 18.963 12.593 1.00 24.92 92 ASP D CA 1
ATOM 2977 C C . ASP C 2 73 ? 22.482 17.685 13.447 1.00 20.94 92 ASP D C 1
ATOM 2978 O O . ASP C 2 73 ? 23.594 17.247 13.731 1.00 19.37 92 ASP D O 1
ATOM 2983 N N . LEU C 2 74 ? 21.350 17.124 13.881 1.00 18.06 93 LEU D N 1
ATOM 2984 C CA . LEU C 2 74 ? 21.387 15.876 14.644 1.00 18.80 93 LEU D CA 1
ATOM 2985 C C . LEU C 2 74 ? 22.035 14.798 13.722 1.00 20.28 93 LEU D C 1
ATOM 2986 O O . LEU C 2 74 ? 22.927 14.022 14.150 1.00 18.96 93 LEU D O 1
ATOM 2991 N N . ALA C 2 75 ? 21.610 14.755 12.453 1.00 19.76 94 ALA D N 1
ATOM 2992 C CA . ALA C 2 75 ? 22.193 13.774 11.519 1.00 19.06 94 ALA D CA 1
ATOM 2993 C C . ALA C 2 75 ? 23.698 14.038 11.275 1.00 18.28 94 ALA D C 1
ATOM 2994 O O . ALA C 2 75 ? 24.487 13.095 11.190 1.00 19.43 94 ALA D O 1
ATOM 2996 N N . TYR C 2 76 ? 24.105 15.306 11.164 1.00 20.01 95 TYR D N 1
ATOM 2997 C CA . TYR C 2 76 ? 25.548 15.617 11.020 1.00 15.46 95 TYR D CA 1
ATOM 2998 C C . TYR C 2 76 ? 26.318 15.158 12.281 1.00 18.01 95 TYR D C 1
ATOM 2999 O O . TYR C 2 76 ? 27.427 14.618 12.162 1.00 20.44 95 TYR D O 1
ATOM 3008 N N . LEU C 2 77 ? 25.742 15.362 13.475 1.00 18.47 96 LEU D N 1
ATOM 3009 C CA . LEU C 2 77 ? 26.456 14.958 14.712 1.00 18.83 96 LEU D CA 1
ATOM 3010 C C . LEU C 2 77 ? 26.655 13.458 14.710 1.00 18.10 96 LEU D C 1
ATOM 3011 O O . LEU C 2 77 ? 27.719 12.957 15.090 1.00 18.70 96 LEU D O 1
ATOM 3016 N N . VAL C 2 78 ? 25.616 12.711 14.333 1.00 17.60 97 VAL D N 1
ATOM 3017 C CA . VAL C 2 78 ? 25.792 11.276 14.239 1.00 16.04 97 VAL D CA 1
ATOM 3018 C C . VAL C 2 78 ? 26.882 10.986 13.177 1.00 15.70 97 VAL D C 1
ATOM 3019 O O . VAL C 2 78 ? 27.704 10.089 13.356 1.00 20.16 97 VAL D O 1
ATOM 3023 N N . GLY C 2 79 ? 26.855 11.687 12.041 1.00 16.85 98 GLY D N 1
ATOM 3024 C CA . GLY C 2 79 ? 27.908 11.443 11.051 1.00 20.42 98 GLY D CA 1
ATOM 3025 C C . GLY C 2 79 ? 29.342 11.657 11.601 1.00 21.25 98 GLY D C 1
ATOM 3026 O O . GLY C 2 79 ? 30.299 10.958 11.213 1.00 21.98 98 GLY D O 1
ATOM 3027 N N . VAL C 2 80 ? 29.513 12.634 12.481 1.00 21.15 99 VAL D N 1
ATOM 3028 C CA . VAL C 2 80 ? 30.828 12.878 13.095 1.00 20.42 99 VAL D CA 1
ATOM 3029 C C . VAL C 2 80 ? 31.116 11.696 14.008 1.00 22.76 99 VAL D C 1
ATOM 3030 O O . VAL C 2 80 ? 32.246 11.195 14.035 1.00 24.98 99 VAL D O 1
ATOM 3034 N N . CYS C 2 81 ? 30.115 11.223 14.758 1.00 20.31 100 CYS D N 1
ATOM 3035 C CA . CYS C 2 81 ? 30.371 10.052 15.619 1.00 23.06 100 CYS D CA 1
ATOM 3036 C C . CYS C 2 81 ? 30.813 8.828 14.793 1.00 27.70 100 CYS D C 1
ATOM 3037 O O . CYS C 2 81 ? 31.692 8.054 15.218 1.00 22.74 100 CYS D O 1
ATOM 3040 N N . LYS C 2 82 ? 30.174 8.646 13.636 1.00 21.10 101 LYS D N 1
ATOM 3041 C CA . LYS C 2 82 ? 30.488 7.523 12.738 1.00 23.66 101 LYS D CA 1
ATOM 3042 C C . LYS C 2 82 ? 31.699 7.772 11.852 1.00 24.63 101 LYS D C 1
ATOM 3043 O O . LYS C 2 82 ? 32.059 6.936 11.030 1.00 25.33 101 LYS D O 1
ATOM 3049 N N . GLU C 2 83 ? 32.309 8.934 12.024 1.00 25.68 102 GLU D N 1
ATOM 3050 C CA . GLU C 2 83 ? 33.479 9.341 11.278 1.00 27.33 102 GLU D CA 1
ATOM 3051 C C . GLU C 2 83 ? 33.242 9.463 9.764 1.00 31.42 102 GLU D C 1
ATOM 3052 O O . GLU C 2 83 ? 34.153 9.268 8.977 1.00 28.04 102 GLU D O 1
ATOM 3058 N N . ARG C 2 84 ? 32.020 9.776 9.355 1.00 30.35 103 ARG D N 1
ATOM 3059 C CA . ARG C 2 84 ? 31.747 10.007 7.927 1.00 28.43 103 ARG D CA 1
ATOM 3060 C C . ARG C 2 84 ? 32.195 11.433 7.564 1.00 33.55 103 ARG D C 1
ATOM 3061 O O . ARG C 2 84 ? 32.409 11.754 6.398 1.00 41.03 103 ARG D O 1
ATOM 3069 N N . VAL C 2 85 ? 32.273 12.300 8.571 1.00 32.60 104 VAL D N 1
ATOM 3070 C CA . VAL C 2 85 ? 32.756 13.670 8.405 1.00 36.91 104 VAL D CA 1
ATOM 3071 C C . VAL C 2 85 ? 33.581 13.963 9.638 1.00 39.00 104 VAL D C 1
ATOM 3072 O O . VAL C 2 85 ? 33.241 13.512 10.741 1.00 35.87 104 VAL D O 1
ATOM 3076 N N . PRO C 2 86 ? 34.677 14.724 9.474 1.00 38.12 105 PRO D N 1
ATOM 3077 C CA . PRO C 2 86 ? 35.597 15.102 10.560 1.00 39.19 105 PRO D CA 1
ATOM 3078 C C . PRO C 2 86 ? 34.921 16.020 11.579 1.00 35.13 105 PRO D C 1
ATOM 3079 O O . PRO C 2 86 ? 35.160 15.931 12.777 1.00 42.62 105 PRO D O 1
ATOM 3083 N N . ARG C 2 87 ? 34.069 16.907 11.089 1.00 38.25 106 ARG D N 1
ATOM 3084 C CA . ARG C 2 87 ? 33.424 17.850 11.980 1.00 37.05 106 ARG D CA 1
ATOM 3085 C C . ARG C 2 87 ? 32.231 18.525 11.348 1.00 34.89 106 ARG D C 1
ATOM 3086 O O . ARG C 2 87 ? 31.963 18.381 10.152 1.00 32.70 106 ARG D O 1
ATOM 3094 N N . HIS C 2 88 ? 31.502 19.253 12.168 1.00 26.15 107 HIS D N 1
ATOM 3095 C CA . HIS C 2 88 ? 30.327 19.953 11.688 1.00 29.83 107 HIS D CA 1
ATOM 3096 C C . HIS C 2 88 ? 30.282 21.293 12.360 1.00 29.79 107 HIS D C 1
ATOM 3097 O O . HIS C 2 88 ? 30.443 21.396 13.588 1.00 30.67 107 HIS D O 1
ATOM 3104 N N . ARG C 2 89 ? 30.102 22.327 11.551 1.00 29.74 108 ARG D N 1
ATOM 3105 C CA . ARG C 2 89 ? 30.006 23.679 12.070 1.00 30.37 108 ARG D CA 1
ATOM 3106 C C . ARG C 2 89 ? 28.593 24.128 11.859 1.00 33.20 108 ARG D C 1
ATOM 3107 O O . ARG C 2 89 ? 28.021 23.919 10.785 1.00 27.89 108 ARG D O 1
ATOM 3115 N N . MET C 2 90 ? 28.039 24.763 12.876 1.00 28.50 109 MET D N 1
ATOM 3116 C CA . MET C 2 90 ? 26.672 25.257 12.824 1.00 31.22 109 MET D CA 1
ATOM 3117 C C . MET C 2 90 ? 26.707 26.739 13.172 1.00 39.94 109 MET D C 1
ATOM 3118 O O . MET C 2 90 ? 27.405 27.140 14.094 1.00 36.47 109 MET D O 1
ATOM 3123 N N . GLU C 2 91 ? 25.952 27.542 12.430 1.00 37.78 110 GLU D N 1
ATOM 3124 C CA . GLU C 2 91 ? 25.914 28.983 12.668 1.00 44.92 110 GLU D CA 1
ATOM 3125 C C . GLU C 2 91 ? 24.514 29.514 12.543 1.00 40.55 110 GLU D C 1
ATOM 3126 O O . GLU C 2 91 ? 23.842 29.283 11.545 1.00 43.06 110 GLU D O 1
ATOM 3132 N N . THR C 2 92 ? 24.084 30.235 13.559 1.00 39.97 111 THR D N 1
ATOM 3133 C CA . THR C 2 92 ? 22.771 30.836 13.564 1.00 37.41 111 THR D CA 1
ATOM 3134 C C . THR C 2 92 ? 23.029 32.226 14.110 1.00 38.76 111 THR D C 1
ATOM 3135 O O . THR C 2 92 ? 24.175 32.580 14.364 1.00 39.33 111 THR D O 1
ATOM 3139 N N . LYS C 2 93 ? 21.979 33.010 14.298 1.00 42.89 112 LYS D N 1
ATOM 3140 C CA . LYS C 2 93 ? 22.169 34.345 14.853 1.00 47.89 112 LYS D CA 1
ATOM 3141 C C . LYS C 2 93 ? 22.538 34.201 16.326 1.00 50.04 112 LYS D C 1
ATOM 3142 O O . LYS C 2 93 ? 23.218 35.054 16.883 1.00 52.24 112 LYS D O 1
ATOM 3148 N N . ALA C 2 94 ? 22.111 33.097 16.945 1.00 46.22 113 ALA D N 1
ATOM 3149 C CA . ALA C 2 94 ? 22.376 32.860 18.360 1.00 38.81 113 ALA D CA 1
ATOM 3150 C C . ALA C 2 94 ? 23.722 32.245 18.714 1.00 41.72 113 ALA D C 1
ATOM 3151 O O . ALA C 2 94 ? 24.211 32.453 19.824 1.00 47.08 113 ALA D O 1
ATOM 3153 N N . TYR C 2 95 ? 24.337 31.495 17.798 1.00 35.38 114 TYR D N 1
ATOM 3154 C CA . TYR C 2 95 ? 25.613 30.872 18.105 1.00 33.48 114 TYR D CA 1
ATOM 3155 C C . TYR C 2 95 ? 26.446 30.472 16.900 1.00 32.30 114 TYR D C 1
ATOM 3156 O O . TYR C 2 95 ? 25.983 30.464 15.757 1.00 34.82 114 TYR D O 1
ATOM 3165 N N . THR C 2 96 ? 27.692 30.129 17.185 1.00 32.53 115 THR D N 1
ATOM 3166 C CA . THR C 2 96 ? 28.594 29.598 16.183 1.00 35.05 115 THR D CA 1
ATOM 3167 C C . THR C 2 96 ? 29.276 28.447 16.930 1.00 37.53 115 THR D C 1
ATOM 3168 O O . THR C 2 96 ? 29.982 28.662 17.920 1.00 35.67 115 THR D O 1
ATOM 3172 N N . LEU C 2 97 ? 29.018 27.213 16.496 1.00 30.46 116 LEU D N 1
ATOM 3173 C CA . LEU C 2 97 ? 29.604 26.050 17.163 1.00 28.44 116 LEU D CA 1
ATOM 3174 C C . LEU C 2 97 ? 30.219 25.013 16.226 1.00 31.21 116 LEU D C 1
ATOM 3175 O O . LEU C 2 97 ? 29.725 24.790 15.124 1.00 29.18 116 LEU D O 1
ATOM 3180 N N . ASP C 2 98 ? 31.309 24.396 16.667 1.00 27.04 117 ASP D N 1
ATOM 3181 C CA . ASP C 2 98 ? 31.944 23.322 15.918 1.00 28.16 117 ASP D CA 1
ATOM 3182 C C . ASP C 2 98 ? 31.840 22.080 16.802 1.00 28.68 117 ASP D C 1
ATOM 3183 O O . ASP C 2 98 ? 31.983 22.172 18.038 1.00 25.73 117 ASP D O 1
ATOM 3188 N N . PHE C 2 99 ? 31.552 20.935 16.171 1.00 25.83 118 PHE D N 1
ATOM 3189 C CA . PHE C 2 99 ? 31.461 19.651 16.870 1.00 26.58 118 PHE D CA 1
ATOM 3190 C C . PHE C 2 99 ? 32.447 18.716 16.161 1.00 27.93 118 PHE D C 1
ATOM 3191 O O . PHE C 2 99 ? 32.361 18.506 14.942 1.00 33.00 118 PHE D O 1
ATOM 3199 N N . GLU C 2 100 ? 33.409 18.181 16.902 1.00 23.61 119 GLU D N 1
ATOM 3200 C CA . GLU C 2 100 ? 34.411 17.300 16.307 1.00 28.18 119 GLU D CA 1
ATOM 3201 C C . GLU C 2 100 ? 34.738 16.176 17.233 1.00 27.24 119 GLU D C 1
ATOM 3202 O O . GLU C 2 100 ? 34.556 16.291 18.453 1.00 27.33 119 GLU D O 1
ATOM 3208 N N . LYS C 2 101 ? 35.176 15.070 16.644 1.00 29.41 120 LYS D N 1
A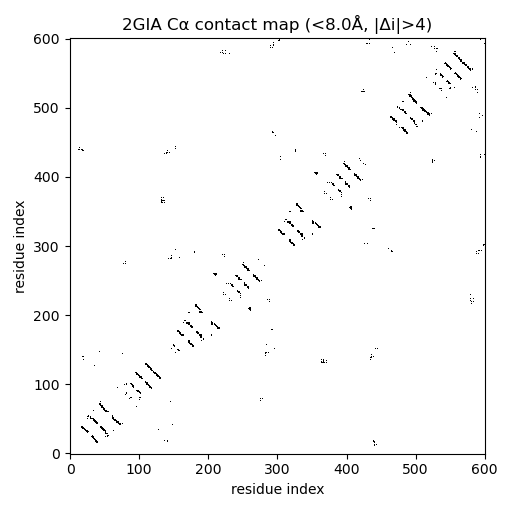TOM 3209 C CA . LYS C 2 101 ? 35.533 13.895 17.426 1.00 36.92 120 LYS D CA 1
ATOM 3210 C C . LYS C 2 101 ? 36.985 14.119 17.826 1.00 40.85 120 LYS D C 1
ATOM 3211 O O . LYS C 2 101 ? 37.774 14.544 16.995 1.00 40.13 120 LYS D O 1
ATOM 3217 N N . SER C 2 102 ? 37.320 13.885 19.091 1.00 40.50 121 SER D N 1
ATOM 3218 C CA . SER C 2 102 ? 38.703 14.032 19.568 1.00 45.65 121 SER D CA 1
ATOM 3219 C C . SER C 2 102 ? 39.251 12.625 19.835 1.00 45.53 121 SER D C 1
ATOM 3220 O O . SER C 2 102 ? 38.564 11.623 19.606 1.00 41.83 121 SER D O 1
ATOM 3223 N N . ALA C 2 103 ? 40.484 12.530 20.316 1.00 47.57 122 ALA D N 1
ATOM 3224 C CA . ALA C 2 103 ? 41.045 11.209 20.593 1.00 42.32 122 ALA D CA 1
ATOM 3225 C C . ALA C 2 103 ? 40.337 10.600 21.805 1.00 33.46 122 ALA D C 1
ATOM 3226 O O . ALA C 2 103 ? 40.124 9.396 21.851 1.00 34.74 122 ALA D O 1
ATOM 3228 N N . GLN C 2 104 ? 39.920 11.441 22.743 1.00 31.72 123 GLN D N 1
ATOM 3229 C CA . GLN C 2 104 ? 39.240 10.969 23.957 1.00 42.22 123 GLN D CA 1
ATOM 3230 C C . GLN C 2 104 ? 37.694 11.004 23.931 1.00 36.01 123 GLN D C 1
ATOM 3231 O O . GLN C 2 104 ? 37.047 10.420 24.786 1.00 37.83 123 GLN D O 1
ATOM 3237 N N . GLY C 2 105 ? 37.099 11.709 22.977 1.00 31.40 124 GLY D N 1
ATOM 3238 C CA . GLY C 2 105 ? 35.647 11.772 22.945 1.00 28.46 124 GLY D CA 1
ATOM 3239 C C . GLY C 2 105 ? 35.203 12.782 21.917 1.00 25.17 124 GLY D C 1
ATOM 3240 O O . GLY C 2 105 ? 35.618 12.680 20.768 1.00 28.81 124 GLY D O 1
ATOM 3241 N N . TYR C 2 106 ? 34.379 13.745 22.321 1.00 25.60 125 TYR D N 1
ATOM 3242 C CA . TYR C 2 106 ? 33.876 14.761 21.400 1.00 25.83 125 TYR D CA 1
ATOM 3243 C C . TYR C 2 106 ? 34.006 16.129 22.046 1.00 26.50 125 TYR D C 1
ATOM 3244 O O . TYR C 2 106 ? 33.905 16.246 23.257 1.00 31.66 125 TYR D O 1
ATOM 3253 N N . HIS C 2 107 ? 34.157 17.155 21.218 1.00 28.29 126 HIS D N 1
ATOM 3254 C CA . HIS C 2 107 ? 34.339 18.541 21.672 1.00 23.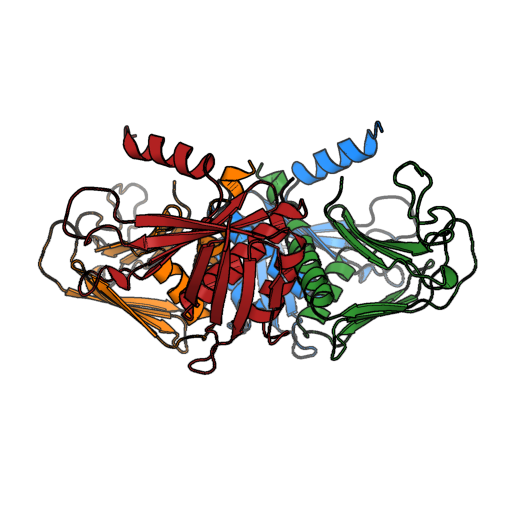50 126 HIS D CA 1
ATOM 3255 C C . HIS C 2 107 ? 33.359 19.443 20.938 1.00 20.00 126 HIS D C 1
ATOM 3256 O O . HIS C 2 107 ? 33.326 19.450 19.709 1.00 25.67 126 HIS D O 1
ATOM 3263 N N . LEU C 2 108 ? 32.544 20.170 21.684 1.00 20.61 127 LEU D N 1
ATOM 3264 C CA . LEU C 2 108 ? 31.555 21.073 21.141 1.00 22.16 127 LEU D CA 1
ATOM 3265 C C . LEU C 2 108 ? 32.033 22.440 21.636 1.00 30.24 127 LEU D C 1
ATOM 3266 O O . LEU C 2 108 ? 32.163 22.650 22.841 1.00 28.82 127 LEU D O 1
ATOM 3271 N N . HIS C 2 109 ? 32.272 23.371 20.729 1.00 31.76 128 HIS D N 1
ATOM 3272 C CA . HIS C 2 109 ? 32.783 24.664 21.173 1.00 39.32 128 HIS D CA 1
ATOM 3273 C C . HIS C 2 109 ? 32.533 25.795 20.181 1.00 38.70 128 HIS D C 1
ATOM 3274 O O . HIS C 2 109 ? 32.252 25.568 18.994 1.00 31.76 128 HIS D O 1
ATOM 3281 N N . GLY C 2 110 ? 32.652 27.023 20.677 1.00 37.91 129 GLY D N 1
ATOM 3282 C CA . GLY C 2 110 ? 32.465 28.183 19.822 1.00 32.74 129 GLY D CA 1
ATOM 3283 C C . GLY C 2 110 ? 31.985 29.344 20.660 1.00 33.84 129 GLY D C 1
ATOM 3284 O O . GLY C 2 110 ? 32.406 29.512 21.809 1.00 39.49 129 GLY D O 1
ATOM 3285 N N . LYS C 2 111 ? 31.094 30.132 20.087 1.00 33.53 130 LYS D N 1
ATOM 3286 C CA . LYS C 2 111 ? 30.531 31.290 20.766 1.00 37.19 130 LYS D CA 1
ATOM 3287 C C . LYS C 2 111 ? 29.029 31.150 20.925 1.00 35.55 130 LYS D C 1
ATOM 3288 O O . LYS C 2 111 ? 28.328 30.788 19.975 1.00 34.54 130 LYS D O 1
ATOM 3294 N N . VAL C 2 112 ? 28.557 31.423 22.141 1.00 24.85 131 VAL D N 1
ATOM 3295 C CA . VAL C 2 112 ? 27.137 31.389 22.496 1.00 32.87 131 VAL D CA 1
ATOM 3296 C C . VAL C 2 112 ? 26.912 32.578 23.425 1.00 41.39 131 VAL D C 1
ATOM 3297 O O . VAL C 2 112 ? 27.847 33.321 23.737 1.00 41.30 131 VAL D O 1
ATOM 3301 N N . HIS C 2 113 ? 25.671 32.751 23.854 1.00 39.25 132 HIS D N 1
ATOM 3302 C CA . HIS C 2 113 ? 25.335 33.787 24.817 1.00 43.96 132 HIS D CA 1
ATOM 3303 C C . HIS C 2 113 ? 24.359 33.161 25.821 1.00 43.73 132 HIS D C 1
ATOM 3304 O O . HIS C 2 113 ? 23.583 32.263 25.465 1.00 41.76 132 HIS D O 1
ATOM 3311 N N . ARG C 2 114 ? 24.426 33.593 27.078 1.00 38.23 133 ARG D N 1
ATOM 3312 C CA . ARG C 2 114 ? 23.538 33.048 28.100 1.00 44.06 133 ARG D CA 1
ATOM 3313 C C . ARG C 2 114 ? 22.130 33.585 27.945 1.00 48.34 133 ARG D C 1
ATOM 3314 O O . ARG C 2 114 ? 21.887 34.448 27.104 1.00 54.32 133 ARG D O 1
ATOM 3322 N N . VAL C 2 115 ? 21.186 33.053 28.710 1.00 48.60 134 VAL D N 1
ATOM 3323 C CA . VAL C 2 115 ? 19.809 33.509 28.589 1.00 54.19 134 VAL D CA 1
ATOM 3324 C C . VAL C 2 115 ? 19.666 34.965 28.968 1.00 56.06 134 VAL D C 1
ATOM 3325 O O . VAL C 2 115 ? 20.328 35.445 29.901 1.00 54.26 134 VAL D O 1
ATOM 3329 N N . ALA C 2 116 ? 18.809 35.664 28.227 1.00 60.12 135 ALA D N 1
ATOM 3330 C CA . ALA C 2 116 ? 18.528 37.078 28.477 1.00 64.51 135 ALA D CA 1
ATOM 3331 C C . ALA C 2 116 ? 19.773 37.957 28.572 1.00 65.02 135 ALA D C 1
ATOM 3332 O O . ALA C 2 116 ? 19.738 39.025 29.184 1.00 68.83 135 ALA D O 1
ATOM 3334 N N . SER C 2 117 ? 20.876 37.508 27.986 1.00 64.67 136 SER D N 1
ATOM 3335 C CA . SER C 2 117 ? 22.103 38.289 27.997 1.00 64.15 136 SER D CA 1
ATOM 3336 C C . SER C 2 117 ? 22.700 38.341 26.608 1.00 69.88 136 SER D C 1
ATOM 3337 O O . SER C 2 117 ? 23.547 37.519 26.257 1.00 76.42 136 SER D O 1
ATOM 3340 N N . GLN C 2 118 ? 22.240 39.290 25.804 1.00 71.27 137 GLN D N 1
ATOM 3341 C CA . GLN C 2 118 ? 22.775 39.451 24.466 1.00 70.52 137 GLN D CA 1
ATOM 3342 C C . GLN C 2 118 ? 24.215 39.891 24.731 1.00 71.24 137 GLN D C 1
ATOM 3343 O O . GLN C 2 118 ? 24.458 41.002 25.205 1.00 79.33 137 GLN D O 1
ATOM 3349 N N . ARG C 2 119 ? 25.153 38.989 24.462 1.00 68.18 138 ARG D N 1
ATOM 3350 C CA . ARG C 2 119 ? 26.591 39.197 24.659 1.00 62.42 138 ARG D CA 1
ATOM 3351 C C . ARG C 2 119 ? 27.249 37.837 24.460 1.00 61.62 138 ARG D C 1
ATOM 3352 O O . ARG C 2 119 ? 27.052 36.918 25.268 1.00 60.67 138 ARG D O 1
ATOM 3360 N N . MET C 2 120 ? 28.033 37.712 23.398 1.00 54.21 139 MET D N 1
ATOM 3361 C CA . MET C 2 120 ? 28.686 36.449 23.083 1.00 56.95 139 MET D CA 1
ATOM 3362 C C . MET C 2 120 ? 29.869 36.157 23.993 1.00 57.87 139 MET D C 1
ATOM 3363 O O . MET C 2 120 ? 30.463 37.067 24.572 1.00 59.59 139 MET D O 1
ATOM 3368 N N . GLU C 2 121 ? 30.190 34.873 24.137 1.00 51.64 140 GLU D N 1
ATOM 3369 C CA . GLU C 2 121 ? 31.320 34.446 24.954 1.00 47.06 140 GLU D CA 1
ATOM 3370 C C . GLU C 2 121 ? 31.819 33.097 24.463 1.00 49.72 140 GLU D C 1
ATOM 3371 O O . GLU C 2 121 ? 31.045 32.290 23.916 1.00 42.73 140 GLU D O 1
ATOM 3377 N N . ASP C 2 122 ? 33.114 32.863 24.632 1.00 44.68 141 ASP D N 1
ATOM 3378 C CA . ASP C 2 122 ? 33.712 31.610 24.219 1.00 46.39 141 ASP D CA 1
ATOM 3379 C C . ASP C 2 122 ? 33.194 30.535 25.152 1.00 46.20 141 ASP D C 1
ATOM 3380 O O . ASP C 2 122 ? 33.055 30.755 26.361 1.00 36.28 141 ASP D O 1
ATOM 3385 N N . TRP C 2 123 ? 32.906 29.369 24.587 1.00 37.47 142 TRP D N 1
ATOM 3386 C CA . TRP C 2 123 ? 32.377 28.260 25.379 1.00 35.32 142 TRP D CA 1
ATOM 3387 C C . TRP C 2 123 ? 32.891 26.934 24.796 1.00 34.94 142 TRP D C 1
ATOM 3388 O O . TRP C 2 123 ? 33.114 26.801 23.577 1.00 34.65 142 TRP D O 1
ATOM 3399 N N . SER C 2 124 ? 33.116 25.965 25.672 1.00 37.43 143 SER D N 1
ATOM 3400 C CA . SER C 2 124 ? 33.597 24.677 25.256 1.00 31.43 143 SER D CA 1
ATOM 3401 C C . SER C 2 124 ? 33.131 23.623 26.233 1.00 37.95 143 SER D C 1
ATOM 3402 O O . SER C 2 124 ? 33.094 23.860 27.456 1.00 28.63 143 SER D O 1
ATOM 3405 N N . VAL C 2 125 ? 32.744 22.465 25.687 1.00 33.38 144 VAL D N 1
ATOM 3406 C CA . VAL C 2 125 ? 32.326 21.335 26.520 1.00 31.82 144 VAL D CA 1
ATOM 3407 C C . VAL C 2 125 ? 32.774 20.054 25.830 1.00 30.99 144 VAL D C 1
ATOM 3408 O O . VAL C 2 125 ? 32.751 19.946 24.594 1.00 30.54 144 VAL D O 1
ATOM 3412 N N . LYS C 2 126 ? 33.248 19.104 26.621 1.00 28.68 145 LYS D N 1
ATOM 3413 C CA . LYS C 2 126 ? 33.705 17.855 26.071 1.00 29.15 145 LYS D CA 1
ATOM 3414 C C . LYS C 2 126 ? 32.913 16.684 26.617 1.00 32.86 145 LYS D C 1
ATOM 3415 O O . LYS C 2 126 ? 32.416 16.709 27.762 1.00 27.08 145 LYS D O 1
ATOM 3421 N N . PHE C 2 127 ? 32.798 15.647 25.792 1.00 25.53 146 PHE D N 1
ATOM 3422 C CA . PHE C 2 127 ? 32.093 14.433 26.207 1.00 26.63 146 PHE D CA 1
ATOM 3423 C C . PHE C 2 127 ? 33.139 13.364 25.983 1.00 27.04 146 PHE D C 1
ATOM 3424 O O . PHE C 2 127 ? 33.343 12.896 24.842 1.00 27.29 146 PHE D O 1
ATOM 3432 N N . ASP C 2 128 ? 33.818 12.974 27.068 1.00 26.72 147 ASP D N 1
ATOM 3433 C CA . ASP C 2 128 ? 34.894 11.983 26.956 1.00 28.07 147 ASP D CA 1
ATOM 3434 C C . ASP C 2 128 ? 34.676 10.658 27.683 1.00 22.53 147 ASP D C 1
ATOM 3435 O O . ASP C 2 128 ? 33.876 10.570 28.606 1.00 28.21 147 ASP D O 1
ATOM 3440 N N . ASN C 2 129 ? 35.425 9.647 27.256 1.00 25.43 148 ASN D N 1
ATOM 3441 C CA . ASN C 2 129 ? 35.361 8.323 27.854 1.00 30.37 148 ASN D CA 1
ATOM 3442 C C . ASN C 2 129 ? 33.934 7.815 27.870 1.00 33.01 148 ASN D C 1
ATOM 3443 O O . ASN C 2 129 ? 33.271 7.840 26.823 1.00 29.44 148 ASN D O 1
ATOM 3448 N N . HIS C 2 130 ? 33.448 7.376 29.041 1.00 27.03 149 HIS D N 1
ATOM 3449 C CA . HIS C 2 130 ? 32.094 6.830 29.080 1.00 28.96 149 HIS D CA 1
ATOM 3450 C C . HIS C 2 130 ? 31.070 7.885 28.707 1.00 27.11 149 HIS D C 1
ATOM 3451 O O . HIS C 2 130 ? 29.984 7.544 28.258 1.00 23.41 149 HIS D O 1
ATOM 3458 N N . PHE C 2 131 ? 31.395 9.161 28.907 1.00 26.46 150 PHE D N 1
ATOM 3459 C CA . PHE C 2 131 ? 30.471 10.209 28.492 1.00 22.86 150 PHE D CA 1
ATOM 3460 C C . PHE C 2 131 ? 30.429 10.282 26.944 1.00 24.43 150 PHE D C 1
ATOM 3461 O O . PHE C 2 131 ? 29.433 10.708 26.381 1.00 19.69 150 PHE D O 1
ATOM 3469 N N . ALA C 2 132 ? 31.515 9.899 26.272 1.00 22.24 151 ALA D N 1
ATOM 3470 C CA . ALA C 2 132 ? 31.479 9.885 24.804 1.00 24.17 151 ALA D CA 1
ATOM 3471 C C . ALA C 2 132 ? 30.503 8.786 24.365 1.00 26.09 151 ALA D C 1
ATOM 3472 O O . ALA C 2 132 ? 29.735 8.980 23.425 1.00 20.74 151 ALA D O 1
ATOM 3474 N N . VAL C 2 133 ? 30.531 7.646 25.051 1.00 23.07 152 VAL D N 1
ATOM 3475 C CA . VAL C 2 133 ? 29.633 6.534 24.719 1.00 19.04 152 VAL D CA 1
ATOM 3476 C C . VAL C 2 133 ? 28.202 6.965 24.988 1.00 21.95 152 VAL D C 1
ATOM 3477 O O . VAL C 2 133 ? 27.305 6.707 24.196 1.00 20.02 152 VAL D O 1
ATOM 3481 N N . THR C 2 134 ? 27.985 7.637 26.113 1.00 19.25 153 THR D N 1
ATOM 3482 C CA . THR C 2 134 ? 26.644 8.131 26.421 1.00 14.96 153 THR D CA 1
ATOM 3483 C C . THR C 2 134 ? 26.108 9.052 25.336 1.00 15.44 153 THR D C 1
ATOM 3484 O O . THR C 2 134 ? 24.941 8.925 24.905 1.00 19.00 153 THR D O 1
ATOM 3488 N N . LEU C 2 135 ? 26.934 9.979 24.896 1.00 17.69 154 LEU D N 1
ATOM 3489 C CA . LEU C 2 135 ? 26.523 10.910 23.856 1.00 15.58 154 LEU D CA 1
ATOM 3490 C C . LEU C 2 135 ? 26.245 10.134 22.524 1.00 21.35 154 LEU D C 1
ATOM 3491 O O . LEU C 2 135 ? 25.252 10.400 21.861 1.00 17.49 154 LEU D O 1
ATOM 3496 N N . GLU C 2 136 ? 27.135 9.213 22.141 1.00 15.52 155 GLU D N 1
ATOM 3497 C CA . GLU C 2 136 ? 26.984 8.451 20.905 1.00 18.27 155 GLU D CA 1
ATOM 3498 C C . GLU C 2 136 ? 25.659 7.733 20.873 1.00 22.96 155 GLU D C 1
ATOM 3499 O O . GLU C 2 136 ? 24.898 7.821 19.895 1.00 16.64 155 GLU D O 1
ATOM 3505 N N . HIS C 2 137 ? 25.364 7.039 21.963 1.00 18.05 156 HIS D N 1
ATOM 3506 C CA . HIS C 2 137 ? 24.121 6.283 22.051 1.00 16.50 156 HIS D CA 1
ATOM 3507 C C . HIS C 2 137 ? 22.919 7.192 22.034 1.00 15.22 156 HIS D C 1
ATOM 3508 O O . HIS C 2 137 ? 21.883 6.860 21.424 1.00 15.65 156 HIS D O 1
ATOM 3515 N N . PHE C 2 138 ? 23.024 8.329 22.722 1.00 17.28 157 PHE D N 1
ATOM 3516 C CA . PHE C 2 138 ? 21.884 9.258 22.792 1.00 16.67 157 PHE D CA 1
ATOM 3517 C C . PHE C 2 138 ? 21.584 9.837 21.398 1.00 16.01 157 PHE D C 1
ATOM 3518 O O . PHE C 2 138 ? 20.416 9.902 20.948 1.00 15.56 157 PHE D O 1
ATOM 3526 N N . LEU C 2 139 ? 22.635 10.272 20.707 1.00 13.90 158 LEU D N 1
ATOM 3527 C CA . LEU C 2 139 ? 22.417 10.837 19.365 1.00 16.92 158 LEU D CA 1
ATOM 3528 C C . LEU C 2 139 ? 21.873 9.775 18.400 1.00 15.78 158 LEU D C 1
ATOM 3529 O O . LEU C 2 139 ? 21.013 10.071 17.557 1.00 15.75 158 LEU D O 1
ATOM 3534 N N . GLU C 2 140 ? 22.399 8.551 18.455 1.00 13.84 159 GLU D N 1
ATOM 3535 C CA . GLU C 2 140 ? 21.868 7.548 17.514 1.00 15.68 159 GLU D CA 1
ATOM 3536 C C . GLU C 2 140 ? 20.408 7.236 17.784 1.00 14.03 159 GLU D C 1
ATOM 3537 O O . GLU C 2 140 ? 19.608 7.090 16.849 1.00 15.34 159 GLU D O 1
ATOM 3543 N N . SER C 2 141 ? 20.076 7.077 19.071 1.00 13.46 160 SER D N 1
ATOM 3544 C CA . SER C 2 141 ? 18.683 6.837 19.514 1.00 16.24 160 SER D CA 1
ATOM 3545 C C . SER C 2 141 ? 17.772 7.983 19.066 1.00 15.80 160 SER D C 1
ATOM 3546 O O . SER C 2 141 ? 16.642 7.775 18.562 1.00 16.70 160 SER D O 1
ATOM 3549 N N . ALA C 2 142 ? 18.217 9.200 19.335 1.00 13.66 161 ALA D N 1
ATOM 3550 C CA . ALA C 2 142 ? 17.448 10.387 18.993 1.00 14.56 161 ALA D CA 1
ATOM 3551 C C . ALA C 2 142 ? 17.166 10.424 17.490 1.00 17.92 161 ALA D C 1
ATOM 3552 O O . ALA C 2 142 ? 16.028 10.669 17.074 1.00 18.28 161 ALA D O 1
ATOM 3554 N N . LEU C 2 143 ? 18.202 10.190 16.689 1.00 14.65 162 LEU D N 1
ATOM 3555 C CA . LEU C 2 143 ? 18.016 10.234 15.226 1.00 15.89 162 LEU D CA 1
ATOM 3556 C C . LEU C 2 143 ? 17.016 9.134 14.777 1.00 17.31 162 LEU D C 1
ATOM 3557 O O . LEU C 2 143 ? 16.089 9.397 13.983 1.00 15.86 162 LEU D O 1
ATOM 3562 N N . ASP C 2 144 ? 17.148 7.919 15.318 1.00 15.77 163 ASP D N 1
ATOM 3563 C CA . ASP C 2 144 ? 16.223 6.845 14.928 1.00 17.57 163 ASP D CA 1
ATOM 3564 C C . ASP C 2 144 ? 14.770 7.118 15.311 1.00 17.23 163 ASP D C 1
ATOM 3565 O O . ASP C 2 144 ? 13.834 6.770 14.576 1.00 17.20 163 ASP D O 1
ATOM 3570 N N . GLU C 2 145 ? 14.573 7.746 16.466 1.00 15.36 164 GLU D N 1
ATOM 3571 C CA . GLU C 2 145 ? 13.225 8.041 16.942 1.00 17.37 164 GLU D CA 1
ATOM 3572 C C . GLU C 2 145 ? 12.693 9.362 16.426 1.00 19.27 164 GLU D C 1
ATOM 3573 O O . GLU C 2 145 ? 11.547 9.711 16.702 1.00 19.10 164 GLU D O 1
ATOM 3579 N N . SER C 2 146 ? 13.504 10.103 15.693 1.00 16.53 165 SER D N 1
ATOM 3580 C CA . SER C 2 146 ? 13.073 11.418 15.221 1.00 20.74 165 SER D CA 1
ATOM 3581 C C . SER C 2 146 ? 12.021 11.472 14.092 1.00 24.96 165 SER D C 1
ATOM 3582 O O . SER C 2 146 ? 11.487 12.519 13.841 1.00 22.72 165 SER D O 1
ATOM 3585 N N . PHE C 2 147 ? 11.733 10.359 13.434 1.00 17.28 166 PHE D N 1
ATOM 3586 C CA . PHE C 2 147 ? 10.829 10.368 12.287 1.00 15.71 166 PHE D CA 1
ATOM 3587 C C . PHE C 2 147 ? 9.379 10.166 12.646 1.00 21.24 166 PHE D C 1
ATOM 3588 O O . PHE C 2 147 ? 8.493 10.476 11.848 1.00 21.31 166 PHE D O 1
ATOM 3596 N N . GLY C 2 148 ? 9.163 9.611 13.829 1.00 23.04 167 GLY D N 1
ATOM 3597 C CA . GLY C 2 148 ? 7.829 9.368 14.327 1.00 21.98 167 GLY D CA 1
ATOM 3598 C C . GLY C 2 148 ? 7.243 7.987 14.166 1.00 20.21 167 GLY D C 1
ATOM 3599 O O . GLY C 2 148 ? 6.041 7.795 14.425 1.00 18.63 167 GLY D O 1
ATOM 3600 N N . PHE C 2 149 ? 8.057 6.995 13.792 1.00 16.95 168 PHE D N 1
ATOM 3601 C CA . PHE C 2 149 ? 7.507 5.656 13.595 1.00 18.45 168 PHE D CA 1
ATOM 3602 C C . PHE C 2 149 ? 6.837 5.069 14.818 1.00 20.80 168 PHE D C 1
ATOM 3603 O O . PHE C 2 149 ? 5.728 4.520 14.724 1.00 19.23 168 PHE D O 1
ATOM 3611 N N . ARG C 2 150 ? 7.492 5.186 15.973 1.00 21.16 169 ARG D N 1
ATOM 3612 C CA . ARG C 2 150 ? 6.953 4.531 17.176 1.00 21.37 169 ARG D CA 1
ATOM 3613 C C . ARG C 2 150 ? 5.601 5.086 17.579 1.00 22.39 169 ARG D C 1
ATOM 3614 O O . ARG C 2 150 ? 4.664 4.332 17.836 1.00 23.17 169 ARG D O 1
ATOM 3622 N N . GLN C 2 151 ? 5.477 6.401 17.577 1.00 22.90 170 GLN D N 1
ATOM 3623 C CA . GLN C 2 151 ? 4.200 7.029 17.943 1.00 30.03 170 GLN D CA 1
ATOM 3624 C C . GLN C 2 151 ? 3.135 6.785 16.879 1.00 32.75 170 GLN D C 1
ATOM 3625 O O . GLN C 2 151 ? 1.965 6.527 17.206 1.00 30.89 170 GLN D O 1
ATOM 3631 N N . HIS C 2 152 ? 3.521 6.876 15.610 1.00 25.30 171 HIS D N 1
ATOM 3632 C CA . HIS C 2 152 ? 2.559 6.637 14.529 1.00 30.49 171 HIS D CA 1
ATOM 3633 C C . HIS C 2 152 ? 1.967 5.233 14.620 1.00 33.75 171 HIS D C 1
ATOM 3634 O O . HIS C 2 152 ? 0.762 5.049 14.495 1.00 32.74 171 HIS D O 1
ATOM 3641 N N . TYR C 2 153 ? 2.818 4.235 14.830 1.00 33.54 172 TYR D N 1
ATOM 3642 C CA . TYR C 2 153 ? 2.346 2.862 14.899 1.00 37.16 172 TYR D CA 1
ATOM 3643 C C . TYR C 2 153 ? 1.648 2.501 16.194 1.00 40.87 172 TYR D C 1
ATOM 3644 O O . TYR C 2 153 ? 0.936 1.504 16.253 1.00 42.24 172 TYR D O 1
ATOM 3653 N N . ALA C 2 154 ? 1.845 3.306 17.229 1.00 44.91 173 ALA D N 1
ATOM 3654 C CA . ALA C 2 154 ? 1.199 3.038 18.502 1.00 54.30 173 ALA D CA 1
ATOM 3655 C C . ALA C 2 154 ? -0.243 3.517 18.419 1.00 60.52 173 ALA D C 1
ATOM 3656 O O . ALA C 2 154 ? -1.132 2.678 18.670 1.00 70.07 173 ALA D O 1
ATOM 3658 N N . LYS D 1 26 ? -7.428 -20.773 12.209 1.00 60.25 55 LYS G N 1
ATOM 3659 C CA . LYS D 1 26 ? -7.912 -19.855 13.329 1.00 56.11 55 LYS G CA 1
ATOM 3660 C C . LYS D 1 26 ? -7.797 -20.649 14.613 1.00 54.03 55 LYS G C 1
ATOM 3661 O O . LYS D 1 26 ? -8.670 -20.605 15.455 1.00 58.09 55 LYS G O 1
ATOM 3667 N N . TRP D 1 27 ? -6.681 -21.338 14.799 1.00 56.89 56 TRP G N 1
ATOM 3668 C CA . TRP D 1 27 ? -6.466 -22.145 15.989 1.00 62.96 56 TRP G CA 1
ATOM 3669 C C . TRP D 1 27 ? -6.584 -21.521 17.347 1.00 68.96 56 TRP G C 1
ATOM 3670 O O . TRP D 1 27 ? -6.601 -20.304 17.507 1.00 71.68 56 TRP G O 1
ATOM 3681 N N . ARG D 1 28 ? -6.598 -22.423 18.327 1.00 69.84 57 ARG G N 1
ATOM 3682 C CA . ARG D 1 28 ? -6.685 -22.113 19.747 1.00 74.97 57 ARG G CA 1
ATOM 3683 C C . ARG D 1 28 ? -5.370 -22.620 20.330 1.00 77.09 57 ARG G C 1
ATOM 3684 O O . ARG D 1 28 ? -5.157 -23.837 20.427 1.00 76.31 57 ARG G O 1
ATOM 3692 N N . ARG D 1 29 ? -4.469 -21.691 20.652 1.00 78.94 58 ARG G N 1
ATOM 3693 C CA . ARG D 1 29 ? -3.170 -22.035 21.241 1.00 81.70 58 ARG G CA 1
ATOM 3694 C C . ARG D 1 29 ? -3.145 -21.740 22.747 1.00 83.19 58 ARG G C 1
ATOM 3695 O O . ARG D 1 29 ? -3.160 -20.574 23.168 1.00 79.32 58 ARG G O 1
ATOM 3703 N N . PRO D 1 30 ? -3.110 -22.800 23.577 1.00 85.15 59 PRO G N 1
ATOM 3704 C CA . PRO D 1 30 ? -3.080 -22.669 25.041 1.00 84.61 59 PRO G CA 1
ATOM 3705 C C . PRO D 1 30 ? -1.765 -22.054 25.559 1.00 82.71 59 PRO G C 1
ATOM 3706 O O . PRO D 1 30 ? -1.745 -20.923 26.064 1.00 78.77 59 PRO G O 1
ATOM 3710 N N . SER D 1 31 ? -0.675 -22.812 25.421 1.00 81.51 60 SER G N 1
ATOM 3711 C CA . SER D 1 31 ? 0.650 -22.388 25.881 1.00 81.77 60 SER G CA 1
ATOM 3712 C C . SER D 1 31 ? 1.146 -21.104 25.211 1.00 79.73 60 SER G C 1
ATOM 3713 O O . SER D 1 31 ? 1.738 -20.244 25.869 1.00 77.47 60 SER G O 1
ATOM 3716 N N . LEU D 1 32 ? 0.910 -20.990 23.906 1.00 79.65 61 LEU G N 1
ATOM 3717 C CA . LEU D 1 32 ? 1.320 -19.815 23.140 1.00 80.59 61 LEU G CA 1
ATOM 3718 C C . LEU D 1 32 ? 0.747 -18.538 23.751 1.00 78.81 61 LEU G C 1
ATOM 3719 O O . LEU D 1 32 ? 1.423 -17.503 23.808 1.00 78.56 61 LEU G O 1
ATOM 3724 N N . ALA D 1 33 ? -0.499 -18.613 24.206 1.00 75.49 62 ALA G N 1
ATOM 3725 C CA . ALA D 1 33 ? -1.140 -17.466 24.829 1.00 75.58 62 ALA G CA 1
ATOM 3726 C C . ALA D 1 33 ? -0.508 -17.208 26.200 1.00 76.86 62 ALA G C 1
ATOM 3727 O O . ALA D 1 33 ? -0.278 -16.058 26.591 1.00 75.94 62 ALA G O 1
ATOM 3729 N N . GLN D 1 34 ? -0.210 -18.290 26.917 1.00 75.47 63 GLN G N 1
ATOM 3730 C CA . GLN D 1 34 ? 0.358 -18.175 28.256 1.00 76.14 63 GLN G CA 1
ATOM 3731 C C . GLN D 1 34 ? 1.778 -17.630 28.295 1.00 70.71 63 GLN G C 1
ATOM 3732 O O . GLN D 1 34 ? 2.087 -16.748 29.107 1.00 64.11 63 GLN G O 1
ATOM 3738 N N . GLN D 1 35 ? 2.645 -18.133 27.425 1.00 69.77 64 GLN G N 1
ATOM 3739 C CA . GLN D 1 35 ? 4.009 -17.639 27.437 1.00 72.69 64 GLN G CA 1
ATOM 3740 C C . GLN D 1 35 ? 4.112 -16.201 26.941 1.00 71.84 64 GLN G C 1
ATOM 3741 O O . GLN D 1 35 ? 5.049 -15.489 27.305 1.00 72.72 64 GLN G O 1
ATOM 3747 N N . ARG D 1 36 ? 3.142 -15.771 26.134 1.00 67.77 65 ARG G N 1
ATOM 3748 C CA . ARG D 1 36 ? 3.101 -14.395 25.626 1.00 65.24 65 ARG G CA 1
ATOM 3749 C C . ARG D 1 36 ? 3.035 -13.423 26.796 1.00 59.15 65 ARG G C 1
ATOM 3750 O O . ARG D 1 36 ? 3.803 -12.463 26.872 1.00 53.89 65 ARG G O 1
ATOM 3758 N N . ALA D 1 37 ? 2.090 -13.669 27.700 1.00 53.97 66 ALA G N 1
ATOM 3759 C CA . ALA D 1 37 ? 1.926 -12.829 28.877 1.00 55.31 66 ALA G CA 1
ATOM 3760 C C . ALA D 1 37 ? 3.162 -12.915 29.805 1.00 46.84 66 ALA G C 1
ATOM 3761 O O . ALA D 1 37 ? 3.586 -11.898 30.356 1.00 45.56 66 ALA G O 1
ATOM 3763 N N . ARG D 1 38 ? 3.722 -14.122 29.955 1.00 45.96 67 ARG G N 1
ATOM 3764 C CA . ARG D 1 38 ? 4.919 -14.359 30.791 1.00 46.13 67 ARG G CA 1
ATOM 3765 C C . ARG D 1 38 ? 6.061 -13.464 30.309 1.00 47.89 67 ARG G C 1
ATOM 3766 O O . ARG D 1 38 ? 6.683 -12.732 31.084 1.00 40.42 67 ARG G O 1
ATOM 3774 N N . ARG D 1 39 ? 6.357 -13.567 29.014 1.00 48.59 68 ARG G N 1
ATOM 3775 C CA . ARG D 1 39 ? 7.443 -12.810 28.421 1.00 48.87 68 ARG G CA 1
ATOM 3776 C C . ARG D 1 39 ? 7.246 -11.324 28.616 1.00 45.83 68 ARG G C 1
ATOM 3777 O O . ARG D 1 39 ? 8.198 -10.586 28.866 1.00 45.11 68 ARG G O 1
ATOM 3785 N N . ALA D 1 40 ? 6.004 -10.884 28.496 1.00 44.28 69 ALA G N 1
ATOM 3786 C CA . ALA D 1 40 ? 5.698 -9.473 28.640 1.00 43.75 69 ALA G CA 1
ATOM 3787 C C . ALA D 1 40 ? 5.845 -8.958 30.074 1.00 47.33 69 ALA G C 1
ATOM 3788 O O . ALA D 1 40 ? 6.397 -7.881 30.300 1.00 46.94 69 ALA G O 1
ATOM 3790 N N . GLN D 1 41 ? 5.368 -9.736 31.039 1.00 38.37 70 GLN G N 1
ATOM 3791 C CA . GLN D 1 41 ? 5.430 -9.332 32.448 1.00 41.71 70 GLN G CA 1
ATOM 3792 C C . GLN D 1 41 ? 6.834 -9.406 33.068 1.00 35.30 70 GLN G C 1
ATOM 3793 O O . GLN D 1 41 ? 7.234 -8.520 33.828 1.00 37.10 70 GLN G O 1
ATOM 3799 N N . LEU D 1 42 ? 7.580 -10.464 32.757 1.00 33.32 71 LEU G N 1
ATOM 3800 C CA . LEU D 1 42 ? 8.901 -10.628 33.354 1.00 28.70 71 LEU G CA 1
ATOM 3801 C C . LEU D 1 42 ? 9.889 -9.595 32.814 1.00 30.07 71 LEU G C 1
ATOM 3802 O O . LEU D 1 42 ? 9.656 -8.958 31.772 1.00 28.85 71 LEU G O 1
ATOM 3807 N N . PRO D 1 43 ? 10.994 -9.399 33.535 1.00 29.19 72 PRO G N 1
ATOM 3808 C CA . PRO D 1 43 ? 12.026 -8.443 33.134 1.00 25.87 72 PRO G CA 1
ATOM 3809 C C . PRO D 1 43 ? 12.680 -8.786 31.787 1.00 22.83 72 PRO G C 1
ATOM 3810 O O . PRO D 1 43 ? 12.893 -9.957 31.466 1.00 21.20 72 PRO G O 1
ATOM 3814 N N . PRO D 1 44 ? 12.992 -7.759 30.983 1.00 24.72 73 PRO G N 1
ATOM 3815 C CA . PRO D 1 44 ? 13.658 -8.042 29.701 1.00 21.75 73 PRO G CA 1
ATOM 3816 C C . PRO D 1 44 ? 14.969 -8.739 30.118 1.00 21.64 73 PRO G C 1
ATOM 3817 O O . PRO D 1 44 ? 15.595 -8.340 31.108 1.00 23.37 73 PRO G O 1
ATOM 3821 N N . ALA D 1 45 ? 15.426 -9.734 29.371 1.00 21.29 74 ALA G N 1
ATOM 3822 C CA . ALA D 1 45 ? 16.634 -10.461 29.815 1.00 19.60 74 ALA G CA 1
ATOM 3823 C C . ALA D 1 45 ? 17.184 -11.391 28.747 1.00 19.37 74 ALA G C 1
ATOM 3824 O O . ALA D 1 45 ? 16.556 -11.646 27.726 1.00 20.56 74 ALA G O 1
ATOM 3826 N N . PHE D 1 46 ? 18.379 -11.889 28.981 1.00 18.26 75 PHE G N 1
ATOM 3827 C CA . PHE D 1 46 ? 18.907 -12.960 28.123 1.00 17.30 75 PHE G CA 1
ATOM 3828 C C . PHE D 1 46 ? 19.716 -13.866 29.058 1.00 22.66 75 PHE G C 1
ATOM 3829 O O . PHE D 1 46 ? 20.106 -13.441 30.135 1.00 24.92 75 PHE G O 1
ATOM 3837 N N . ASP D 1 47 ? 19.952 -15.113 28.660 1.00 21.56 76 ASP G N 1
ATOM 3838 C CA . ASP D 1 47 ? 20.696 -16.039 29.523 1.00 25.14 76 ASP G CA 1
ATOM 3839 C C . ASP D 1 47 ? 22.046 -16.353 28.939 1.00 22.20 76 ASP G C 1
ATOM 3840 O O . ASP D 1 47 ? 22.158 -16.484 27.699 1.00 24.97 76 ASP G O 1
ATOM 3845 N N . VAL D 1 48 ? 23.066 -16.493 29.792 1.00 26.09 77 VAL G N 1
ATOM 3846 C CA . VAL D 1 48 ? 24.400 -16.875 29.326 1.00 23.71 77 VAL G CA 1
ATOM 3847 C C . VAL D 1 48 ? 24.495 -18.267 29.976 1.00 33.99 77 VAL G C 1
ATOM 3848 O O . VAL D 1 48 ? 24.655 -18.395 31.189 1.00 30.04 77 VAL G O 1
ATOM 3852 N N . VAL D 1 49 ? 24.364 -19.303 29.149 1.00 35.50 78 VAL G N 1
ATOM 3853 C CA . VAL D 1 49 ? 24.307 -20.674 29.629 1.00 41.60 78 VAL G CA 1
ATOM 3854 C C . VAL D 1 49 ? 25.612 -21.438 29.464 1.00 40.53 78 VAL G C 1
ATOM 3855 O O . VAL D 1 49 ? 26.127 -21.576 28.357 1.00 46.11 78 VAL G O 1
ATOM 3859 N N . HIS D 1 50 ? 26.142 -21.932 30.575 1.00 40.52 79 HIS G N 1
ATOM 3860 C CA . HIS D 1 50 ? 27.397 -22.684 30.554 1.00 39.98 79 HIS G CA 1
ATOM 3861 C C . HIS D 1 50 ? 27.265 -23.999 31.351 1.00 42.87 79 HIS G C 1
ATOM 3862 O O . HIS D 1 50 ? 27.962 -24.215 32.350 1.00 36.82 79 HIS G O 1
ATOM 3869 N N . TRP D 1 51 ? 26.331 -24.837 30.911 1.00 43.06 80 TRP G N 1
ATOM 3870 C CA . TRP D 1 51 ? 26.053 -26.133 31.525 1.00 47.90 80 TRP G CA 1
ATOM 3871 C C . TRP D 1 51 ? 27.225 -27.089 31.347 1.00 49.74 80 TRP G C 1
ATOM 3872 O O . TRP D 1 51 ? 27.989 -27.002 30.386 1.00 42.87 80 TRP G O 1
ATOM 3883 N N . ASN D 1 52 ? 27.336 -28.029 32.273 1.00 55.77 81 ASN G N 1
ATOM 3884 C CA . ASN D 1 52 ? 28.383 -29.027 32.211 1.00 55.19 81 ASN G CA 1
ATOM 3885 C C . ASN D 1 52 ? 27.946 -30.228 33.030 1.00 54.89 81 ASN G C 1
ATOM 3886 O O . ASN D 1 52 ? 28.178 -30.263 34.231 1.00 48.52 81 ASN G O 1
ATOM 3891 N N . ASP D 1 53 ? 27.287 -31.190 32.388 1.00 58.07 82 ASP G N 1
ATOM 3892 C CA . ASP D 1 53 ? 26.840 -32.395 33.091 1.00 68.51 82 ASP G CA 1
ATOM 3893 C C . ASP D 1 53 ? 28.077 -33.198 33.467 1.00 71.95 82 ASP G C 1
ATOM 3894 O O . ASP D 1 53 ? 28.174 -33.720 34.581 1.00 73.83 82 ASP G O 1
ATOM 3899 N N . GLU D 1 54 ? 29.019 -33.282 32.528 1.00 74.09 83 GLU G N 1
ATOM 3900 C CA . GLU D 1 54 ? 30.259 -34.009 32.748 1.00 76.38 83 GLU G CA 1
ATOM 3901 C C . GLU D 1 54 ? 30.728 -33.718 34.170 1.00 75.54 83 GLU G C 1
ATOM 3902 O O . GLU D 1 54 ? 31.146 -34.619 34.898 1.00 77.81 83 GLU G O 1
ATOM 3908 N N . ASP D 1 55 ? 30.597 -32.457 34.570 1.00 74.39 84 ASP G N 1
ATOM 3909 C CA . ASP D 1 55 ? 31.012 -32.007 35.893 1.00 71.30 84 ASP G CA 1
ATOM 3910 C C . ASP D 1 55 ? 30.093 -30.863 36.364 1.00 68.48 84 ASP G C 1
ATOM 3911 O O . ASP D 1 55 ? 30.397 -29.692 36.159 1.00 63.50 84 ASP G O 1
ATOM 3916 N N . ILE D 1 56 ? 28.974 -31.227 36.989 1.00 66.93 85 ILE G N 1
ATOM 3917 C CA . ILE D 1 56 ? 27.971 -30.287 37.496 1.00 65.88 85 ILE G CA 1
ATOM 3918 C C . ILE D 1 56 ? 28.526 -29.133 38.330 1.00 66.15 85 ILE G C 1
ATOM 3919 O O . ILE D 1 56 ? 27.945 -28.046 38.368 1.00 70.01 85 ILE G O 1
ATOM 3924 N N . SER D 1 57 ? 29.635 -29.366 39.013 1.00 58.27 86 SER G N 1
ATOM 3925 C CA . SER D 1 57 ? 30.215 -28.335 39.865 1.00 60.19 86 SER G CA 1
ATOM 3926 C C . SER D 1 57 ? 30.810 -27.173 39.075 1.00 57.42 86 SER G C 1
ATOM 3927 O O . SER D 1 57 ? 31.043 -26.100 39.624 1.00 54.29 86 SER G O 1
ATOM 3930 N N . ARG D 1 58 ? 31.068 -27.392 37.792 1.00 56.16 87 ARG G N 1
ATOM 3931 C CA . ARG D 1 58 ? 31.650 -26.351 36.958 1.00 58.50 87 ARG G CA 1
ATOM 3932 C C . ARG D 1 58 ? 30.647 -25.698 35.985 1.00 56.17 87 ARG G C 1
ATOM 3933 O O . ARG D 1 58 ? 30.997 -24.802 35.217 1.00 50.84 87 ARG G O 1
ATOM 3941 N N . GLY D 1 59 ? 29.397 -26.148 36.039 1.00 53.27 88 GLY G N 1
ATOM 3942 C CA . GLY D 1 59 ? 28.365 -25.593 35.182 1.00 51.66 88 GLY G CA 1
ATOM 3943 C C . GLY D 1 59 ? 27.657 -24.434 35.871 1.00 50.18 88 GLY G C 1
ATOM 3944 O O . GLY D 1 59 ? 27.381 -24.486 37.069 1.00 50.74 88 GLY G O 1
ATOM 3945 N N . HIS D 1 60 ? 27.363 -23.375 35.123 1.00 40.43 89 HIS G N 1
ATOM 3946 C CA . HIS D 1 60 ? 26.695 -22.220 35.703 1.00 41.05 89 HIS G CA 1
ATOM 3947 C C . HIS D 1 60 ? 25.809 -21.512 34.672 1.00 36.43 89 HIS G C 1
ATOM 3948 O O . HIS D 1 60 ? 25.893 -21.770 33.464 1.00 33.39 89 HIS G O 1
ATOM 3955 N N . LEU D 1 61 ? 24.950 -20.648 35.190 1.00 34.91 90 LEU G N 1
ATOM 3956 C CA . LEU D 1 61 ? 24.037 -19.862 34.380 1.00 35.08 90 LEU G CA 1
ATOM 3957 C C . LEU D 1 61 ? 24.053 -18.422 34.885 1.00 38.10 90 LEU G C 1
ATOM 3958 O O . LEU D 1 61 ? 23.980 -18.171 36.108 1.00 33.98 90 LEU G O 1
ATOM 3963 N N . LEU D 1 62 ? 24.181 -17.478 33.954 1.00 30.23 91 LEU G N 1
ATOM 3964 C CA . LEU D 1 62 ? 24.106 -16.072 34.322 1.00 23.25 91 LEU G CA 1
ATOM 3965 C C . LEU D 1 62 ? 22.917 -15.541 33.553 1.00 29.36 91 LEU G C 1
ATOM 3966 O O . LEU D 1 62 ? 22.850 -15.694 32.316 1.00 26.43 91 LEU G O 1
ATOM 3971 N N . ARG D 1 63 ? 21.943 -14.985 34.275 1.00 26.98 92 ARG G N 1
ATOM 3972 C CA . ARG D 1 63 ? 20.808 -14.397 33.604 1.00 23.07 92 ARG G CA 1
ATOM 3973 C C . ARG D 1 63 ? 21.075 -12.907 33.767 1.00 30.33 92 ARG G C 1
ATOM 3974 O O . ARG D 1 63 ? 21.487 -12.448 34.857 1.00 27.70 92 ARG G O 1
ATOM 3982 N N . VAL D 1 64 ? 20.916 -12.164 32.673 1.00 25.49 93 VAL G N 1
ATOM 3983 C CA . VAL D 1 64 ? 21.144 -10.713 32.680 1.00 23.18 93 VAL G CA 1
ATOM 3984 C C . VAL D 1 64 ? 19.799 -10.078 32.476 1.00 25.66 93 VAL G C 1
ATOM 3985 O O . VAL D 1 64 ? 19.136 -10.331 31.473 1.00 22.00 93 VAL G O 1
ATOM 3989 N N . LEU D 1 65 ? 19.367 -9.250 33.420 1.00 18.94 94 LEU G N 1
ATOM 3990 C CA . LEU D 1 65 ? 18.047 -8.657 33.244 1.00 18.06 94 LEU G CA 1
ATOM 3991 C C . LEU D 1 65 ? 17.977 -7.201 33.512 1.00 20.44 94 LEU G C 1
ATOM 3992 O O . LEU D 1 65 ? 18.918 -6.604 34.030 1.00 26.31 94 LEU G O 1
ATOM 3997 N N . HIS D 1 66 ? 16.850 -6.615 33.145 1.00 24.24 95 HIS G N 1
ATOM 3998 C CA . HIS D 1 66 ? 16.669 -5.201 33.353 1.00 23.20 95 HIS G CA 1
ATOM 3999 C C . HIS D 1 66 ? 15.436 -5.000 34.216 1.00 28.86 95 HIS G C 1
ATOM 4000 O O . HIS D 1 66 ? 14.327 -5.383 33.844 1.00 26.39 95 HIS G O 1
ATOM 4007 N N . ARG D 1 67 ? 15.612 -4.387 35.383 1.00 29.37 96 ARG G N 1
ATOM 4008 C CA . ARG D 1 67 ? 14.464 -4.234 36.281 1.00 29.75 96 ARG G CA 1
ATOM 4009 C C . ARG D 1 67 ? 14.570 -2.958 37.082 1.00 30.64 96 ARG G C 1
ATOM 4010 O O . ARG D 1 67 ? 15.607 -2.695 37.681 1.00 30.73 96 ARG G O 1
ATOM 4018 N N . ASP D 1 68 ? 13.531 -2.131 37.039 1.00 36.11 97 ASP G N 1
ATOM 4019 C CA . ASP D 1 68 ? 13.540 -0.873 37.802 1.00 45.15 97 ASP G CA 1
ATOM 4020 C C . ASP D 1 68 ? 14.771 -0.008 37.598 1.00 46.96 97 ASP G C 1
ATOM 4021 O O . ASP D 1 68 ? 15.356 0.447 38.589 1.00 48.33 97 ASP G O 1
ATOM 4026 N N . THR D 1 69 ? 15.159 0.219 36.343 1.00 41.57 98 THR G N 1
ATOM 4027 C CA . THR D 1 69 ? 16.338 1.027 35.985 1.00 39.86 98 THR G CA 1
ATOM 4028 C C . THR D 1 69 ? 17.705 0.392 36.305 1.00 35.93 98 THR G C 1
ATOM 4029 O O . THR D 1 69 ? 18.770 1.007 36.084 1.00 37.82 98 THR G O 1
ATOM 4033 N N . PHE D 1 70 ? 17.697 -0.826 36.828 1.00 28.41 99 PHE G N 1
ATOM 4034 C CA . PHE D 1 70 ? 18.961 -1.502 37.108 1.00 29.71 99 PHE G CA 1
ATOM 4035 C C . PHE D 1 70 ? 19.214 -2.632 36.114 1.00 22.62 99 PHE G C 1
ATOM 4036 O O . PHE D 1 70 ? 18.271 -3.284 35.672 1.00 24.81 99 PHE G O 1
ATOM 4044 N N . VAL D 1 71 ? 20.486 -2.896 35.828 1.00 21.27 100 VAL G N 1
ATOM 4045 C CA . VAL D 1 71 ? 20.839 -4.070 35.065 1.00 20.21 100 VAL G CA 1
ATOM 4046 C C . VAL D 1 71 ? 21.182 -5.036 36.217 1.00 30.80 100 VAL G C 1
ATOM 4047 O O . VAL D 1 71 ? 22.008 -4.728 37.081 1.00 25.36 100 VAL G O 1
ATOM 4051 N N . VAL D 1 72 ? 20.529 -6.184 36.237 1.00 25.11 101 VAL G N 1
ATOM 4052 C CA . VAL D 1 72 ? 20.776 -7.178 37.266 1.00 28.05 101 VAL G CA 1
ATOM 4053 C C . VAL D 1 72 ? 21.509 -8.408 36.721 1.00 29.92 101 VAL G C 1
ATOM 4054 O O . VAL D 1 72 ? 21.139 -8.975 35.681 1.00 26.47 101 VAL G O 1
ATOM 4058 N N . LEU D 1 73 ? 22.548 -8.836 37.417 1.00 25.77 102 LEU G N 1
ATOM 4059 C CA . LEU D 1 73 ? 23.266 -10.020 36.996 1.00 22.68 102 LEU G CA 1
ATOM 4060 C C . LEU D 1 73 ? 22.910 -11.115 38.023 1.00 36.02 102 LEU G C 1
ATOM 4061 O O . LEU D 1 73 ? 23.260 -10.996 39.198 1.00 30.98 102 LEU G O 1
ATOM 4066 N N . ASP D 1 74 ? 22.170 -12.141 37.598 1.00 32.42 103 ASP G N 1
ATOM 4067 C CA . ASP D 1 74 ? 21.796 -13.250 38.499 1.00 32.05 103 ASP G CA 1
ATOM 4068 C C . ASP D 1 74 ? 22.667 -14.465 38.197 1.00 31.28 103 ASP G C 1
ATOM 4069 O O . ASP D 1 74 ? 22.496 -15.135 37.162 1.00 28.60 103 ASP G O 1
ATOM 4074 N N . TYR D 1 75 ? 23.621 -14.757 39.084 1.00 27.00 104 TYR G N 1
ATOM 4075 C CA . TYR D 1 75 ? 24.493 -15.903 38.876 1.00 26.74 104 TYR G CA 1
ATOM 4076 C C . TYR D 1 75 ? 23.966 -17.183 39.548 1.00 31.22 104 TYR G C 1
ATOM 4077 O O . TYR D 1 75 ? 23.594 -17.169 40.735 1.00 35.12 104 TYR G O 1
ATOM 4086 N N . HIS D 1 76 ? 23.934 -18.269 38.778 1.00 33.80 105 HIS G N 1
ATOM 4087 C CA . HIS D 1 76 ? 23.449 -19.577 39.225 1.00 35.18 105 HIS G CA 1
ATOM 4088 C C . HIS D 1 76 ? 24.485 -20.686 39.010 1.00 38.58 105 HIS G C 1
ATOM 4089 O O . HIS D 1 76 ? 25.251 -20.647 38.049 1.00 33.44 105 HIS G O 1
ATOM 4096 N N . ARG D 1 77 ? 24.472 -21.691 39.893 1.00 41.11 106 ARG G N 1
ATOM 4097 C CA . ARG D 1 77 ? 25.344 -22.861 39.751 1.00 39.33 106 ARG G CA 1
ATOM 4098 C C . ARG D 1 77 ? 24.435 -23.948 39.193 1.00 38.90 106 ARG G C 1
ATOM 4099 O O . ARG D 1 77 ? 23.238 -23.941 39.464 1.00 41.85 106 ARG G O 1
ATOM 4107 N N . GLN D 1 78 ? 24.982 -24.868 38.403 1.00 45.08 107 GLN G N 1
ATOM 4108 C CA . GLN D 1 78 ? 24.168 -25.942 37.839 1.00 47.15 107 GLN G CA 1
ATOM 4109 C C . GLN D 1 78 ? 23.733 -26.808 39.018 1.00 54.40 107 GLN G C 1
ATOM 4110 O O . GLN D 1 78 ? 24.556 -27.115 39.871 1.00 50.05 107 GLN G O 1
ATOM 4116 N N . ALA D 1 79 ? 22.449 -27.165 39.083 1.00 56.86 108 ALA G N 1
ATOM 4117 C CA . ALA D 1 79 ? 21.933 -27.985 40.181 1.00 65.74 108 ALA G CA 1
ATOM 4118 C C . ALA D 1 79 ? 22.130 -29.475 39.916 1.00 70.25 108 ALA G C 1
ATOM 4119 O O . ALA D 1 79 ? 22.904 -30.143 40.601 1.00 76.92 108 ALA G O 1
ATOM 4121 N N . ARG D 1 80 ? 21.414 -29.992 38.928 1.00 71.41 109 ARG G N 1
ATOM 4122 C CA . ARG D 1 80 ? 21.517 -31.396 38.562 1.00 71.85 109 ARG G CA 1
ATOM 4123 C C . ARG D 1 80 ? 21.810 -31.472 37.071 1.00 72.52 109 ARG G C 1
ATOM 4124 O O . ARG D 1 80 ? 21.643 -30.487 36.354 1.00 70.57 109 ARG G O 1
ATOM 4132 N N . MET D 1 81 ? 22.250 -32.633 36.599 1.00 72.45 110 MET G N 1
ATOM 4133 C CA . MET D 1 81 ? 22.552 -32.791 35.180 1.00 72.41 110 MET G CA 1
ATOM 4134 C C . MET D 1 81 ? 21.283 -32.567 34.370 1.00 71.73 110 MET G C 1
ATOM 4135 O O . MET D 1 81 ? 20.179 -32.747 34.878 1.00 73.72 110 MET G O 1
ATOM 4140 N N . LEU D 1 82 ? 21.439 -32.155 33.116 1.00 71.74 111 LEU G N 1
ATOM 4141 C CA . LEU D 1 82 ? 20.289 -31.877 32.262 1.00 74.46 111 LEU G CA 1
ATOM 4142 C C . LEU D 1 82 ? 19.385 -33.091 32.041 1.00 78.15 111 LEU G C 1
ATOM 4143 O O . LEU D 1 82 ? 18.215 -32.957 31.667 1.00 77.56 111 LEU G O 1
ATOM 4148 N N . THR D 1 83 ? 19.938 -34.273 32.287 1.00 82.26 112 THR G N 1
ATOM 4149 C CA . THR D 1 83 ? 19.209 -35.523 32.116 1.00 82.73 112 THR G CA 1
ATOM 4150 C C . THR D 1 83 ? 18.514 -35.956 33.405 1.00 85.10 112 THR G C 1
ATOM 4151 O O . THR D 1 83 ? 18.818 -37.020 33.954 1.00 88.97 112 THR G O 1
ATOM 4155 N N . GLU D 1 84 ? 17.600 -35.122 33.895 1.00 84.10 113 GLU G N 1
ATOM 4156 C CA . GLU D 1 84 ? 16.837 -35.435 35.100 1.00 82.80 113 GLU G CA 1
ATOM 4157 C C . GLU D 1 84 ? 15.873 -34.328 35.488 1.00 83.34 113 GLU G C 1
ATOM 4158 O O . GLU D 1 84 ? 15.989 -33.192 35.033 1.00 83.52 113 GLU G O 1
ATOM 4164 N N . GLU D 1 85 ? 14.900 -34.689 36.315 1.00 84.93 114 GLU G N 1
ATOM 4165 C CA . GLU D 1 85 ? 13.886 -33.759 36.792 1.00 84.19 114 GLU G CA 1
ATOM 4166 C C . GLU D 1 85 ? 14.481 -32.690 37.706 1.00 82.94 114 GLU G C 1
ATOM 4167 O O . GLU D 1 85 ? 15.663 -32.753 38.068 1.00 82.30 114 GLU G O 1
ATOM 4173 N N . GLY D 1 86 ? 13.650 -31.710 38.065 1.00 81.59 115 GLY G N 1
ATOM 4174 C CA . GLY D 1 86 ? 14.077 -30.633 38.944 1.00 78.31 115 GLY G CA 1
ATOM 4175 C C . GLY D 1 86 ? 14.728 -29.454 38.242 1.00 76.79 115 GLY G C 1
ATOM 4176 O O . GLY D 1 86 ? 15.170 -29.557 37.095 1.00 75.63 115 GLY G O 1
ATOM 4177 N N . ASN D 1 87 ? 14.785 -28.324 38.940 1.00 74.82 116 ASN G N 1
ATOM 4178 C CA . ASN D 1 87 ? 15.390 -27.120 38.391 1.00 70.92 116 ASN G CA 1
ATOM 4179 C C . ASN D 1 87 ? 16.875 -27.355 38.160 1.00 67.92 116 ASN G C 1
ATOM 4180 O O . ASN D 1 87 ? 17.604 -27.702 39.085 1.00 67.50 116 ASN G O 1
ATOM 4185 N N . LYS D 1 88 ? 17.325 -27.152 36.928 1.00 64.87 117 LYS G N 1
ATOM 4186 C CA . LYS D 1 88 ? 18.732 -27.349 36.607 1.00 60.98 117 LYS G CA 1
ATOM 4187 C C . LYS D 1 88 ? 19.680 -26.303 37.206 1.00 57.10 117 LYS G C 1
ATOM 4188 O O . LYS D 1 88 ? 20.891 -26.510 37.238 1.00 61.00 117 LYS G O 1
ATOM 4194 N N . ALA D 1 89 ? 19.148 -25.189 37.688 1.00 51.27 118 ALA G N 1
ATOM 4195 C CA . ALA D 1 89 ? 20.010 -24.176 38.267 1.00 51.73 118 ALA G CA 1
ATOM 4196 C C . ALA D 1 89 ? 19.459 -23.592 39.570 1.00 51.75 118 ALA G C 1
ATOM 4197 O O . ALA D 1 89 ? 18.250 -23.592 39.806 1.00 48.24 118 ALA G O 1
ATOM 4199 N N . GLU D 1 90 ? 20.368 -23.094 40.407 1.00 48.58 119 GLU G N 1
ATOM 4200 C CA . GLU D 1 90 ? 20.015 -22.501 41.681 1.00 48.55 119 GLU G CA 1
ATOM 4201 C C . GLU D 1 90 ? 20.787 -21.190 41.792 1.00 45.31 119 GLU G C 1
ATOM 4202 O O . GLU D 1 90 ? 22.007 -21.183 41.680 1.00 47.18 119 GLU G O 1
ATOM 4208 N N . ARG D 1 91 ? 20.069 -20.090 42.014 1.00 43.67 120 ARG G N 1
ATOM 4209 C CA . ARG D 1 91 ? 20.678 -18.764 42.106 1.00 40.35 120 ARG G CA 1
ATOM 4210 C C . ARG D 1 91 ? 21.537 -18.639 43.356 1.00 42.34 120 ARG G C 1
ATOM 4211 O O . ARG D 1 91 ? 21.065 -18.792 44.481 1.00 44.52 120 ARG G O 1
ATOM 4219 N N . VAL D 1 92 ? 22.808 -18.353 43.141 1.00 36.50 121 VAL G N 1
ATOM 4220 C CA . VAL D 1 92 ? 23.772 -18.228 44.220 1.00 40.83 121 VAL G CA 1
ATOM 4221 C C . VAL D 1 92 ? 23.964 -16.793 44.652 1.00 43.49 121 VAL G C 1
ATOM 4222 O O . VAL D 1 92 ? 24.082 -16.490 45.852 1.00 41.10 121 VAL G O 1
ATOM 4226 N N . VAL D 1 93 ? 23.986 -15.890 43.679 1.00 37.58 122 VAL G N 1
ATOM 4227 C CA . VAL D 1 93 ? 24.197 -14.487 43.992 1.00 40.40 122 VAL G CA 1
ATOM 4228 C C . VAL D 1 93 ? 23.626 -13.560 42.920 1.00 43.99 122 VAL G C 1
ATOM 4229 O O . VAL D 1 93 ? 23.572 -13.924 41.744 1.00 41.12 122 VAL G O 1
ATOM 4233 N N . SER D 1 94 ? 23.188 -12.374 43.339 1.00 42.02 123 SER G N 1
ATOM 4234 C CA . SER D 1 94 ? 22.593 -11.399 42.434 1.00 41.04 123 SER G CA 1
ATOM 4235 C C . SER D 1 94 ? 23.240 -10.020 42.642 1.00 47.86 123 SER G C 1
ATOM 4236 O O . SER D 1 94 ? 23.291 -9.497 43.765 1.00 48.20 123 SER G O 1
ATOM 4239 N N . VAL D 1 95 ? 23.783 -9.460 41.559 1.00 37.71 124 VAL G N 1
ATOM 4240 C CA . VAL D 1 95 ? 24.449 -8.150 41.577 1.00 32.58 124 VAL G CA 1
ATOM 4241 C C . VAL D 1 95 ? 23.562 -7.124 40.868 1.00 40.65 124 VAL G C 1
ATOM 4242 O O . VAL D 1 95 ? 23.114 -7.341 39.727 1.00 30.91 124 VAL G O 1
ATOM 4246 N N . MET D 1 96 ? 23.305 -6.000 41.513 1.00 37.02 125 MET G N 1
ATOM 4247 C CA . MET D 1 96 ? 22.476 -5.011 40.865 1.00 40.48 125 MET G CA 1
ATOM 4248 C C . MET D 1 96 ? 23.332 -3.839 40.504 1.00 39.03 125 MET G C 1
ATOM 4249 O O . MET D 1 96 ? 23.945 -3.226 41.363 1.00 35.58 125 MET G O 1
ATOM 4254 N N . LEU D 1 97 ? 23.378 -3.540 39.212 1.00 28.67 126 LEU G N 1
ATOM 4255 C CA . LEU D 1 97 ? 24.175 -2.449 38.697 1.00 28.11 126 LEU G CA 1
ATOM 4256 C C . LEU D 1 97 ? 23.283 -1.255 38.397 1.00 35.88 126 LEU G C 1
ATOM 4257 O O . LEU D 1 97 ? 22.366 -1.338 37.578 1.00 33.73 126 LEU G O 1
ATOM 4262 N N . PRO D 1 98 ? 23.558 -0.115 39.038 1.00 33.39 127 PRO G N 1
ATOM 4263 C CA . PRO D 1 98 ? 22.801 1.125 38.848 1.00 31.09 127 PRO G CA 1
ATOM 4264 C C . PRO D 1 98 ? 23.013 1.577 37.400 1.00 28.68 127 PRO G C 1
ATOM 4265 O O . PRO D 1 98 ? 24.023 1.227 36.766 1.00 28.07 127 PRO G O 1
ATOM 4269 N N . ALA D 1 99 ? 22.094 2.398 36.922 1.00 29.87 128 ALA G N 1
ATOM 4270 C CA . ALA D 1 99 ? 22.107 2.898 35.564 1.00 33.43 128 ALA G CA 1
ATOM 4271 C C . ALA D 1 99 ? 23.407 3.529 35.116 1.00 41.07 128 ALA G C 1
ATOM 4272 O O . ALA D 1 99 ? 23.753 3.454 33.944 1.00 34.78 128 ALA G O 1
ATOM 4274 N N . VAL D 1 100 ? 24.141 4.143 36.034 1.00 35.51 129 VAL G N 1
ATOM 4275 C CA . VAL D 1 100 ? 25.391 4.781 35.648 1.00 37.60 129 VAL G CA 1
ATOM 4276 C C . VAL D 1 100 ? 26.418 3.805 35.072 1.00 37.43 129 VAL G C 1
ATOM 4277 O O . VAL D 1 100 ? 27.290 4.219 34.297 1.00 39.28 129 VAL G O 1
ATOM 4281 N N . TYR D 1 101 ? 26.348 2.524 35.435 1.00 25.46 130 TYR G N 1
ATOM 4282 C CA . TYR D 1 101 ? 27.309 1.566 34.891 1.00 25.65 130 TYR G CA 1
ATOM 4283 C C . TYR D 1 101 ? 27.031 1.147 33.434 1.00 22.98 130 TYR G C 1
ATOM 4284 O O . TYR D 1 101 ? 27.886 0.564 32.794 1.00 26.07 130 TYR G O 1
ATOM 4293 N N . THR D 1 102 ? 25.851 1.427 32.902 1.00 24.90 131 THR G N 1
ATOM 4294 C CA . THR D 1 102 ? 25.578 0.942 31.544 1.00 23.63 131 THR G CA 1
ATOM 4295 C C . THR D 1 102 ? 26.576 1.428 30.520 1.00 20.60 131 THR G C 1
ATOM 4296 O O . THR D 1 102 ? 27.178 0.622 29.764 1.00 19.45 131 THR G O 1
ATOM 4300 N N . ALA D 1 103 ? 26.774 2.738 30.484 1.00 20.90 132 ALA G N 1
ATOM 4301 C CA . ALA D 1 103 ? 27.709 3.312 29.543 1.00 22.72 132 ALA G CA 1
ATOM 4302 C C . ALA D 1 103 ? 29.143 2.837 29.794 1.00 28.73 132 ALA G C 1
ATOM 4303 O O . ALA D 1 103 ? 29.923 2.764 28.845 1.00 21.98 132 ALA G O 1
ATOM 4305 N N . ARG D 1 104 ? 29.511 2.509 31.047 1.00 27.40 133 ARG G N 1
ATOM 4306 C CA . ARG D 1 104 ? 30.894 2.036 31.321 1.00 23.15 133 ARG G CA 1
ATOM 4307 C C . ARG D 1 104 ? 31.131 0.632 30.795 1.00 19.90 133 ARG G C 1
ATOM 4308 O O . ARG D 1 104 ? 32.225 0.331 30.336 1.00 24.98 133 ARG G O 1
ATOM 4316 N N . PHE D 1 105 ? 30.115 -0.227 30.893 1.00 22.02 134 PHE G N 1
ATOM 4317 C CA . PHE D 1 105 ? 30.209 -1.569 30.320 1.00 18.82 134 PHE G CA 1
ATOM 4318 C C . PHE D 1 105 ? 30.217 -1.426 28.798 1.00 18.82 134 PHE G C 1
ATOM 4319 O O . PHE D 1 105 ? 30.993 -2.094 28.121 1.00 20.05 134 PHE G O 1
ATOM 4327 N N . LEU D 1 106 ? 29.353 -0.556 28.255 1.00 21.49 135 LEU G N 1
ATOM 4328 C CA . LEU D 1 106 ? 29.313 -0.374 26.801 1.00 16.71 135 LEU G CA 1
ATOM 4329 C C . LEU D 1 106 ? 30.675 0.087 26.316 1.00 22.03 135 LEU G C 1
ATOM 4330 O O . LEU D 1 106 ? 31.157 -0.340 25.246 1.00 20.20 135 LEU G O 1
ATOM 4335 N N . ALA D 1 107 ? 31.317 0.972 27.090 1.00 21.89 136 ALA G N 1
ATOM 4336 C CA . ALA D 1 107 ? 32.615 1.471 26.653 1.00 20.85 136 ALA G CA 1
ATOM 4337 C C . ALA D 1 107 ? 33.630 0.331 26.490 1.00 20.52 136 ALA G C 1
ATOM 4338 O O . ALA D 1 107 ? 34.478 0.387 25.598 1.00 25.21 136 ALA G O 1
ATOM 4340 N N . VAL D 1 108 ? 33.531 -0.703 27.328 1.00 18.47 137 VAL G N 1
ATOM 4341 C CA . VAL D 1 108 ? 34.446 -1.835 27.218 1.00 22.37 137 VAL G CA 1
ATOM 4342 C C . VAL D 1 108 ? 34.064 -2.686 25.994 1.00 21.57 137 VAL G C 1
ATOM 4343 O O . VAL D 1 108 ? 34.922 -3.016 25.173 1.00 22.22 137 VAL G O 1
ATOM 4347 N N . LEU D 1 109 ? 32.776 -2.997 25.847 1.00 21.52 138 LEU G N 1
ATOM 4348 C CA . LEU D 1 109 ? 32.299 -3.795 24.714 1.00 20.43 138 LEU G CA 1
ATOM 4349 C C . LEU D 1 109 ? 32.615 -3.123 23.374 1.00 22.07 138 LEU G C 1
ATOM 4350 O O . LEU D 1 109 ? 32.890 -3.791 22.391 1.00 23.63 138 LEU G O 1
ATOM 4355 N N . GLU D 1 110 ? 32.605 -1.802 23.351 1.00 23.53 139 GLU G N 1
ATOM 4356 C CA . GLU D 1 110 ? 32.822 -1.089 22.094 1.00 27.73 139 GLU G CA 1
ATOM 4357 C C . GLU D 1 110 ? 34.278 -0.741 21.846 1.00 29.57 139 GLU G C 1
ATOM 4358 O O . GLU D 1 110 ? 34.585 -0.066 20.877 1.00 28.25 139 GLU G O 1
ATOM 4364 N N . GLY D 1 111 ? 35.150 -1.185 22.753 1.00 29.34 140 GLY G N 1
ATOM 4365 C CA . GLY D 1 111 ? 36.589 -0.998 22.597 1.00 28.24 140 GLY G CA 1
ATOM 4366 C C . GLY D 1 111 ? 37.203 0.320 22.996 1.00 37.00 140 GLY G C 1
ATOM 4367 O O . GLY D 1 111 ? 38.370 0.559 22.738 1.00 41.63 140 GLY G O 1
ATOM 4368 N N . ARG D 1 112 ? 36.434 1.176 23.641 1.00 32.67 141 ARG G N 1
ATOM 4369 C CA . ARG D 1 112 ? 36.950 2.461 24.037 1.00 37.97 141 ARG G CA 1
ATOM 4370 C C . ARG D 1 112 ? 37.638 2.398 25.404 1.00 37.93 141 ARG G C 1
ATOM 4371 O O . ARG D 1 112 ? 38.542 3.183 25.679 1.00 37.16 141 ARG G O 1
ATOM 4379 N N . SER D 1 113 ? 37.232 1.446 26.240 1.00 31.40 142 SER G N 1
ATOM 4380 C CA . SER D 1 113 ? 37.799 1.307 27.574 1.00 36.35 142 SER G CA 1
ATOM 4381 C C . SER D 1 113 ? 38.336 -0.105 27.759 1.00 38.75 142 SER G C 1
ATOM 4382 O O . SER D 1 113 ? 37.791 -1.069 27.199 1.00 29.94 142 SER G O 1
ATOM 4385 N N . GLU D 1 114 ? 39.422 -0.243 28.522 1.00 33.92 143 GLU G N 1
ATOM 4386 C CA . GLU D 1 114 ? 39.982 -1.580 28.701 1.00 33.77 143 GLU G CA 1
ATOM 4387 C C . GLU D 1 114 ? 39.421 -2.258 29.935 1.00 29.67 143 GLU G C 1
ATOM 4388 O O . GLU D 1 114 ? 39.659 -3.446 30.160 1.00 31.45 143 GLU G O 1
ATOM 4394 N N . LYS D 1 115 ? 38.673 -1.515 30.736 1.00 27.46 144 LYS G N 1
ATOM 4395 C CA . LYS D 1 115 ? 38.105 -2.100 31.939 1.00 30.55 144 LYS G CA 1
ATOM 4396 C C . LYS D 1 115 ? 37.045 -1.277 32.642 1.00 26.01 144 LYS G C 1
ATOM 4397 O O . LYS D 1 115 ? 37.035 -0.053 32.567 1.00 30.45 144 LYS G O 1
ATOM 4403 N N . VAL D 1 116 ? 36.140 -1.970 33.331 1.00 27.27 145 VAL G N 1
ATOM 4404 C CA . VAL D 1 116 ? 35.143 -1.290 34.137 1.00 26.81 145 VAL G CA 1
ATOM 4405 C C . VAL D 1 116 ? 35.138 -2.054 35.459 1.00 31.34 145 VAL G C 1
ATOM 4406 O O . VAL D 1 116 ? 35.086 -3.283 35.463 1.00 31.98 145 VAL G O 1
ATOM 4410 N N . GLU D 1 117 ? 35.214 -1.321 36.566 1.00 34.36 146 GLU G N 1
ATOM 4411 C CA . GLU D 1 117 ? 35.213 -1.912 37.910 1.00 35.61 146 GLU G CA 1
ATOM 4412 C C . GLU D 1 117 ? 33.947 -1.559 38.657 1.00 32.83 146 GLU G C 1
ATOM 4413 O O . GLU D 1 117 ? 33.493 -0.425 38.612 1.00 37.18 146 GLU G O 1
ATOM 4419 N N . VAL D 1 118 ? 33.368 -2.539 39.336 1.00 36.08 147 VAL G N 1
ATOM 4420 C CA . VAL D 1 118 ? 32.169 -2.315 40.131 1.00 38.36 147 VAL G CA 1
ATOM 4421 C C . VAL D 1 118 ? 32.594 -2.613 41.581 1.00 42.69 147 VAL G C 1
ATOM 4422 O O . VAL D 1 118 ? 33.122 -3.691 41.858 1.00 40.51 147 VAL G O 1
ATOM 4426 N N . HIS D 1 119 ? 32.373 -1.659 42.485 1.00 50.11 148 HIS G N 1
ATOM 4427 C CA . HIS D 1 119 ? 32.733 -1.817 43.907 1.00 55.27 148 HIS G CA 1
ATOM 4428 C C . HIS D 1 119 ? 31.563 -1.487 44.816 1.00 57.26 148 HIS G C 1
ATOM 4429 O O . HIS D 1 119 ? 30.970 -0.413 44.716 1.00 59.95 148 HIS G O 1
ATOM 4436 N N . SER D 1 120 ? 31.253 -2.427 45.705 1.00 65.05 149 SER G N 1
ATOM 4437 C CA . SER D 1 120 ? 30.180 -2.305 46.690 1.00 66.37 149 SER G CA 1
ATOM 4438 C C . SER D 1 120 ? 30.619 -3.065 47.934 1.00 66.89 149 SER G C 1
ATOM 4439 O O . SER D 1 120 ? 31.692 -3.668 47.946 1.00 67.14 149 SER G O 1
ATOM 4442 N N . ARG D 1 121 ? 29.795 -3.036 48.978 1.00 71.13 150 ARG G N 1
ATOM 4443 C CA . ARG D 1 121 ? 30.135 -3.750 50.205 1.00 73.78 150 ARG G CA 1
ATOM 4444 C C . ARG D 1 121 ? 29.718 -5.207 50.093 1.00 72.23 150 ARG G C 1
ATOM 4445 O O . ARG D 1 121 ? 29.886 -5.997 51.028 1.00 75.59 150 ARG G O 1
ATOM 4453 N N . TYR D 1 122 ? 29.182 -5.553 48.930 1.00 66.80 151 TYR G N 1
ATOM 4454 C CA . TYR D 1 122 ? 28.756 -6.913 48.654 1.00 64.99 151 TYR G CA 1
ATOM 4455 C C . TYR D 1 122 ? 29.426 -7.409 47.377 1.00 61.31 151 TYR G C 1
ATOM 4456 O O . TYR D 1 122 ? 29.571 -8.614 47.170 1.00 55.85 151 TYR G O 1
ATOM 4465 N N . THR D 1 123 ? 29.865 -6.480 46.530 1.00 59.09 152 THR G N 1
ATOM 4466 C CA . THR D 1 123 ? 30.493 -6.881 45.275 1.00 56.02 152 THR G CA 1
ATOM 4467 C C . THR D 1 123 ? 31.740 -6.119 44.859 1.00 45.78 152 THR G C 1
ATOM 4468 O O . THR D 1 123 ? 31.828 -4.904 45.004 1.00 49.80 152 THR G O 1
ATOM 4472 N N . ASN D 1 124 ? 32.708 -6.861 44.342 1.00 41.80 153 ASN G N 1
ATOM 4473 C CA . ASN D 1 124 ? 33.942 -6.291 43.830 1.00 45.64 153 ASN G CA 1
ATOM 4474 C C . ASN D 1 124 ? 34.168 -7.021 42.491 1.00 43.38 153 ASN G C 1
ATOM 4475 O O . ASN D 1 124 ? 34.680 -8.139 42.453 1.00 43.86 153 ASN G O 1
ATOM 4480 N N . ALA D 1 125 ? 33.781 -6.388 41.387 1.00 39.29 154 ALA G N 1
ATOM 4481 C CA . ALA D 1 125 ? 33.931 -7.042 40.076 1.00 38.26 154 ALA G CA 1
ATOM 4482 C C . ALA D 1 125 ? 34.566 -6.187 38.997 1.00 32.35 154 ALA G C 1
ATOM 4483 O O . ALA D 1 125 ? 34.558 -4.948 39.089 1.00 31.85 154 ALA G O 1
ATOM 4485 N N . THR D 1 126 ? 35.126 -6.862 37.985 1.00 30.32 155 THR G N 1
ATOM 4486 C CA . THR D 1 126 ? 35.720 -6.205 36.813 1.00 34.38 155 THR G CA 1
ATOM 4487 C C . THR D 1 126 ? 35.166 -6.861 35.538 1.00 29.53 155 THR G C 1
ATOM 4488 O O . THR D 1 126 ? 34.789 -8.054 35.545 1.00 33.31 155 THR G O 1
ATOM 4492 N N . PHE D 1 127 ? 35.125 -6.086 34.449 1.00 27.65 156 PHE G N 1
ATOM 4493 C CA . PHE D 1 127 ? 34.663 -6.588 33.159 1.00 27.24 156 PHE G CA 1
ATOM 4494 C C . PHE D 1 127 ? 35.736 -6.072 32.216 1.00 24.00 156 PHE G C 1
ATOM 4495 O O . PHE D 1 127 ? 35.930 -4.877 32.094 1.00 24.91 156 PHE G O 1
ATOM 4503 N N . THR D 1 128 ? 36.390 -6.989 31.520 1.00 25.74 157 THR G N 1
ATOM 4504 C CA . THR D 1 128 ? 37.485 -6.638 30.656 1.00 27.92 157 THR G CA 1
ATOM 4505 C C . THR D 1 128 ? 37.493 -7.511 29.423 1.00 23.61 157 THR G C 1
ATOM 4506 O O . THR D 1 128 ? 36.843 -8.568 29.392 1.00 30.74 157 THR G O 1
ATOM 4510 N N . PRO D 1 129 ? 38.233 -7.093 28.385 1.00 28.37 158 PRO G N 1
ATOM 4511 C CA . PRO D 1 129 ? 38.315 -7.896 27.162 1.00 29.58 158 PRO G CA 1
ATOM 4512 C C . PRO D 1 129 ? 39.154 -9.134 27.502 1.00 35.07 158 PRO G C 1
ATOM 4513 O O . PRO D 1 129 ? 40.020 -9.094 28.384 1.00 33.02 158 PRO G O 1
ATOM 4517 N N . ASN D 1 130 ? 38.894 -10.234 26.820 1.00 34.60 159 ASN G N 1
ATOM 4518 C CA . ASN D 1 130 ? 39.673 -11.440 27.056 1.00 31.53 159 ASN G CA 1
ATOM 4519 C C . ASN D 1 130 ? 40.707 -11.515 25.930 1.00 37.62 159 ASN G C 1
ATOM 4520 O O . ASN D 1 130 ? 40.356 -11.591 24.758 1.00 37.06 159 ASN G O 1
ATOM 4525 N N . PRO D 1 131 ? 42.001 -11.481 26.280 1.00 40.15 160 PRO G N 1
ATOM 4526 C CA . PRO D 1 131 ? 43.122 -11.543 25.334 1.00 40.56 160 PRO G CA 1
ATOM 4527 C C . PRO D 1 131 ? 43.062 -12.740 24.382 1.00 39.17 160 PRO G C 1
ATOM 4528 O O . PRO D 1 131 ? 43.504 -12.646 23.243 1.00 44.42 160 PRO G O 1
ATOM 4532 N N . ALA D 1 132 ? 42.540 -13.863 24.868 1.00 32.05 161 ALA G N 1
ATOM 4533 C CA . ALA D 1 132 ? 42.449 -15.101 24.098 1.00 40.57 161 ALA G CA 1
ATOM 4534 C C . ALA D 1 132 ? 41.771 -15.023 22.727 1.00 46.50 161 ALA G C 1
ATOM 4535 O O . ALA D 1 132 ? 42.072 -15.834 21.853 1.00 42.98 161 ALA G O 1
ATOM 4537 N N . ALA D 1 133 ? 40.854 -14.070 22.533 1.00 39.58 162 ALA G N 1
ATOM 4538 C CA . ALA D 1 133 ? 40.142 -13.974 21.266 1.00 37.94 162 ALA G CA 1
ATOM 4539 C C . ALA D 1 133 ? 39.484 -12.592 21.083 1.00 36.30 162 ALA G C 1
ATOM 4540 O O . ALA D 1 133 ? 38.937 -12.031 22.035 1.00 34.74 162 ALA G O 1
ATOM 4542 N N . PRO D 1 134 ? 39.536 -12.030 19.865 1.00 40.93 163 PRO G N 1
ATOM 4543 C CA . PRO D 1 134 ? 38.919 -10.712 19.668 1.00 36.35 163 PRO G CA 1
ATOM 4544 C C . PRO D 1 134 ? 37.428 -10.753 19.946 1.00 28.75 163 PRO G C 1
ATOM 4545 O O . PRO D 1 134 ? 36.757 -11.772 19.749 1.00 31.08 163 PRO G O 1
ATOM 4549 N N . TYR D 1 135 ? 36.913 -9.626 20.409 1.00 29.30 164 TYR G N 1
ATOM 4550 C CA . TYR D 1 135 ? 35.497 -9.520 20.672 1.00 30.59 164 TYR G CA 1
ATOM 4551 C C . TYR D 1 135 ? 34.964 -10.457 21.755 1.00 29.48 164 TYR G C 1
ATOM 4552 O O . TYR D 1 135 ? 33.786 -10.808 21.716 1.00 25.61 164 TYR G O 1
ATOM 4561 N N . THR D 1 136 ? 35.813 -10.880 22.699 1.00 24.84 165 THR G N 1
ATOM 4562 C CA . THR D 1 136 ? 35.362 -11.747 23.808 1.00 25.82 165 THR G CA 1
ATOM 4563 C C . THR D 1 136 ? 35.735 -11.004 25.086 1.00 23.53 165 THR G C 1
ATOM 4564 O O . THR D 1 136 ? 36.688 -10.219 25.115 1.00 26.05 165 THR G O 1
ATOM 4568 N N . PHE D 1 137 ? 34.967 -11.255 26.137 1.00 25.42 166 PHE G N 1
ATOM 4569 C CA . PHE D 1 137 ? 35.142 -10.525 27.370 1.00 22.95 166 PHE G CA 1
ATOM 4570 C C . PHE D 1 137 ? 34.992 -11.427 28.570 1.00 27.36 166 PHE G C 1
ATOM 4571 O O . PHE D 1 137 ? 34.477 -12.539 28.452 1.00 23.70 166 PHE G O 1
ATOM 4579 N N . THR D 1 138 ? 35.431 -10.914 29.723 1.00 28.47 167 THR G N 1
ATOM 4580 C CA . THR D 1 138 ? 35.368 -11.671 30.963 1.00 32.47 167 THR G CA 1
ATOM 4581 C C . THR D 1 138 ? 34.808 -10.896 32.151 1.00 26.79 167 THR G C 1
ATOM 4582 O O . THR D 1 138 ? 35.269 -9.807 32.433 1.00 31.67 167 THR G O 1
ATOM 4586 N N . LEU D 1 139 ? 33.809 -11.467 32.823 1.00 27.23 168 LEU G N 1
ATOM 4587 C CA . LEU D 1 139 ? 33.235 -10.878 34.032 1.00 24.29 168 LEU G CA 1
ATOM 4588 C C . LEU D 1 139 ? 33.853 -11.711 35.204 1.00 28.87 168 LEU G C 1
ATOM 4589 O O . LEU D 1 139 ? 33.695 -12.940 35.240 1.00 30.60 168 LEU G O 1
ATOM 4594 N N . LYS D 1 140 ? 34.590 -11.044 36.093 1.00 36.33 169 LYS G N 1
ATOM 4595 C CA . LYS D 1 140 ? 35.245 -11.675 37.272 1.00 38.64 169 LYS G CA 1
ATOM 4596 C C . LYS D 1 140 ? 34.699 -10.935 38.479 1.00 36.66 169 LYS G C 1
ATOM 4597 O O . LYS D 1 140 ? 34.756 -9.701 38.532 1.00 38.22 169 LYS G O 1
ATOM 4603 N N . CYS D 1 141 ? 34.201 -11.674 39.463 1.00 38.81 170 CYS G N 1
ATOM 4604 C CA . CYS D 1 141 ? 33.610 -11.038 40.617 1.00 37.48 170 CYS G CA 1
ATOM 4605 C C . CYS D 1 141 ? 33.885 -11.796 41.910 1.00 42.96 170 CYS G C 1
ATOM 4606 O O . CYS D 1 141 ? 33.968 -13.023 41.919 1.00 39.65 170 CYS G O 1
ATOM 4609 N N . THR D 1 142 ? 34.032 -11.052 42.994 1.00 39.31 171 THR G N 1
ATOM 4610 C CA . THR D 1 142 ? 34.213 -11.663 44.304 1.00 45.42 171 THR G CA 1
ATOM 4611 C C . THR D 1 142 ? 33.062 -11.087 45.098 1.00 41.92 171 THR G C 1
ATOM 4612 O O . THR D 1 142 ? 33.044 -9.896 45.365 1.00 47.23 171 THR G O 1
ATOM 4616 N N . SER D 1 143 ? 32.076 -11.909 45.430 1.00 44.19 172 SER G N 1
ATOM 4617 C CA . SER D 1 143 ? 30.931 -11.428 46.212 1.00 51.42 172 SER G CA 1
ATOM 4618 C C . SER D 1 143 ? 31.151 -11.679 47.706 1.00 54.41 172 SER G C 1
ATOM 4619 O O . SER D 1 143 ? 31.928 -12.567 48.087 1.00 51.07 172 SER G O 1
ATOM 4622 N N . THR D 1 144 ? 30.471 -10.889 48.534 1.00 50.77 173 THR G N 1
ATOM 4623 C CA . THR D 1 144 ? 30.556 -11.031 49.987 1.00 60.24 173 THR G CA 1
ATOM 4624 C C . THR D 1 144 ? 29.204 -10.739 50.626 1.00 60.68 173 THR G C 1
ATOM 4625 O O . THR D 1 144 ? 28.421 -9.930 50.116 1.00 64.04 173 THR G O 1
ATOM 4629 N N . ARG D 1 145 ? 28.938 -11.414 51.739 1.00 61.01 174 ARG G N 1
ATOM 4630 C CA . ARG D 1 145 ? 27.685 -11.261 52.472 1.00 65.44 174 ARG G CA 1
ATOM 4631 C C . ARG D 1 145 ? 27.942 -11.544 53.949 1.00 68.98 174 ARG G C 1
ATOM 4632 O O . ARG D 1 145 ? 28.964 -12.141 54.304 1.00 65.74 174 ARG G O 1
ATOM 4640 N N . PRO D 1 146 ? 27.019 -11.117 54.831 1.00 73.38 175 PRO G N 1
ATOM 4641 C CA . PRO D 1 146 ? 27.172 -11.348 56.275 1.00 75.74 175 PRO G CA 1
ATOM 4642 C C . PRO D 1 146 ? 27.072 -12.845 56.620 1.00 74.98 175 PRO G C 1
ATOM 4643 O O . PRO D 1 146 ? 26.605 -13.234 57.693 1.00 78.10 175 PRO G O 1
ATOM 4647 N N . ASP D 1 159 ? 31.138 -13.645 58.104 1.00 82.38 188 ASP G N 1
ATOM 4648 C CA . ASP D 1 159 ? 31.437 -12.971 56.846 1.00 80.26 188 ASP G CA 1
ATOM 4649 C C . ASP D 1 159 ? 31.675 -13.999 55.743 1.00 78.04 188 ASP G C 1
ATOM 4650 O O . ASP D 1 159 ? 32.652 -14.751 55.771 1.00 80.47 188 ASP G O 1
ATOM 4655 N N . GLU D 1 160 ? 30.780 -14.013 54.763 1.00 74.54 189 GLU G N 1
ATOM 4656 C CA . GLU D 1 160 ? 30.858 -14.973 53.671 1.00 73.25 189 GLU G CA 1
ATOM 4657 C C . GLU D 1 160 ? 31.351 -14.371 52.366 1.00 71.13 189 GLU G C 1
ATOM 4658 O O . GLU D 1 160 ? 31.131 -13.198 52.085 1.00 70.36 189 GLU G O 1
ATOM 4664 N N . THR D 1 161 ? 32.011 -15.197 51.567 1.00 70.00 190 THR G N 1
ATOM 4665 C CA . THR D 1 161 ? 32.561 -14.750 50.300 1.00 68.62 190 THR G CA 1
ATOM 4666 C C . THR D 1 161 ? 32.382 -15.810 49.213 1.00 66.66 190 THR G C 1
ATOM 4667 O O . THR D 1 161 ? 32.479 -17.011 49.483 1.00 64.30 190 THR G O 1
ATOM 4671 N N . PHE D 1 162 ? 32.112 -15.360 47.987 1.00 62.20 191 PHE G N 1
ATOM 4672 C CA . PHE D 1 162 ? 31.940 -16.268 46.854 1.00 59.36 191 PHE G CA 1
ATOM 4673 C C . PHE D 1 162 ? 32.539 -15.653 45.579 1.00 58.40 191 PHE G C 1
ATOM 4674 O O . PHE D 1 162 ? 32.107 -14.584 45.136 1.00 53.50 191 PHE G O 1
ATOM 4682 N N . GLU D 1 163 ? 33.534 -16.331 45.011 1.00 52.07 192 GLU G N 1
ATOM 4683 C CA . GLU D 1 163 ? 34.204 -15.874 43.804 1.00 52.98 192 GLU G CA 1
ATOM 4684 C C . GLU D 1 163 ? 33.662 -16.579 42.565 1.00 48.75 192 GLU G C 1
ATOM 4685 O O . GLU D 1 163 ? 33.508 -17.800 42.550 1.00 43.91 192 GLU G O 1
ATOM 4691 N N . TRP D 1 164 ? 33.374 -15.814 41.518 1.00 40.28 193 TRP G N 1
ATOM 4692 C CA . TRP D 1 164 ? 32.837 -16.421 40.305 1.00 35.00 193 TRP G CA 1
ATOM 4693 C C . TRP D 1 164 ? 33.272 -15.641 39.070 1.00 35.18 193 TRP G C 1
ATOM 4694 O O . TRP D 1 164 ? 33.580 -14.455 39.164 1.00 31.64 193 TRP G O 1
ATOM 4705 N N . THR D 1 165 ? 33.298 -16.323 37.927 1.00 36.11 194 THR G N 1
ATOM 4706 C CA . THR D 1 165 ? 33.721 -15.733 36.646 1.00 36.29 194 THR G CA 1
ATOM 4707 C C . THR D 1 165 ? 32.778 -16.195 35.547 1.00 36.63 194 THR G C 1
ATOM 4708 O O . THR D 1 165 ? 32.388 -17.369 35.528 1.00 30.01 194 THR G O 1
ATOM 4712 N N . VAL D 1 166 ? 32.426 -15.290 34.628 1.00 29.81 195 VAL G N 1
ATOM 4713 C CA . VAL D 1 166 ? 31.575 -15.665 33.498 1.00 30.28 195 VAL G CA 1
ATOM 4714 C C . VAL D 1 166 ? 32.271 -15.162 32.236 1.00 29.85 195 VAL G C 1
ATOM 4715 O O . VAL D 1 166 ? 32.541 -13.971 32.111 1.00 27.82 195 VAL G O 1
ATOM 4719 N N . GLU D 1 167 ? 32.592 -16.082 31.333 1.00 29.66 196 GLU G N 1
ATOM 4720 C CA . GLU D 1 167 ? 33.238 -15.757 30.075 1.00 31.70 196 GLU G CA 1
ATOM 4721 C C . GLU D 1 167 ? 32.130 -15.443 29.050 1.00 29.56 196 GLU G C 1
ATOM 4722 O O . GLU D 1 167 ? 31.097 -16.116 29.006 1.00 30.65 196 GLU G O 1
ATOM 4728 N N . PHE D 1 168 ? 32.356 -14.432 28.234 1.00 23.79 197 PHE G N 1
ATOM 4729 C CA . PHE D 1 168 ? 31.405 -14.072 27.199 1.00 22.63 197 PHE G CA 1
ATOM 4730 C C . PHE D 1 168 ? 32.107 -14.301 25.866 1.00 18.87 197 PHE G C 1
ATO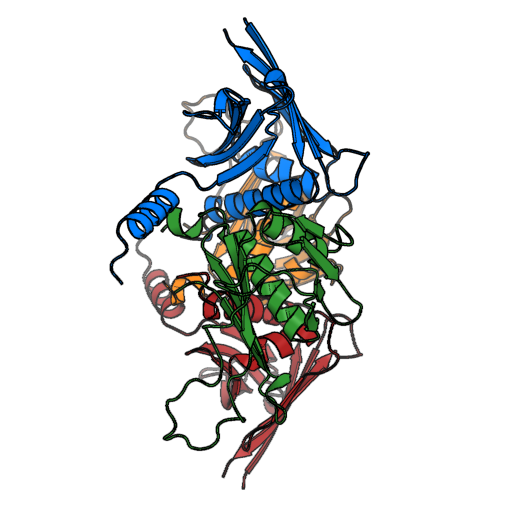M 4731 O O . PHE D 1 168 ? 33.069 -13.587 25.570 1.00 28.23 197 PHE G O 1
ATOM 4739 N N . ASP D 1 169 ? 31.666 -15.274 25.079 1.00 24.48 198 ASP G N 1
ATOM 4740 C CA . ASP D 1 169 ? 32.281 -15.472 23.762 1.00 22.28 198 ASP G CA 1
ATOM 4741 C C . ASP D 1 169 ? 31.758 -14.397 22.778 1.00 28.52 198 ASP G C 1
ATOM 4742 O O . ASP D 1 169 ? 31.091 -13.447 23.186 1.00 25.84 198 ASP G O 1
ATOM 4747 N N . VAL D 1 170 ? 32.100 -14.514 21.503 1.00 24.42 199 VAL G N 1
ATOM 4748 C CA . VAL D 1 170 ? 31.703 -13.508 20.525 1.00 25.80 199 VAL G CA 1
ATOM 4749 C C . VAL D 1 170 ? 30.205 -13.260 20.480 1.00 21.46 199 VAL G C 1
ATOM 4750 O O . VAL D 1 170 ? 29.784 -12.112 20.399 1.00 23.69 199 VAL G O 1
ATOM 4754 N N . ALA D 1 171 ? 29.421 -14.324 20.499 1.00 21.97 200 ALA G N 1
ATOM 4755 C CA . ALA D 1 171 ? 27.959 -14.196 20.467 1.00 23.43 200 ALA G CA 1
ATOM 4756 C C . ALA D 1 171 ? 27.418 -13.589 21.752 1.00 25.89 200 ALA G C 1
ATOM 4757 O O . ALA D 1 171 ? 26.593 -12.693 21.718 1.00 19.66 200 ALA G O 1
ATOM 4759 N N . GLU D 1 172 ? 27.860 -14.105 22.889 1.00 19.14 201 GLU G N 1
ATOM 4760 C CA . GLU D 1 172 ? 27.381 -13.620 24.190 1.00 23.65 201 GLU G CA 1
ATOM 4761 C C . GLU D 1 172 ? 27.725 -12.162 24.455 1.00 18.96 201 GLU G C 1
ATOM 4762 O O . GLU D 1 172 ? 26.942 -11.438 25.095 1.00 21.28 201 GLU G O 1
ATOM 4768 N N . SER D 1 173 ? 28.883 -11.724 23.967 1.00 15.98 202 SER G N 1
ATOM 4769 C CA . SER D 1 173 ? 29.319 -10.358 24.142 1.00 20.51 202 SER G CA 1
ATOM 4770 C C . SER D 1 173 ? 28.444 -9.447 23.276 1.00 22.54 202 SER G C 1
ATOM 4771 O O . SER D 1 173 ? 28.056 -8.358 23.698 1.00 18.27 202 SER G O 1
ATOM 4774 N N . LEU D 1 174 ? 28.164 -9.897 22.052 1.00 21.98 203 LEU G N 1
ATOM 4775 C CA . LEU D 1 174 ? 27.299 -9.126 21.143 1.00 21.85 203 LEU G CA 1
ATOM 4776 C C . LEU D 1 174 ? 25.923 -9.030 21.796 1.00 17.08 203 LEU G C 1
ATOM 4777 O O . LEU D 1 174 ? 25.296 -7.980 21.794 1.00 18.99 203 LEU G O 1
ATOM 4782 N N . MET D 1 175 ? 25.443 -10.136 22.365 1.00 17.73 204 MET G N 1
ATOM 4783 C CA . MET D 1 175 ? 24.158 -10.108 23.044 1.00 20.56 204 MET G CA 1
ATOM 4784 C C . MET D 1 175 ? 24.152 -9.094 24.170 1.00 23.62 204 MET G C 1
ATOM 4785 O O . MET D 1 175 ? 23.193 -8.358 24.323 1.00 19.78 204 MET G O 1
ATOM 4790 N N . LEU D 1 176 ? 25.226 -9.049 24.959 1.00 21.16 205 LEU G N 1
ATOM 4791 C CA . LEU D 1 176 ? 25.280 -8.090 26.062 1.00 16.85 205 LEU G CA 1
ATOM 4792 C C . LEU D 1 176 ? 25.331 -6.654 25.510 1.00 15.94 205 LEU G C 1
ATOM 4793 O O . LEU D 1 176 ? 24.688 -5.768 26.058 1.00 16.43 205 LEU G O 1
ATOM 4798 N N . GLN D 1 177 ? 26.081 -6.419 24.426 1.00 13.89 206 GLN G N 1
ATOM 4799 C CA . GLN D 1 177 ? 26.151 -5.062 23.888 1.00 18.84 206 GLN G CA 1
ATOM 4800 C C . GLN D 1 177 ? 24.761 -4.603 23.393 1.00 15.10 206 GLN G C 1
ATOM 4801 O O . GLN D 1 177 ? 24.369 -3.461 23.627 1.00 16.69 206 GLN G O 1
ATOM 4807 N N . ARG D 1 178 ? 24.015 -5.480 22.710 1.00 14.86 207 ARG G N 1
ATOM 4808 C CA . ARG D 1 178 ? 22.670 -5.073 22.223 1.00 16.81 207 ARG G CA 1
ATOM 4809 C C . ARG D 1 178 ? 21.702 -4.908 23.394 1.00 15.74 207 ARG G C 1
ATOM 4810 O O . ARG D 1 178 ? 20.853 -4.010 23.402 1.00 15.78 207 ARG G O 1
ATOM 4818 N N . PHE D 1 179 ? 21.805 -5.805 24.371 1.00 15.69 208 PHE G N 1
ATOM 4819 C CA . PHE D 1 179 ? 20.941 -5.730 25.539 1.00 18.35 208 PHE G CA 1
ATOM 4820 C C . PHE D 1 179 ? 21.144 -4.400 26.275 1.00 19.69 208 PHE G C 1
ATOM 4821 O O . PHE D 1 179 ? 20.174 -3.710 26.581 1.00 15.34 208 PHE G O 1
ATOM 4829 N N . LEU D 1 180 ? 22.402 -4.052 26.558 1.00 14.58 209 LEU G N 1
ATOM 4830 C CA . LEU D 1 180 ? 22.713 -2.799 27.234 1.00 16.46 209 LEU G CA 1
ATOM 4831 C C . LEU D 1 180 ? 22.300 -1.620 26.362 1.00 18.97 209 LEU G C 1
ATOM 4832 O O . LEU D 1 180 ? 21.859 -0.582 26.872 1.00 19.43 209 LEU G O 1
ATOM 4837 N N . THR D 1 181 ? 22.480 -1.745 25.051 1.00 16.22 210 THR G N 1
ATOM 4838 C CA . THR D 1 181 ? 22.044 -0.642 24.151 1.00 16.40 210 THR G CA 1
ATOM 4839 C C . THR D 1 181 ? 20.533 -0.424 24.304 1.00 18.29 210 THR G C 1
ATOM 4840 O O . THR D 1 181 ? 20.068 0.735 24.428 1.00 18.41 210 THR G O 1
ATOM 4844 N N . GLN D 1 182 ? 19.756 -1.517 24.286 1.00 16.98 211 GLN G N 1
ATOM 4845 C CA . GLN D 1 182 ? 18.285 -1.387 24.479 1.00 12.88 211 GLN G CA 1
ATOM 4846 C C . GLN D 1 182 ? 17.997 -0.838 25.893 1.00 19.81 211 GLN G C 1
ATOM 4847 O O . GLN D 1 182 ? 17.178 0.048 26.042 1.00 16.97 211 GLN G O 1
ATOM 4853 N N . ALA D 1 183 ? 18.666 -1.360 26.935 1.00 19.71 212 ALA G N 1
ATOM 4854 C CA . ALA D 1 183 ? 18.367 -0.844 28.285 1.00 20.49 212 ALA G CA 1
ATOM 4855 C C . ALA D 1 183 ? 18.630 0.672 28.383 1.00 19.93 212 ALA G C 1
ATOM 4856 O O . ALA D 1 183 ? 17.813 1.422 28.971 1.00 21.08 212 ALA G O 1
ATOM 4858 N N . LEU D 1 184 ? 19.733 1.139 27.793 1.00 20.05 213 LEU G N 1
ATOM 4859 C CA . LEU D 1 184 ? 20.045 2.560 27.859 1.00 18.60 213 LEU G CA 1
ATOM 4860 C C . LEU D 1 184 ? 18.972 3.353 27.066 1.00 20.99 213 LEU G C 1
ATOM 4861 O O . LEU D 1 184 ? 18.496 4.409 27.502 1.00 20.08 213 LEU G O 1
ATOM 4866 N N . HIS D 1 185 ? 18.583 2.835 25.906 1.00 17.14 214 HIS G N 1
ATOM 4867 C CA . HIS D 1 185 ? 17.541 3.488 25.035 1.00 18.14 214 HIS G CA 1
ATOM 4868 C C . HIS D 1 185 ? 16.211 3.658 25.804 1.00 18.18 214 HIS G C 1
ATOM 4869 O O . HIS D 1 185 ? 15.636 4.762 25.872 1.00 19.37 214 HIS G O 1
ATOM 4876 N N . TYR D 1 186 ? 15.727 2.558 26.389 1.00 18.32 215 TYR G N 1
ATOM 4877 C CA . TYR D 1 186 ? 14.491 2.599 27.149 1.00 19.53 215 TYR G CA 1
ATOM 4878 C C . TYR D 1 186 ? 14.628 3.411 28.454 1.00 21.88 215 TYR G C 1
ATOM 4879 O O . TYR D 1 186 ? 13.765 4.222 28.741 1.00 20.70 215 TYR G O 1
ATOM 4888 N N . ASN D 1 187 ? 15.709 3.219 29.207 1.00 21.67 216 ASN G N 1
ATOM 4889 C CA . ASN D 1 187 ? 15.865 3.969 30.454 1.00 19.12 216 ASN G CA 1
ATOM 4890 C C . ASN D 1 187 ? 15.972 5.470 30.248 1.00 31.15 216 ASN G C 1
ATOM 4891 O O . ASN D 1 187 ? 15.633 6.271 31.142 1.00 25.28 216 ASN G O 1
ATOM 4896 N N . THR D 1 188 ? 16.436 5.868 29.068 1.00 23.01 217 THR G N 1
ATOM 4897 C CA . THR D 1 188 ? 16.562 7.281 28.771 1.00 18.73 217 THR G CA 1
ATOM 4898 C C . THR D 1 188 ? 15.200 7.876 28.436 1.00 22.83 217 THR G C 1
ATOM 4899 O O . THR D 1 188 ? 15.031 9.088 28.432 1.00 24.90 217 THR G O 1
ATOM 4903 N N . GLY D 1 189 ? 14.227 7.035 28.134 1.00 21.22 218 GLY G N 1
ATOM 4904 C CA . GLY D 1 189 ? 12.899 7.557 27.829 1.00 25.52 218 GLY G CA 1
ATOM 4905 C C . GLY D 1 189 ? 12.510 7.597 26.351 1.00 28.52 218 GLY G C 1
ATOM 4906 O O . GLY D 1 189 ? 11.461 8.167 25.989 1.00 20.06 218 GLY G O 1
ATOM 4907 N N . PHE D 1 190 ? 13.316 6.977 25.493 1.00 22.01 219 PHE G N 1
ATOM 4908 C CA . PHE D 1 190 ? 13.022 7.013 24.069 1.00 23.79 219 PHE G CA 1
ATOM 4909 C C . PHE D 1 190 ? 11.801 6.218 23.636 1.00 32.44 219 PHE G C 1
ATOM 4910 O O . PHE D 1 190 ? 11.388 6.325 22.479 1.00 29.73 219 PHE G O 1
ATOM 4918 N N . ALA D 1 191 ? 11.234 5.404 24.526 1.00 21.80 220 ALA G N 1
ATOM 4919 C CA . ALA D 1 191 ? 10.052 4.644 24.138 1.00 32.68 220 ALA G CA 1
ATOM 4920 C C . ALA D 1 191 ? 8.807 5.222 24.747 1.00 39.79 220 ALA G C 1
ATOM 4921 O O . ALA D 1 191 ? 7.739 4.666 24.556 1.00 47.97 220 ALA G O 1
ATOM 4923 N N . ARG D 1 192 ? 8.923 6.314 25.501 1.00 36.83 221 ARG G N 1
ATOM 4924 C CA . ARG D 1 192 ? 7.723 6.893 26.101 1.00 48.32 221 ARG G CA 1
ATOM 4925 C C . ARG D 1 192 ? 6.798 7.323 24.961 1.00 53.55 221 ARG G C 1
ATOM 4926 O O . ARG D 1 192 ? 5.597 6.984 25.023 1.00 59.13 221 ARG G O 1
#

B-factor: mean 37.29, std 18.24, range [10.69, 95.0]

GO terms:
  GO:0005739 mitochondrion (C, IDA)
  GO:0003723 RNA binding (F, IDA)
  GO:0003729 mRNA binding (F, IDA)
  GO:0020023 kinetoplast (C, IDA)
  GO:0009451 RNA modification (P, TAS)
  GO:0016556 mRNA modification (P, IMP)
  GO:0005515 protein binding (F, IPI)

Secondary structure (DSSP, 8-state):
---HHHHHHHHHHHHSPPEEEEEE--GGGGGG-EEEEEEEETTEEEEEEEEE-S-TTSSS-SEEEEEEEEE-THHHHHHHHHHTTS-S-EEEE-SSEEEEEEE-TTSTT-EEEEEEEEE--EEEEEEEEE-HHHHHHHHHHHHHHHHHHHTTT-/---EEEEEE--SSGGG-EEEEEEEETTEEEEEEEEB-SSPP--TT--S-SB-GGG-EEEE--HHHHHHHHHHHTTSSSEEEEE-SS-EEEEEE-SSEEEEEEEE-BTT----EEEEEEEETHHHHHHHHHHHHHHHHTT-HHHHH-/---EEEEEE--SSGGG-EEEEEEEETTEEEEEEEEB-SSPP--TT--S-SB-GGG-EEEE--HHHHHHHHHHHTTSSSEEEEE-SS-EEEEEE-SSEEEEEEEE-BTT----EEEEEEEETHHHHHHHHHHHHHHHHTT-HHHHH-/----HHHHHHHHHHHHSPPEEEEEE--STTGGG-EEEEEEEETTEEEEEEEEE-S-SSSSS-SEEEEEEEEE-TTHHHHHHHHHTTS-S-EEEE-SSEEEEEEE-TTSTT-EEEEEEEEE--EEEEEEEEE-HHHHHHHHHHHHHHHHHHTTTT-

CATH classification: 2.30.31.40

Foldseek 3Di:
DDDVVVVVVVVVCVPDFPWDKDWAQDQVDQQPGWMWIWGADPQWTKTWIWGQDHHPPDDDDGTDTDDMDTHHNVCLVVLLCQLVPNDQWDFDDDPFKTWMKGADVVDPSKIKIWIWGADPHDIDTDMDIQPNVSSVVSNVVSVVSCCVSVPVVD/DFDKDWDFAADQPQQPTKIWMWTADQLKIKIKMFRADDGDDDDPVDPDDRTDLQFMFIDIDGSVVLVVLLCQVVVVDAKDWDDDQAWTWIWGADPFAIKIWGWGHTPPDPDIDTDIDGQGDVSNVVVNVVSVVSNVPNVPPVVVVD/DFDKDKDWAADQPLQPTKIWMWTADQLKIKTKMFRADDGDDDDPPDPDDRTDLQFMFIDIDGSVVLVVLLCQVVVVDQWDWDDDVAWTWIWGADPFAIKIWGWGGTPPGPDIDTDMDTQGDVSRVVVNVVSVVSNVPNVPPVVVVD/DDDDDVVVVVVVVCVPDFPWDKDWAQDQVDQQPGKIWIWGADPQWTKTFIWGQDHHPPDDDDRTDTDDMDTHHNVCLVVLLCQLVPNDQKDWDDDPFKTWMKGADPVDPSKIKIWMWGADPNDIDTDMDIAPNVRSVVSNVVSVVSNCVSVPVVD

InterPro domains:
  IPR009044 ssDNA-binding transcriptional regulator [SSF54447] (56-221)
  IPR032680 SUN domain-containing protein 1, N-terminal [PF09387] (33-218)

Sequence (601 aa):
WRRPSLAQQRARRAQLPPAFDVVHWNDEDISRGHLLRVLHRDTFVVLDYHRQARMLTEEGNKAERVVSVMLPAVYTARFLAVLEGRSEKVEVHSRYTNATFTPNPAAPYTFTLKCTSTRPDETFEWTVEFDVAESLMLQRFLTQALHYNTGFARSLPKFEIHDVRDDPAEGTMTRVAVDGKLLLISQYPQLGPRKVDPNDLSPQFDADRRISVRLRHVDLAYLVGVCKERVPRHRMETKAYTLDFEKSAQGYHLHGKVHRVASQRMEDWSVKFDNHFAVTLEHFLESALDESFGFRQHYASLPKFEIHDVRDDPAEGTMTRVAVDGKLLLISQYPQLGPRKVDPNDLSPQFDADRRISVRLRHVDLAYLVGVCKERVPRHRMETKAYTLDFEKSAQGYHLHGKVHRVASQRMEDWSVKFDNHFAVTLEHFLESALDESFGFRQHYAKWRRPSLAQQRARRAQLPPAFDVVHWNDEDISRGHLLRVLHRDTFVVLDYHRQARMLTEEGNKAERVVSVMLPAVYTARFLAVLEGRSEKVEVHSRYTNATFTPNPAAPYTFTLKCTSTRPDETFEWTVEFDVAESLMLQRFLTQALHYNTGFAR

Organism: NCBI:txid5691

Nearest PDB structures (foldseek):
  2gid-assembly2_J  TM=9.928E-01  e=1.462E-26  Trypanosoma brucei brucei TREU927
  2gia-assembly1_G  TM=8.722E-01  e=2.471E-08  Trypanosoma brucei brucei TREU927
  2gje-assembly1_A  TM=8.462E-01  e=1.378E-07  Trypanosoma brucei brucei TREU927
  4koo-assembly1_A  TM=6.745E-01  e=8.785E-04  Arabidopsis thaliana
  4koq-assembly1_A  TM=6.383E-01  e=2.255E-03  Arabidopsis thaliana

Radius of gyration: 27.17 Å; Cα contacts (8 Å, |Δi|>4): 1222; chains: 4; bounding box: 52×78×79 Å